Protein AF-0000000085064995 (afdb_homodimer)

Structure (mmCIF, N/CA/C/O backbone):
data_AF-0000000085064995-model_v1
#
loop_
_entity.id
_entity.type
_entity.pdbx_description
1 polymer 'Hydrogenase-4, E subunit'
#
loop_
_atom_site.group_PDB
_atom_site.id
_atom_site.type_symbol
_atom_site.label_atom_id
_atom_site.label_alt_id
_atom_site.label_comp_id
_atom_site.label_asym_id
_atom_site.label_entity_id
_atom_site.label_seq_id
_atom_site.pdbx_PDB_ins_code
_atom_site.Cartn_x
_atom_site.Cartn_y
_atom_site.Cartn_z
_atom_site.occupancy
_atom_site.B_iso_or_equiv
_atom_site.auth_seq_id
_atom_site.auth_comp_id
_atom_site.auth_asym_id
_atom_site.auth_atom_id
_atom_site.pdbx_PDB_model_num
ATOM 1 N N . MET A 1 1 ? -26.469 -26.531 -2.246 1 37.56 1 MET A N 1
ATOM 2 C CA . MET A 1 1 ? -25.125 -26.156 -1.817 1 37.56 1 MET A CA 1
ATOM 3 C C . MET A 1 1 ? -25.156 -25.422 -0.476 1 37.56 1 MET A C 1
ATOM 5 O O . MET A 1 1 ? -25.562 -24.266 -0.405 1 37.56 1 MET A O 1
ATOM 9 N N . THR A 1 2 ? -25.484 -26.062 0.488 1 41.22 2 THR A N 1
ATOM 10 C CA . THR A 1 2 ? -25.844 -25.438 1.755 1 41.22 2 THR A CA 1
ATOM 11 C C . THR A 1 2 ? -24.609 -24.906 2.473 1 41.22 2 THR A C 1
ATOM 13 O O . THR A 1 2 ? -23.797 -25.688 2.957 1 41.22 2 THR A O 1
ATOM 16 N N . ILE A 1 3 ? -23.969 -23.906 1.992 1 51.5 3 ILE A N 1
ATOM 17 C CA . ILE A 1 3 ? -22.938 -23.266 2.793 1 51.5 3 ILE A CA 1
ATOM 18 C C . ILE A 1 3 ? -23.453 -23.047 4.215 1 51.5 3 ILE A C 1
ATOM 20 O O . ILE A 1 3 ? -24.469 -22.375 4.422 1 51.5 3 ILE A O 1
ATOM 24 N N . THR A 1 4 ? -23.203 -23.969 5.098 1 52.91 4 THR A N 1
ATOM 25 C CA . THR A 1 4 ? -23.672 -23.797 6.465 1 52.91 4 THR A CA 1
ATOM 26 C C . THR A 1 4 ? -23.234 -22.453 7.039 1 52.91 4 THR A C 1
ATOM 28 O O . THR A 1 4 ? -22.172 -21.938 6.684 1 52.91 4 THR A O 1
ATOM 31 N N . ALA A 1 5 ? -24.078 -21.797 7.551 1 53 5 ALA A N 1
ATOM 32 C CA . ALA A 1 5 ? -23.953 -20.484 8.164 1 53 5 ALA A CA 1
ATOM 33 C C . ALA A 1 5 ? -22.656 -20.375 8.961 1 53 5 ALA A C 1
ATOM 35 O O . ALA A 1 5 ? -22.016 -19.328 8.977 1 53 5 ALA A O 1
ATOM 36 N N . GLN A 1 6 ? -22.312 -21.531 9.695 1 54.44 6 GLN A N 1
ATOM 37 C CA . GLN A 1 6 ? -21.141 -21.547 10.562 1 54.44 6 GLN A CA 1
ATOM 38 C C . GLN A 1 6 ? -19.859 -21.531 9.742 1 54.44 6 GLN A C 1
ATOM 40 O O . GLN A 1 6 ? -18.891 -20.844 10.102 1 54.44 6 GLN A O 1
ATOM 45 N N . GLY A 1 7 ? -19.844 -22.344 8.594 1 56.22 7 GLY A N 1
ATOM 46 C CA . GLY A 1 7 ? -18.688 -22.391 7.719 1 56.22 7 GLY A CA 1
ATOM 47 C C . GLY A 1 7 ? -18.375 -21.062 7.07 1 56.22 7 GLY A C 1
ATOM 48 O O . GLY A 1 7 ? -17.203 -20.672 6.961 1 56.22 7 GLY A O 1
ATOM 49 N N . LEU A 1 8 ? -19.391 -20.375 6.84 1 64.31 8 LEU A N 1
ATOM 50 C CA . LEU A 1 8 ? -19.266 -19.062 6.203 1 64.31 8 LEU A CA 1
ATOM 51 C C . LEU A 1 8 ? -18.688 -18.047 7.172 1 64.31 8 LEU A C 1
ATOM 53 O O . LEU A 1 8 ? -17.906 -17.172 6.773 1 64.31 8 LEU A O 1
ATOM 57 N N . ALA A 1 9 ? -18.984 -18.312 8.461 1 71 9 ALA A N 1
ATOM 58 C CA . ALA A 1 9 ? -18.547 -17.344 9.469 1 71 9 ALA A CA 1
ATOM 59 C C . ALA A 1 9 ? -17.031 -17.312 9.578 1 71 9 ALA A C 1
ATOM 61 O O . ALA A 1 9 ? -16.438 -16.234 9.711 1 71 9 ALA A O 1
ATOM 62 N N . TRP A 1 10 ? -16.359 -18.531 9.516 1 78.75 10 TRP A N 1
ATOM 63 C CA . TRP A 1 10 ? -14.906 -18.531 9.633 1 78.75 10 TRP A CA 1
ATOM 64 C C . TRP A 1 10 ? -14.25 -18.547 8.258 1 78.75 10 TRP A C 1
ATOM 66 O O . TRP A 1 10 ? -13.102 -18.125 8.109 1 78.75 10 TRP A O 1
ATOM 76 N N . GLY A 1 11 ? -15 -18.984 7.262 1 82.56 11 GLY A N 1
ATOM 77 C CA . GLY A 1 11 ? -14.453 -19.109 5.922 1 82.56 11 GLY A CA 1
ATOM 78 C C . GLY A 1 11 ? -14.195 -17.781 5.246 1 82.56 11 GLY A C 1
ATOM 79 O O . GLY A 1 11 ? -13.141 -17.578 4.633 1 82.56 11 GLY A O 1
ATOM 80 N N . ILE A 1 12 ? -15.133 -16.891 5.469 1 81.88 12 ILE A N 1
ATOM 81 C CA . ILE A 1 12 ? -15.07 -15.625 4.758 1 81.88 12 ILE A CA 1
ATOM 82 C C . ILE A 1 12 ? -13.891 -14.805 5.273 1 81.88 12 ILE A C 1
ATOM 84 O O . ILE A 1 12 ? -13.078 -14.312 4.484 1 81.88 12 ILE A O 1
ATOM 88 N N . PRO A 1 13 ? -13.734 -14.758 6.613 1 83.69 13 PRO A N 1
ATOM 89 C CA . PRO A 1 13 ? -12.57 -14.016 7.109 1 83.69 13 PRO A CA 1
ATOM 90 C C . PRO A 1 13 ? -11.25 -14.633 6.676 1 83.69 13 PRO A C 1
ATOM 92 O O . PRO A 1 13 ? -10.273 -13.914 6.438 1 83.69 13 PRO A O 1
ATOM 95 N N . LEU A 1 14 ? -11.156 -15.898 6.586 1 88.69 14 LEU A N 1
ATOM 96 C CA . LEU A 1 14 ? -9.93 -16.578 6.156 1 88.69 14 LEU A CA 1
ATOM 97 C C . LEU A 1 14 ? -9.641 -16.297 4.688 1 88.69 14 LEU A C 1
ATOM 99 O O . LEU A 1 14 ? -8.484 -16.094 4.305 1 88.69 14 LEU A O 1
ATOM 103 N N . LEU A 1 15 ? -10.695 -16.219 3.932 1 88.56 15 LEU A N 1
ATOM 104 C CA . LEU A 1 15 ? -10.539 -15.898 2.52 1 88.56 15 LEU A CA 1
ATOM 105 C C . LEU A 1 15 ? -10.055 -14.461 2.35 1 88.56 15 LEU A C 1
ATOM 107 O O . LEU A 1 15 ? -9.219 -14.18 1.483 1 88.56 15 LEU A O 1
ATOM 111 N N . ARG A 1 16 ? -10.539 -13.656 3.191 1 87.94 16 ARG A N 1
ATOM 112 C CA . ARG A 1 16 ? -10.109 -12.266 3.156 1 87.94 16 ARG A CA 1
ATOM 113 C C . ARG A 1 16 ? -8.633 -12.133 3.537 1 87.94 16 ARG A C 1
ATOM 115 O O . ARG A 1 16 ? -7.906 -11.328 2.953 1 87.94 16 ARG A O 1
ATOM 122 N N . LEU A 1 17 ? -8.227 -12.914 4.426 1 90.94 17 LEU A N 1
ATOM 123 C CA . LEU A 1 17 ? -6.828 -12.922 4.852 1 90.94 17 LEU A CA 1
ATOM 124 C C . LEU A 1 17 ? -5.918 -13.406 3.729 1 90.94 17 LEU A C 1
ATOM 126 O O . LEU A 1 17 ? -4.84 -12.859 3.516 1 90.94 17 LEU A O 1
ATOM 130 N N . LEU A 1 18 ? -6.352 -14.367 3.066 1 93.75 18 LEU A N 1
ATOM 131 C CA . LEU A 1 18 ? -5.574 -14.883 1.945 1 93.75 18 LEU A CA 1
ATOM 132 C C . LEU A 1 18 ? -5.469 -13.852 0.83 1 93.75 18 LEU A C 1
ATOM 134 O O . LEU A 1 18 ? -4.414 -13.703 0.209 1 93.75 18 LEU A O 1
ATOM 138 N N . ALA A 1 19 ? -6.559 -13.156 0.618 1 93.19 19 ALA A N 1
ATOM 139 C CA . ALA A 1 19 ? -6.539 -12.07 -0.365 1 93.19 19 ALA A CA 1
ATOM 140 C C . ALA A 1 19 ? -5.531 -10.992 0.025 1 93.19 19 ALA A C 1
ATOM 142 O O . ALA A 1 19 ? -4.762 -10.523 -0.815 1 93.19 19 ALA A O 1
ATOM 143 N N . ALA A 1 20 ? -5.57 -10.688 1.272 1 93.44 20 ALA A N 1
ATOM 144 C CA . ALA A 1 20 ? -4.629 -9.703 1.79 1 93.44 20 ALA A CA 1
ATOM 145 C C . ALA A 1 20 ? -3.188 -10.18 1.622 1 93.44 20 ALA A C 1
ATOM 147 O O . ALA A 1 20 ? -2.303 -9.391 1.274 1 93.44 20 ALA A O 1
ATOM 148 N N . LEU A 1 21 ? -2.961 -11.414 1.878 1 95.94 21 LEU A N 1
ATOM 149 C CA . LEU A 1 21 ? -1.632 -11.992 1.725 1 95.94 21 LEU A CA 1
ATOM 150 C C . LEU A 1 21 ? -1.187 -11.953 0.267 1 95.94 21 LEU A C 1
ATOM 152 O O . LEU A 1 21 ? -0.018 -11.688 -0.023 1 95.94 21 LEU A O 1
ATOM 156 N N . LEU A 1 22 ? -2.113 -12.227 -0.566 1 96.75 22 LEU A N 1
ATOM 157 C CA . LEU A 1 22 ? -1.805 -12.156 -1.99 1 96.75 22 LEU A CA 1
ATOM 158 C C . LEU A 1 22 ? -1.351 -10.75 -2.377 1 96.75 22 LEU A C 1
ATOM 160 O O . LEU A 1 22 ? -0.377 -10.594 -3.115 1 96.75 22 LEU A O 1
ATOM 164 N N . LEU A 1 23 ? -2.033 -9.797 -1.852 1 96.44 23 LEU A N 1
ATOM 165 C CA . LEU A 1 23 ? -1.683 -8.406 -2.115 1 96.44 23 LEU A CA 1
ATOM 166 C C . LEU A 1 23 ? -0.306 -8.07 -1.548 1 96.44 23 LEU A C 1
ATOM 168 O O . LEU A 1 23 ? 0.512 -7.441 -2.221 1 96.44 23 LEU A O 1
ATOM 172 N N . LEU A 1 24 ? -0.086 -8.555 -0.374 1 97.19 24 LEU A N 1
ATOM 173 C CA . LEU A 1 24 ? 1.206 -8.328 0.261 1 97.19 24 LEU A CA 1
ATOM 174 C C . LEU A 1 24 ? 2.332 -8.969 -0.544 1 97.19 24 LEU A C 1
ATOM 176 O O . LEU A 1 24 ? 3.393 -8.367 -0.724 1 97.19 24 LEU A O 1
ATOM 180 N N . LEU A 1 25 ? 2.135 -10.102 -1.024 1 97.81 25 LEU A N 1
ATOM 181 C CA . LEU A 1 25 ? 3.131 -10.789 -1.838 1 97.81 25 LEU A CA 1
ATOM 182 C C . LEU A 1 25 ? 3.387 -10.031 -3.139 1 97.81 25 LEU A C 1
ATOM 184 O O . LEU A 1 25 ? 4.523 -9.977 -3.615 1 97.81 25 LEU A O 1
ATOM 188 N N . ALA A 1 26 ? 2.318 -9.477 -3.691 1 97.75 26 ALA A N 1
ATOM 189 C CA . ALA A 1 26 ? 2.475 -8.688 -4.906 1 97.75 26 ALA A CA 1
ATOM 190 C C . ALA A 1 26 ? 3.389 -7.488 -4.668 1 97.75 26 ALA A C 1
ATOM 192 O O . ALA A 1 26 ? 4.273 -7.199 -5.477 1 97.75 26 ALA A O 1
ATOM 193 N N . PHE A 1 27 ? 3.227 -6.879 -3.582 1 97.31 27 PHE A N 1
ATOM 194 C CA . PHE A 1 27 ? 4.082 -5.75 -3.242 1 97.31 27 PHE A CA 1
ATOM 195 C C . PHE A 1 27 ? 5.504 -6.215 -2.951 1 97.31 27 PHE A C 1
ATOM 197 O O . PHE A 1 27 ? 6.473 -5.543 -3.312 1 97.31 27 PHE A O 1
ATOM 204 N N . ALA A 1 28 ? 5.617 -7.312 -2.25 1 96.69 28 ALA A N 1
ATOM 205 C CA . ALA A 1 28 ? 6.938 -7.867 -1.954 1 96.69 28 ALA A CA 1
ATOM 206 C C . ALA A 1 28 ? 7.699 -8.18 -3.238 1 96.69 28 ALA A C 1
ATOM 208 O O . ALA A 1 28 ? 8.906 -7.949 -3.32 1 96.69 28 ALA A O 1
ATOM 209 N N . MET A 1 29 ? 6.961 -8.672 -4.156 1 96.38 29 MET A N 1
ATOM 210 C CA . MET A 1 29 ? 7.594 -8.961 -5.438 1 96.38 29 MET A CA 1
ATOM 211 C C . MET A 1 29 ? 8.039 -7.676 -6.129 1 96.38 29 MET A C 1
ATOM 213 O O . MET A 1 29 ? 9.109 -7.629 -6.734 1 96.38 29 MET A O 1
ATOM 217 N N . LEU A 1 30 ? 7.246 -6.676 -6.008 1 94.06 30 LEU A N 1
ATOM 218 C CA . LEU A 1 30 ? 7.57 -5.383 -6.598 1 94.06 30 LEU A CA 1
ATOM 219 C C . LEU A 1 30 ? 8.836 -4.801 -5.973 1 94.06 30 LEU A C 1
ATOM 221 O O . LEU A 1 30 ? 9.625 -4.145 -6.656 1 94.06 30 LEU A O 1
ATOM 225 N N . ALA A 1 31 ? 9.047 -5.082 -4.719 1 93.06 31 ALA A N 1
ATOM 226 C CA . ALA A 1 31 ? 10.148 -4.5 -3.963 1 93.06 31 ALA A CA 1
ATOM 227 C C . ALA A 1 31 ? 11.398 -5.371 -4.066 1 93.06 31 ALA A C 1
ATOM 229 O O . ALA A 1 31 ? 12.484 -4.969 -3.635 1 93.06 31 ALA A O 1
ATOM 230 N N . GLN A 1 32 ? 11.273 -6.551 -4.637 1 92.06 32 GLN A N 1
ATOM 231 C CA . GLN A 1 32 ? 12.344 -7.539 -4.574 1 92.06 32 GLN A CA 1
ATOM 232 C C . GLN A 1 32 ? 13.359 -7.316 -5.695 1 92.06 32 GLN A C 1
ATOM 234 O O . GLN A 1 32 ? 12.984 -7.145 -6.855 1 92.06 32 GLN A O 1
ATOM 239 N N . ARG A 1 33 ? 14.664 -7.297 -5.328 1 89 33 ARG A N 1
ATOM 240 C CA . ARG A 1 33 ? 15.742 -7.109 -6.297 1 89 33 ARG A CA 1
ATOM 241 C C . ARG A 1 33 ? 16.375 -8.445 -6.688 1 89 33 ARG A C 1
ATOM 243 O O . ARG A 1 33 ? 16.953 -8.57 -7.766 1 89 33 ARG A O 1
ATOM 250 N N . ARG A 1 34 ? 16.328 -9.383 -5.852 1 88.94 34 ARG A N 1
ATOM 251 C CA . ARG A 1 34 ? 16.938 -10.68 -6.121 1 88.94 34 ARG A CA 1
ATOM 252 C C . ARG A 1 34 ? 15.992 -11.594 -6.883 1 88.94 34 ARG A C 1
ATOM 254 O O . ARG A 1 34 ? 14.883 -11.867 -6.418 1 88.94 34 ARG A O 1
ATOM 261 N N . LEU A 1 35 ? 16.438 -12.078 -7.957 1 89.75 35 LEU A N 1
ATOM 262 C CA . LEU A 1 35 ? 15.594 -12.891 -8.836 1 89.75 35 LEU A CA 1
ATOM 263 C C . LEU A 1 35 ? 15.18 -14.188 -8.148 1 89.75 35 LEU A C 1
ATOM 265 O O . LEU A 1 35 ? 14.055 -14.656 -8.336 1 89.75 35 LEU A O 1
ATOM 269 N N . LEU A 1 36 ? 16.078 -14.711 -7.383 1 90.31 36 LEU A N 1
ATOM 270 C CA . LEU A 1 36 ? 15.766 -15.953 -6.68 1 90.31 36 LEU A CA 1
ATOM 271 C C . LEU A 1 36 ? 14.609 -15.742 -5.699 1 90.31 36 LEU A C 1
ATOM 273 O O . LEU A 1 36 ? 13.68 -16.547 -5.648 1 90.31 36 LEU A O 1
ATOM 277 N N . THR A 1 37 ? 14.727 -14.711 -4.957 1 93.31 37 THR A N 1
ATOM 278 C CA . THR A 1 37 ? 13.68 -14.406 -3.99 1 93.31 37 THR A CA 1
ATOM 279 C C . THR A 1 37 ? 12.367 -14.062 -4.699 1 93.31 37 THR A C 1
ATOM 281 O O . THR A 1 37 ? 11.289 -14.398 -4.215 1 93.31 37 THR A O 1
ATOM 284 N N . LEU A 1 38 ? 12.523 -13.453 -5.82 1 94.06 38 LEU A N 1
ATOM 285 C CA . LEU A 1 38 ? 11.352 -13.125 -6.625 1 94.06 38 LEU A CA 1
ATOM 286 C C . LEU A 1 38 ? 10.602 -14.391 -7.02 1 94.06 38 LEU A C 1
ATOM 288 O O . LEU A 1 38 ? 9.367 -14.445 -6.934 1 94.06 38 LEU A O 1
ATOM 292 N N . ILE A 1 39 ? 11.312 -15.383 -7.391 1 93.62 39 ILE A N 1
ATOM 293 C CA . ILE A 1 39 ? 10.734 -16.656 -7.785 1 93.62 39 ILE A CA 1
ATOM 294 C C . ILE A 1 39 ? 10.062 -17.312 -6.582 1 93.62 39 ILE A C 1
ATOM 296 O O . ILE A 1 39 ? 8.961 -17.859 -6.699 1 93.62 39 ILE A O 1
ATOM 300 N N . HIS A 1 40 ? 10.68 -17.219 -5.453 1 95.56 40 HIS A N 1
ATOM 301 C CA . HIS A 1 40 ? 10.094 -17.781 -4.238 1 95.56 40 HIS A CA 1
ATOM 302 C C . HIS A 1 40 ? 8.797 -17.078 -3.875 1 95.56 40 HIS A C 1
ATOM 304 O O . HIS A 1 40 ? 7.836 -17.703 -3.43 1 95.56 40 HIS A O 1
ATOM 310 N N . LEU A 1 41 ? 8.805 -15.82 -4.035 1 97.12 41 LEU A N 1
ATOM 311 C CA . LEU A 1 41 ? 7.594 -15.055 -3.748 1 97.12 41 LEU A CA 1
ATOM 312 C C . LEU A 1 41 ? 6.461 -15.461 -4.684 1 97.12 41 LEU A C 1
ATOM 314 O O . LEU A 1 41 ? 5.305 -15.555 -4.262 1 97.12 41 LEU A O 1
ATOM 318 N N . LEU A 1 42 ? 6.805 -15.711 -5.898 1 96.62 42 LEU A N 1
ATOM 319 C CA . LEU A 1 42 ? 5.812 -16.203 -6.852 1 96.62 42 LEU A CA 1
ATOM 320 C C . LEU A 1 42 ? 5.246 -17.547 -6.41 1 96.62 42 LEU A C 1
ATOM 322 O O . LEU A 1 42 ? 4.035 -17.766 -6.496 1 96.62 42 LEU A O 1
ATOM 326 N N . ALA A 1 43 ? 6.148 -18.375 -5.969 1 97.25 43 ALA A N 1
ATOM 327 C CA . ALA A 1 43 ? 5.723 -19.688 -5.473 1 97.25 43 ALA A CA 1
ATOM 328 C C . ALA A 1 43 ? 4.742 -19.531 -4.312 1 97.25 43 ALA A C 1
ATOM 330 O O . ALA A 1 43 ? 3.744 -20.25 -4.242 1 97.25 43 ALA A O 1
ATOM 331 N N . TRP A 1 44 ? 5.004 -18.609 -3.482 1 97.69 44 TRP A N 1
ATOM 332 C CA . TRP A 1 44 ? 4.133 -18.359 -2.338 1 97.69 44 TRP A CA 1
ATOM 333 C C . TRP A 1 44 ? 2.768 -17.859 -2.791 1 97.69 44 TRP A C 1
ATOM 335 O O . TRP A 1 44 ? 1.743 -18.188 -2.189 1 97.69 44 TRP A O 1
ATOM 345 N N . GLN A 1 45 ? 2.691 -17.078 -3.855 1 97.25 45 GLN A N 1
ATOM 346 C CA . GLN A 1 45 ? 1.402 -16.688 -4.418 1 97.25 45 GLN A CA 1
ATOM 347 C C . GLN A 1 45 ? 0.595 -17.906 -4.852 1 97.25 45 GLN A C 1
ATOM 349 O O . GLN A 1 45 ? -0.615 -17.969 -4.625 1 97.25 45 GLN A O 1
ATOM 354 N N . GLY A 1 46 ? 1.354 -18.844 -5.473 1 96 46 GLY A N 1
ATOM 355 C CA . GLY A 1 46 ? 0.694 -20.078 -5.871 1 96 46 GLY A CA 1
ATOM 356 C C . GLY A 1 46 ? 0.117 -20.859 -4.699 1 96 46 GLY A C 1
ATOM 357 O O . GLY A 1 46 ? -0.996 -21.375 -4.785 1 96 46 GLY A O 1
ATOM 358 N N . VAL A 1 47 ? 0.838 -20.891 -3.65 1 97.25 47 VAL A N 1
ATOM 359 C CA . VAL A 1 47 ? 0.388 -21.594 -2.449 1 97.25 47 VAL A CA 1
ATOM 360 C C . VAL A 1 47 ? -0.86 -20.906 -1.894 1 97.25 47 VAL A C 1
ATOM 362 O O . VAL A 1 47 ? -1.823 -21.578 -1.512 1 97.25 47 VAL A O 1
ATOM 365 N N . VAL A 1 48 ? -0.829 -19.625 -1.874 1 97.06 48 VAL A N 1
ATOM 366 C CA . VAL A 1 48 ? -1.961 -18.844 -1.365 1 97.06 48 VAL A CA 1
ATOM 367 C C . VAL A 1 48 ? -3.193 -19.109 -2.229 1 97.06 48 VAL A C 1
ATOM 369 O O . VAL A 1 48 ? -4.289 -19.344 -1.707 1 97.06 48 VAL A O 1
ATOM 372 N N . LEU A 1 49 ? -3.045 -19.109 -3.518 1 94.88 49 LEU A N 1
ATOM 373 C CA . LEU A 1 49 ? -4.152 -19.375 -4.434 1 94.88 49 LEU A CA 1
ATOM 374 C C . LEU A 1 49 ? -4.707 -20.781 -4.234 1 94.88 49 LEU A C 1
ATOM 376 O O . LEU A 1 49 ? -5.922 -20.969 -4.195 1 94.88 49 LEU A O 1
ATOM 380 N N . ALA A 1 50 ? -3.818 -21.719 -4.133 1 94.75 50 ALA A N 1
ATOM 381 C CA . ALA A 1 50 ? -4.238 -23.094 -3.93 1 94.75 50 ALA A CA 1
ATOM 382 C C . ALA A 1 50 ? -4.988 -23.25 -2.609 1 94.75 50 ALA A C 1
ATOM 384 O O . ALA A 1 50 ? -6.012 -23.938 -2.549 1 94.75 50 ALA A O 1
ATOM 385 N N . THR A 1 51 ? -4.434 -22.672 -1.566 1 95.19 51 THR A N 1
ATOM 386 C CA . THR A 1 51 ? -5.074 -22.719 -0.257 1 95.19 51 THR A CA 1
ATOM 387 C C . THR A 1 51 ? -6.453 -22.078 -0.302 1 95.19 51 THR A C 1
ATOM 389 O O . THR A 1 51 ? -7.406 -22.578 0.294 1 95.19 51 THR A O 1
ATOM 392 N N . GLY A 1 52 ? -6.562 -20.969 -1.001 1 92.12 52 GLY A N 1
ATOM 393 C CA . GLY A 1 52 ? -7.855 -20.328 -1.169 1 92.12 52 GLY A CA 1
ATOM 394 C C . GLY A 1 52 ? -8.867 -21.203 -1.885 1 92.12 52 GLY A C 1
ATOM 395 O O . GLY A 1 52 ? -10.023 -21.297 -1.464 1 92.12 52 GLY A O 1
ATOM 396 N N . THR A 1 53 ? -8.438 -21.797 -2.969 1 90.19 53 THR A N 1
ATOM 397 C CA . THR A 1 53 ? -9.305 -22.703 -3.729 1 90.19 53 THR A CA 1
ATOM 398 C C . THR A 1 53 ? -9.727 -23.891 -2.875 1 90.19 53 THR A C 1
ATOM 400 O O . THR A 1 53 ? -10.883 -24.312 -2.922 1 90.19 53 THR A O 1
ATOM 403 N N . ALA A 1 54 ? -8.836 -24.406 -2.105 1 91.88 54 ALA A N 1
ATOM 404 C CA . ALA A 1 54 ? -9.141 -25.516 -1.212 1 91.88 54 ALA A CA 1
ATOM 405 C C . ALA A 1 54 ? -10.164 -25.109 -0.155 1 91.88 54 ALA A C 1
ATOM 407 O O . ALA A 1 54 ? -11.047 -25.891 0.195 1 91.88 54 ALA A O 1
ATOM 408 N N . LEU A 1 55 ? -9.992 -23.938 0.344 1 90.31 55 LEU A N 1
ATOM 409 C CA . LEU A 1 55 ? -10.922 -23.422 1.344 1 90.31 55 LEU A CA 1
ATOM 410 C C . LEU A 1 55 ? -12.328 -23.297 0.76 1 90.31 55 LEU A C 1
ATOM 412 O O . LEU A 1 55 ? -13.312 -23.656 1.411 1 90.31 55 LEU A O 1
ATOM 416 N N . VAL A 1 56 ? -12.414 -22.797 -0.421 1 85.44 56 VAL A N 1
ATOM 417 C CA . VAL A 1 56 ? -13.711 -22.672 -1.081 1 85.44 56 VAL A CA 1
ATOM 418 C C . VAL A 1 56 ? -14.312 -24.047 -1.313 1 85.44 56 VAL A C 1
ATOM 420 O O . VAL A 1 56 ? -15.523 -24.25 -1.16 1 85.44 56 VAL A O 1
ATOM 423 N N . ALA A 1 57 ? -13.484 -25 -1.664 1 86.69 57 ALA A N 1
ATOM 424 C CA . ALA A 1 57 ? -13.945 -26.375 -1.831 1 86.69 57 ALA A CA 1
ATOM 425 C C . ALA A 1 57 ? -14.539 -26.906 -0.533 1 86.69 57 ALA A C 1
ATOM 427 O O . ALA A 1 57 ? -15.586 -27.562 -0.547 1 86.69 57 ALA A O 1
ATOM 428 N N . LEU A 1 58 ? -13.852 -26.625 0.509 1 87.06 58 LEU A N 1
ATOM 429 C CA . LEU A 1 58 ? -14.297 -27.078 1.822 1 87.06 58 LEU A CA 1
ATOM 430 C C . LEU A 1 58 ? -15.617 -26.406 2.201 1 87.06 58 LEU A C 1
ATOM 432 O O . LEU A 1 58 ? -16.5 -27.062 2.777 1 87.06 58 LEU A O 1
ATOM 436 N N . LEU A 1 59 ? -15.781 -25.203 1.842 1 83.25 59 LEU A N 1
ATOM 437 C CA . LEU A 1 59 ? -16.969 -24.438 2.219 1 83.25 59 LEU A CA 1
ATOM 438 C C . LEU A 1 59 ? -18.141 -24.781 1.312 1 83.25 59 LEU A C 1
ATOM 440 O O . LEU A 1 59 ? -19.297 -24.766 1.754 1 83.25 59 LEU A O 1
ATOM 444 N N . THR A 1 60 ? -17.875 -25 0.081 1 79.94 60 THR A N 1
ATOM 445 C CA . THR A 1 60 ? -18.938 -25.234 -0.881 1 79.94 60 THR A CA 1
ATOM 446 C C . THR A 1 60 ? -19.219 -26.719 -1.023 1 79.94 60 THR A C 1
ATOM 448 O O . THR A 1 60 ? -20.312 -27.125 -1.454 1 79.94 60 THR A O 1
ATOM 451 N N . GLY A 1 61 ? -18.234 -27.516 -0.694 1 81.25 61 GLY A N 1
ATOM 452 C CA . GLY A 1 61 ? -18.391 -28.969 -0.792 1 81.25 61 GLY A CA 1
ATOM 453 C C . GLY A 1 61 ? -18.25 -29.484 -2.211 1 81.25 61 GLY A C 1
ATOM 454 O O . GLY A 1 61 ? -18.609 -30.625 -2.498 1 81.25 61 GLY A O 1
ATOM 455 N N . GLN A 1 62 ? -17.844 -28.703 -3.062 1 82.75 62 GLN A N 1
ATOM 456 C CA . GLN A 1 62 ? -17.672 -29.125 -4.453 1 82.75 62 GLN A CA 1
ATOM 457 C C . GLN A 1 62 ? -16.359 -29.875 -4.641 1 82.75 62 GLN A C 1
ATOM 459 O O . GLN A 1 62 ? -15.281 -29.312 -4.473 1 82.75 62 GLN A O 1
ATOM 464 N N . THR A 1 63 ? -16.422 -31.094 -4.988 1 84.44 63 THR A N 1
ATOM 465 C CA . THR A 1 63 ? -15.273 -31.984 -5.113 1 84.44 63 THR A CA 1
ATOM 466 C C . THR A 1 63 ? -14.375 -31.547 -6.262 1 84.44 63 THR A C 1
ATOM 468 O O . THR A 1 63 ? -13.156 -31.75 -6.211 1 84.44 63 THR A O 1
ATOM 471 N N . GLU A 1 64 ? -15 -30.969 -7.324 1 84.38 64 GLU A N 1
ATOM 472 C CA . GLU A 1 64 ? -14.234 -30.516 -8.484 1 84.38 64 GLU A CA 1
ATOM 473 C C . GLU A 1 64 ? -13.211 -29.469 -8.094 1 84.38 64 GLU A C 1
ATOM 475 O O . GLU A 1 64 ? -12.141 -29.375 -8.711 1 84.38 64 GLU A O 1
ATOM 480 N N . LEU A 1 65 ? -13.539 -28.812 -7.047 1 87.31 65 LEU A N 1
ATOM 481 C CA . LEU A 1 65 ? -12.656 -27.719 -6.625 1 87.31 65 LEU A CA 1
ATOM 482 C C . LEU A 1 65 ? -11.422 -28.266 -5.922 1 87.31 65 LEU A C 1
ATOM 484 O O . LEU A 1 65 ? -10.375 -27.609 -5.895 1 87.31 65 LEU A O 1
ATOM 488 N N . TRP A 1 66 ? -11.492 -29.469 -5.457 1 89.44 66 TRP A N 1
ATOM 489 C CA . TRP A 1 66 ? -10.32 -30.094 -4.84 1 89.44 66 TRP A CA 1
ATOM 490 C C . TRP A 1 66 ? -9.266 -30.422 -5.891 1 89.44 66 TRP A C 1
ATOM 492 O O . TRP A 1 66 ? -8.07 -30.25 -5.648 1 89.44 66 TRP A O 1
ATOM 502 N N . PHE A 1 67 ? -9.758 -30.828 -6.953 1 88.38 67 PHE A N 1
ATOM 503 C CA . PHE A 1 67 ? -8.852 -31.125 -8.055 1 88.38 67 PHE A CA 1
ATOM 504 C C . PHE A 1 67 ? -8.18 -29.844 -8.555 1 88.38 67 PHE A C 1
ATOM 506 O O . PHE A 1 67 ? -6.973 -29.844 -8.805 1 88.38 67 PHE A O 1
ATOM 513 N N . SER A 1 68 ? -8.977 -28.812 -8.641 1 87 68 SER A N 1
ATOM 514 C CA . SER A 1 68 ? -8.445 -27.531 -9.078 1 87 68 SER A CA 1
ATOM 515 C C . SER A 1 68 ? -7.398 -27.016 -8.109 1 87 68 SER A C 1
ATOM 517 O O . SER A 1 68 ? -6.363 -26.484 -8.523 1 87 68 SER A O 1
ATOM 519 N N . ALA A 1 69 ? -7.617 -27.203 -6.844 1 92.31 69 ALA A N 1
ATOM 520 C CA . ALA A 1 69 ? -6.672 -26.75 -5.824 1 92.31 69 ALA A CA 1
ATOM 521 C C . ALA A 1 69 ? -5.355 -27.516 -5.934 1 92.31 69 ALA A C 1
ATOM 523 O O . ALA A 1 69 ? -4.277 -26.922 -5.836 1 92.31 69 ALA A O 1
ATOM 524 N N . ALA A 1 70 ? -5.457 -28.766 -6.172 1 92.88 70 ALA A N 1
ATOM 525 C CA . ALA A 1 70 ? -4.273 -29.609 -6.312 1 92.88 70 ALA A CA 1
ATOM 526 C C . ALA A 1 70 ? -3.469 -29.219 -7.551 1 92.88 70 ALA A C 1
ATOM 528 O O . ALA A 1 70 ? -2.238 -29.156 -7.5 1 92.88 70 ALA A O 1
ATOM 529 N N . LEU A 1 71 ? -4.164 -28.984 -8.586 1 88.75 71 LEU A N 1
ATOM 530 C CA . LEU A 1 71 ? -3.508 -28.594 -9.828 1 88.75 71 LEU A CA 1
ATOM 531 C C . LEU A 1 71 ? -2.826 -27.25 -9.68 1 88.75 71 LEU A C 1
ATOM 533 O O . LEU A 1 71 ? -1.709 -27.047 -10.164 1 88.75 71 LEU A O 1
ATOM 537 N N . THR A 1 72 ? -3.516 -26.359 -9.055 1 91.12 72 THR A N 1
ATOM 538 C CA . THR A 1 72 ? -2.941 -25.031 -8.812 1 91.12 72 THR A CA 1
ATOM 539 C C . THR A 1 72 ? -1.677 -25.141 -7.969 1 91.12 72 THR A C 1
ATOM 541 O O . THR A 1 72 ? -0.649 -24.547 -8.297 1 91.12 72 THR A O 1
ATOM 544 N N . LEU A 1 73 ? -1.712 -25.891 -6.992 1 94.06 73 LEU A N 1
ATOM 545 C CA . LEU A 1 73 ? -0.548 -26.094 -6.137 1 94.06 73 LEU A CA 1
ATOM 546 C C . LEU A 1 73 ? 0.598 -26.734 -6.922 1 94.06 73 LEU A C 1
ATOM 548 O O . LEU A 1 73 ? 1.736 -26.266 -6.848 1 94.06 73 LEU A O 1
ATOM 552 N N . GLY A 1 74 ? 0.313 -27.719 -7.621 1 93.06 74 GLY A N 1
ATOM 553 C CA . GLY A 1 74 ? 1.318 -28.422 -8.398 1 93.06 74 GLY A CA 1
ATOM 554 C C . GLY A 1 74 ? 1.943 -27.578 -9.484 1 93.06 74 GLY A C 1
ATOM 555 O O . GLY A 1 74 ? 3.164 -27.562 -9.656 1 93.06 74 GLY A O 1
ATOM 556 N N . LEU A 1 75 ? 1.149 -26.859 -10.148 1 90.12 75 LEU A N 1
ATOM 557 C CA . LEU A 1 75 ? 1.629 -26.094 -11.289 1 90.12 75 LEU A CA 1
ATOM 558 C C . LEU A 1 75 ? 2.217 -24.766 -10.836 1 90.12 75 LEU A C 1
ATOM 560 O O . LEU A 1 75 ? 3.369 -24.453 -11.141 1 90.12 75 LEU A O 1
ATOM 564 N N . LYS A 1 76 ? 1.497 -24.031 -9.984 1 91.81 76 LYS A N 1
ATOM 565 C CA . LYS A 1 76 ? 1.851 -22.641 -9.695 1 91.81 76 LYS A CA 1
ATOM 566 C C . LYS A 1 76 ? 2.799 -22.547 -8.508 1 91.81 76 LYS A C 1
ATOM 568 O O . LYS A 1 76 ? 3.576 -21.594 -8.398 1 91.81 76 LYS A O 1
ATOM 573 N N . ALA A 1 77 ? 2.787 -23.453 -7.66 1 94.12 77 ALA A N 1
ATOM 574 C CA . ALA A 1 77 ? 3.629 -23.375 -6.469 1 94.12 77 ALA A CA 1
ATOM 575 C C . ALA A 1 77 ? 4.879 -24.234 -6.621 1 94.12 77 ALA A C 1
ATOM 577 O O . ALA A 1 77 ? 5.898 -23.984 -5.973 1 94.12 77 ALA A O 1
ATOM 578 N N . ILE A 1 78 ? 4.832 -25.203 -7.496 1 93.88 78 ILE A N 1
ATOM 579 C CA . ILE A 1 78 ? 5.941 -26.156 -7.543 1 93.88 78 ILE A CA 1
ATOM 580 C C . ILE A 1 78 ? 6.551 -26.156 -8.945 1 93.88 78 ILE A C 1
ATOM 582 O O . ILE A 1 78 ? 7.691 -25.734 -9.133 1 93.88 78 ILE A O 1
ATOM 586 N N . LEU A 1 79 ? 5.789 -26.547 -9.938 1 90.31 79 LEU A N 1
ATOM 587 C CA . LEU A 1 79 ? 6.324 -26.797 -11.273 1 90.31 79 LEU A CA 1
ATOM 588 C C . LEU A 1 79 ? 6.91 -25.516 -11.867 1 90.31 79 LEU A C 1
ATOM 590 O O . LEU A 1 79 ? 8.078 -25.484 -12.25 1 90.31 79 LEU A O 1
ATOM 594 N N . ILE A 1 80 ? 6.09 -24.5 -11.867 1 87.94 80 ILE A N 1
ATOM 595 C CA . ILE A 1 80 ? 6.492 -23.266 -12.523 1 87.94 80 ILE A CA 1
ATOM 596 C C . ILE A 1 80 ? 7.723 -22.688 -11.828 1 87.94 80 ILE A C 1
ATOM 598 O O . ILE A 1 80 ? 8.734 -22.391 -12.477 1 87.94 80 ILE A O 1
ATOM 602 N N . PRO A 1 81 ? 7.707 -22.562 -10.578 1 91 81 PRO A N 1
ATOM 603 C CA . PRO A 1 81 ? 8.891 -22.031 -9.898 1 91 81 PRO A CA 1
ATOM 604 C C . PRO A 1 81 ? 10.125 -22.906 -10.102 1 91 81 PRO A C 1
ATOM 606 O O . PRO A 1 81 ? 11.242 -22.391 -10.219 1 91 81 PRO A O 1
ATOM 609 N N . THR A 1 82 ? 10 -24.188 -10.133 1 90 82 THR A N 1
ATOM 610 C CA . THR A 1 82 ? 11.133 -25.078 -10.359 1 90 82 THR A CA 1
ATOM 611 C C . THR A 1 82 ? 11.727 -24.875 -11.75 1 90 82 THR A C 1
ATOM 613 O O . THR A 1 82 ? 12.945 -24.859 -11.914 1 90 82 THR A O 1
ATOM 616 N N . VAL A 1 83 ? 10.891 -24.688 -12.656 1 86.06 83 VAL A N 1
ATOM 617 C CA . VAL A 1 83 ? 11.344 -24.453 -14.023 1 86.06 83 VAL A CA 1
ATOM 618 C C . VAL A 1 83 ? 12.078 -23.125 -14.102 1 86.06 83 VAL A C 1
ATOM 620 O O . VAL A 1 83 ? 13.125 -23.016 -14.734 1 86.06 83 VAL A O 1
ATOM 623 N N . LEU A 1 84 ? 11.539 -22.109 -13.484 1 86.12 84 LEU A N 1
ATOM 624 C CA . LEU A 1 84 ? 12.172 -20.797 -13.484 1 86.12 84 LEU A CA 1
ATOM 625 C C . LEU A 1 84 ? 13.531 -20.859 -12.797 1 86.12 84 LEU A C 1
ATOM 627 O O . LEU A 1 84 ? 14.484 -20.203 -13.234 1 86.12 84 LEU A O 1
ATOM 631 N N . HIS A 1 85 ? 13.586 -21.609 -11.719 1 87.31 85 HIS A N 1
ATOM 632 C CA . HIS A 1 85 ? 14.852 -21.781 -11.016 1 87.31 85 HIS A CA 1
ATOM 633 C C . HIS A 1 85 ? 15.906 -22.422 -11.922 1 87.31 85 HIS A C 1
ATOM 635 O O . HIS A 1 85 ? 17.062 -21.984 -11.938 1 87.31 85 HIS A O 1
ATOM 641 N N . ARG A 1 86 ? 15.492 -23.344 -12.602 1 83.5 86 ARG A N 1
ATOM 642 C CA . ARG A 1 86 ? 16.406 -24.016 -13.523 1 83.5 86 ARG A CA 1
ATOM 643 C C . ARG A 1 86 ? 16.859 -23.062 -14.625 1 83.5 86 ARG A C 1
ATOM 645 O O . ARG A 1 86 ? 18.031 -23.078 -15.016 1 83.5 86 ARG A O 1
ATOM 652 N N . LEU A 1 87 ? 15.914 -22.328 -15.062 1 78.88 87 LEU A N 1
ATOM 653 C CA . LEU A 1 87 ? 16.234 -21.344 -16.109 1 78.88 87 LEU A CA 1
ATOM 654 C C . LEU A 1 87 ? 17.219 -20.312 -15.586 1 78.88 87 LEU A C 1
ATOM 656 O O . LEU A 1 87 ? 18.125 -19.891 -16.312 1 78.88 87 LEU A O 1
ATOM 660 N N . LEU A 1 88 ? 16.984 -19.859 -14.422 1 81.69 88 LEU A N 1
ATOM 661 C CA . LEU A 1 88 ? 17.859 -18.875 -13.805 1 81.69 88 LEU A CA 1
ATOM 662 C C . LEU A 1 88 ? 19.281 -19.422 -13.695 1 81.69 88 LEU A C 1
ATOM 664 O O . LEU A 1 88 ? 20.25 -18.688 -13.945 1 81.69 88 LEU A O 1
ATOM 668 N N . ARG A 1 89 ? 19.422 -20.641 -13.359 1 78.25 89 ARG A N 1
ATOM 669 C CA . ARG A 1 89 ? 20.734 -21.266 -13.203 1 78.25 89 ARG A CA 1
ATOM 670 C C . ARG A 1 89 ? 21.422 -21.438 -14.555 1 78.25 89 ARG A C 1
ATOM 672 O O . ARG A 1 89 ? 22.641 -21.281 -14.672 1 78.25 89 ARG A O 1
ATOM 679 N N . ARG A 1 90 ? 20.719 -21.719 -15.422 1 74.88 90 ARG A N 1
ATOM 680 C CA . ARG A 1 90 ? 21.266 -21.984 -16.75 1 74.88 90 ARG A CA 1
ATOM 681 C C . ARG A 1 90 ? 21.734 -20.703 -17.422 1 74.88 90 ARG A C 1
ATOM 683 O O . ARG A 1 90 ? 22.703 -20.719 -18.188 1 74.88 90 ARG A O 1
ATOM 690 N N . LEU A 1 91 ? 20.938 -19.75 -17.312 1 66.44 91 LEU A N 1
ATOM 691 C CA . LEU A 1 91 ? 21.281 -18.5 -17.969 1 66.44 91 LEU A CA 1
ATOM 692 C C . LEU A 1 91 ? 22.438 -17.797 -17.266 1 66.44 91 LEU A C 1
ATOM 694 O O . LEU A 1 91 ? 22.938 -16.781 -17.75 1 66.44 91 LEU A O 1
ATOM 698 N N . GLN A 1 92 ? 23.203 -18.484 -16.516 1 57.12 92 GLN A N 1
ATOM 699 C CA . GLN A 1 92 ? 24.375 -17.938 -15.828 1 57.12 92 GLN A CA 1
ATOM 700 C C . GLN A 1 92 ? 24.141 -16.484 -15.43 1 57.12 92 GLN A C 1
ATOM 702 O O . GLN A 1 92 ? 25.047 -15.648 -15.555 1 57.12 92 GLN A O 1
ATOM 707 N N . VAL A 1 93 ? 23.141 -16.047 -15.453 1 55.09 93 VAL A N 1
ATOM 708 C CA . VAL A 1 93 ? 22.906 -14.633 -15.195 1 55.09 93 VAL A CA 1
ATOM 709 C C . VAL A 1 93 ? 23.391 -14.281 -13.789 1 55.09 93 VAL A C 1
ATOM 711 O O . VAL A 1 93 ? 22.891 -14.82 -12.797 1 55.09 93 VAL A O 1
ATOM 714 N N . ARG A 1 94 ? 24.766 -14.422 -13.797 1 51.41 94 ARG A N 1
ATOM 715 C CA . ARG A 1 94 ? 25.547 -14.008 -12.633 1 51.41 94 ARG A CA 1
ATOM 716 C C . ARG A 1 94 ? 24.781 -12.953 -11.82 1 51.41 94 ARG A C 1
ATOM 718 O O . ARG A 1 94 ? 24.984 -12.836 -10.609 1 51.41 94 ARG A O 1
ATOM 725 N N . GLY A 1 95 ? 24.156 -12.047 -12.531 1 56.16 95 GLY A N 1
ATOM 726 C CA . GLY A 1 95 ? 23.797 -10.828 -11.812 1 56.16 95 GLY A CA 1
ATOM 727 C C . GLY A 1 95 ? 22.375 -10.836 -11.289 1 56.16 95 GLY A C 1
ATOM 728 O O . GLY A 1 95 ? 21.484 -10.273 -11.906 1 56.16 95 GLY A O 1
ATOM 729 N N . ASP A 1 96 ? 22.125 -11.648 -10.367 1 64.06 96 ASP A N 1
ATOM 730 C CA . ASP A 1 96 ? 20.938 -12.078 -9.625 1 64.06 96 ASP A CA 1
ATOM 731 C C . ASP A 1 96 ? 20.172 -10.875 -9.086 1 64.06 96 ASP A C 1
ATOM 733 O O . ASP A 1 96 ? 19.156 -11.039 -8.398 1 64.06 96 ASP A O 1
ATOM 737 N N . VAL A 1 97 ? 20.672 -9.719 -9.508 1 66.75 97 VAL A N 1
ATOM 738 C CA . VAL A 1 97 ? 19.984 -8.555 -8.961 1 66.75 97 VAL A CA 1
ATOM 739 C C . VAL A 1 97 ? 19.359 -7.742 -10.086 1 66.75 97 VAL A C 1
ATOM 741 O O . VAL A 1 97 ? 20 -7.508 -11.125 1 66.75 97 VAL A O 1
ATOM 744 N N . GLU A 1 98 ? 18.078 -7.645 -10.055 1 69.69 98 GLU A N 1
ATOM 745 C CA . GLU A 1 98 ? 17.281 -6.812 -10.953 1 69.69 98 GLU A CA 1
ATOM 746 C C . GLU A 1 98 ? 17.484 -5.328 -10.641 1 69.69 98 GLU A C 1
ATOM 748 O O . GLU A 1 98 ? 17.562 -4.938 -9.477 1 69.69 98 GLU A O 1
ATOM 753 N N . ALA A 1 99 ? 17.922 -4.727 -11.734 1 63.56 99 ALA A N 1
ATOM 754 C CA . ALA A 1 99 ? 17.969 -3.277 -11.555 1 63.56 99 ALA A CA 1
ATOM 755 C C . ALA A 1 99 ? 16.578 -2.693 -11.414 1 63.56 99 ALA A C 1
ATOM 757 O O . ALA A 1 99 ? 15.75 -2.816 -12.32 1 63.56 99 ALA A O 1
ATOM 758 N N . VAL A 1 100 ? 16.234 -2.543 -10.242 1 64.25 100 VAL A N 1
ATOM 759 C CA . VAL A 1 100 ? 14.945 -1.867 -10.07 1 64.25 100 VAL A CA 1
ATOM 760 C C . VAL A 1 100 ? 15.172 -0.363 -9.93 1 64.25 100 VAL A C 1
ATOM 762 O O . VAL A 1 100 ? 16.109 0.072 -9.258 1 64.25 100 VAL A O 1
ATOM 765 N N . LEU A 1 101 ? 14.57 0.519 -10.82 1 70.5 101 LEU A N 1
ATOM 766 C CA . LEU A 1 101 ? 14.68 1.97 -10.719 1 70.5 101 LEU A CA 1
ATOM 767 C C . LEU A 1 101 ? 14.703 2.412 -9.258 1 70.5 101 LEU A C 1
ATOM 769 O O . LEU A 1 101 ? 15.469 1.875 -8.453 1 70.5 101 LEU A O 1
ATOM 773 N N . ASN A 1 102 ? 13.82 3.113 -8.75 1 85.06 102 ASN A N 1
ATOM 774 C CA . ASN A 1 102 ? 13.609 3.65 -7.414 1 85.06 102 ASN A CA 1
ATOM 775 C C . ASN A 1 102 ? 12.523 2.885 -6.668 1 85.06 102 ASN A C 1
ATOM 777 O O . ASN A 1 102 ? 11.328 3.133 -6.871 1 85.06 102 ASN A O 1
ATOM 781 N N . ILE A 1 103 ? 12.93 1.935 -5.797 1 87.62 103 ILE A N 1
ATOM 782 C CA . ILE A 1 103 ? 12.023 1.012 -5.129 1 87.62 103 ILE A CA 1
ATOM 783 C C . ILE A 1 103 ? 10.961 1.798 -4.363 1 87.62 103 ILE A C 1
ATOM 785 O O . ILE A 1 103 ? 9.766 1.516 -4.484 1 87.62 103 ILE A O 1
ATOM 789 N N . PRO A 1 104 ? 11.352 2.906 -3.711 1 87.44 104 PRO A N 1
ATOM 790 C CA . PRO A 1 104 ? 10.312 3.654 -2.992 1 87.44 104 PRO A CA 1
ATOM 791 C C . PRO A 1 104 ? 9.258 4.242 -3.922 1 87.44 104 PRO A C 1
ATOM 793 O O . PRO A 1 104 ? 8.062 4.168 -3.627 1 87.44 104 PRO A O 1
ATOM 796 N N . LEU A 1 105 ? 9.695 4.734 -5.008 1 91 105 LEU A N 1
ATOM 797 C CA . LEU A 1 105 ? 8.766 5.336 -5.953 1 91 105 LEU A CA 1
ATOM 798 C C . LEU A 1 105 ? 7.867 4.273 -6.582 1 91 105 LEU A C 1
ATOM 800 O O . LEU A 1 105 ? 6.684 4.512 -6.816 1 91 105 LEU A O 1
ATOM 804 N N . THR A 1 106 ? 8.5 3.156 -6.867 1 93.5 106 THR A N 1
ATOM 805 C CA . THR A 1 106 ? 7.723 2.072 -7.457 1 93.5 106 THR A CA 1
ATOM 806 C C . THR A 1 106 ? 6.672 1.563 -6.477 1 93.5 106 THR A C 1
ATOM 808 O O . THR A 1 106 ? 5.531 1.298 -6.863 1 93.5 106 THR A O 1
ATOM 811 N N . LEU A 1 107 ? 7.082 1.466 -5.258 1 93.88 107 LEU A N 1
ATOM 812 C CA . LEU A 1 107 ? 6.137 1.003 -4.25 1 93.88 107 LEU A CA 1
ATOM 813 C C . LEU A 1 107 ? 5.023 2.025 -4.039 1 93.88 107 LEU A C 1
ATOM 815 O O . LEU A 1 107 ? 3.861 1.655 -3.855 1 93.88 107 LEU A O 1
ATOM 819 N N . LEU A 1 108 ? 5.344 3.283 -4.098 1 94.56 108 LEU A N 1
ATOM 820 C CA . LEU A 1 108 ? 4.336 4.332 -3.979 1 94.56 108 LEU A CA 1
ATOM 821 C C . LEU A 1 108 ? 3.381 4.305 -5.164 1 94.56 108 LEU A C 1
ATOM 823 O O . LEU A 1 108 ? 2.168 4.457 -4.996 1 94.56 108 LEU A O 1
ATOM 827 N N . ALA A 1 109 ? 3.961 4.113 -6.289 1 95.62 109 ALA A N 1
ATOM 828 C CA . ALA A 1 109 ? 3.123 3.947 -7.477 1 95.62 109 ALA A CA 1
ATOM 829 C C . ALA A 1 109 ? 2.191 2.748 -7.328 1 95.62 109 ALA A C 1
ATOM 831 O O . ALA A 1 109 ? 1.029 2.803 -7.734 1 95.62 109 ALA A O 1
ATOM 832 N N . GLY A 1 110 ? 2.764 1.689 -6.762 1 96.81 110 GLY A N 1
ATOM 833 C CA . GLY A 1 110 ? 1.941 0.521 -6.492 1 96.81 110 GLY A CA 1
ATOM 834 C C . GLY A 1 110 ? 0.775 0.812 -5.566 1 96.81 110 GLY A C 1
ATOM 835 O O . GLY A 1 110 ? -0.344 0.355 -5.805 1 96.81 110 GLY A O 1
ATOM 836 N N . ILE A 1 111 ? 1.053 1.539 -4.547 1 95.38 111 ILE A N 1
ATOM 837 C CA . ILE A 1 111 ? 0.006 1.898 -3.598 1 95.38 111 ILE A CA 1
ATOM 838 C C . ILE A 1 111 ? -1.056 2.744 -4.297 1 95.38 111 ILE A C 1
ATOM 840 O O . ILE A 1 111 ? -2.254 2.537 -4.098 1 95.38 111 ILE A O 1
ATOM 844 N N . ALA A 1 112 ? -0.658 3.684 -5.105 1 96.06 112 ALA A N 1
ATOM 845 C CA . ALA A 1 112 ? -1.595 4.484 -5.891 1 96.06 112 ALA A CA 1
ATOM 846 C C . ALA A 1 112 ? -2.447 3.598 -6.793 1 96.06 112 ALA A C 1
ATOM 848 O O . ALA A 1 112 ? -3.652 3.824 -6.938 1 96.06 112 ALA A O 1
ATOM 849 N N . LEU A 1 113 ? -1.87 2.605 -7.367 1 96.19 113 LEU A N 1
ATOM 850 C CA . LEU A 1 113 ? -2.584 1.686 -8.242 1 96.19 113 LEU A CA 1
ATOM 851 C C . LEU A 1 113 ? -3.615 0.879 -7.461 1 96.19 113 LEU A C 1
ATOM 853 O O . LEU A 1 113 ? -4.695 0.576 -7.977 1 96.19 113 LEU A O 1
ATOM 857 N N . VAL A 1 114 ? -3.191 0.503 -6.23 1 95.5 114 VAL A N 1
ATOM 858 C CA . VAL A 1 114 ? -4.129 -0.23 -5.387 1 95.5 114 VAL A CA 1
ATOM 859 C C . VAL A 1 114 ? -5.355 0.635 -5.102 1 95.5 114 VAL A C 1
ATOM 861 O O . VAL A 1 114 ? -6.488 0.161 -5.191 1 95.5 114 VAL A O 1
ATOM 864 N N . ILE A 1 115 ? -5.129 1.896 -4.773 1 91.19 115 ILE A N 1
ATOM 865 C CA . ILE A 1 115 ? -6.223 2.832 -4.535 1 91.19 115 ILE A CA 1
ATOM 866 C C . ILE A 1 115 ? -7.094 2.941 -5.785 1 91.19 115 ILE A C 1
ATOM 868 O O . ILE A 1 115 ? -8.32 2.896 -5.695 1 91.19 115 ILE A O 1
ATOM 872 N N . PHE A 1 116 ? -6.457 3.055 -6.887 1 93.19 116 PHE A N 1
ATOM 873 C CA . PHE A 1 116 ? -7.156 3.127 -8.164 1 93.19 116 PHE A CA 1
ATOM 874 C C . PHE A 1 116 ? -7.949 1.852 -8.422 1 93.19 116 PHE A C 1
ATOM 876 O O . PHE A 1 116 ? -9.094 1.907 -8.883 1 93.19 116 PHE A O 1
ATOM 883 N N . ALA A 1 117 ? -7.363 0.728 -8.133 1 92.62 117 ALA A N 1
ATOM 884 C CA . ALA A 1 117 ? -8.016 -0.563 -8.344 1 92.62 117 ALA A CA 1
ATOM 885 C C . ALA A 1 117 ? -9.297 -0.667 -7.52 1 92.62 117 ALA A C 1
ATOM 887 O O . ALA A 1 117 ? -10.328 -1.129 -8.016 1 92.62 117 ALA A O 1
ATOM 888 N N . PHE A 1 118 ? -9.305 -0.246 -6.293 1 86.5 118 PHE A N 1
ATOM 889 C CA . PHE A 1 118 ? -10.477 -0.306 -5.43 1 86.5 118 PHE A CA 1
ATOM 890 C C . PHE A 1 118 ? -11.547 0.677 -5.895 1 86.5 118 PHE A C 1
ATOM 892 O O . PHE A 1 118 ? -12.742 0.419 -5.746 1 86.5 118 PHE A O 1
ATOM 899 N N . SER A 1 119 ? -11.133 1.807 -6.488 1 83.81 119 SER A N 1
ATOM 900 C CA . SER A 1 119 ? -12.078 2.766 -7.051 1 83.81 119 SER A CA 1
ATOM 901 C C . SER A 1 119 ? -12.773 2.197 -8.281 1 83.81 119 SER A C 1
ATOM 903 O O . SER A 1 119 ? -13.945 2.482 -8.523 1 83.81 119 SER A O 1
ATOM 905 N N . LEU A 1 120 ? -12.023 1.441 -9 1 82.12 120 LEU A N 1
ATOM 906 C CA . LEU A 1 120 ? -12.57 0.833 -10.211 1 82.12 120 LEU A CA 1
ATOM 907 C C . LEU A 1 120 ? -13.484 -0.335 -9.867 1 82.12 120 LEU A C 1
ATOM 909 O O . LEU A 1 120 ? -14.438 -0.619 -10.594 1 82.12 120 LEU A O 1
ATOM 913 N N . ALA A 1 121 ? -13.195 -1.033 -8.812 1 78.62 121 ALA A N 1
ATOM 914 C CA . ALA A 1 121 ? -13.945 -2.223 -8.414 1 78.62 121 ALA A CA 1
ATOM 915 C C . ALA A 1 121 ? -15.273 -1.84 -7.762 1 78.62 121 ALA A C 1
ATOM 917 O O . ALA A 1 121 ? -16.203 -2.645 -7.719 1 78.62 121 ALA A O 1
ATOM 918 N N . ALA A 1 122 ? -15.453 -0.661 -7.219 1 70.12 122 ALA A N 1
ATOM 919 C CA . ALA A 1 122 ? -16.609 -0.233 -6.445 1 70.12 122 ALA A CA 1
ATOM 920 C C . ALA A 1 122 ? -17.891 -0.322 -7.277 1 70.12 122 ALA A C 1
ATOM 922 O O . ALA A 1 122 ? -18.875 -0.918 -6.844 1 70.12 122 ALA A O 1
ATOM 923 N N . PRO 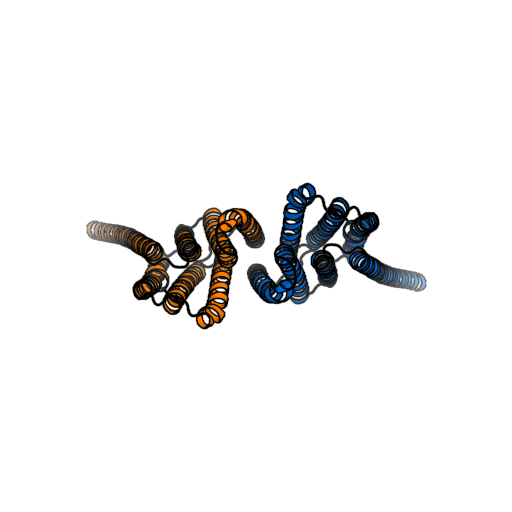A 1 123 ? -17.812 0.214 -8.469 1 60.22 123 PRO A N 1
ATOM 924 C CA . PRO A 1 123 ? -19.047 0.143 -9.242 1 60.22 123 PRO A CA 1
ATOM 925 C C . PRO A 1 123 ? -19.328 -1.259 -9.781 1 60.22 123 PRO A C 1
ATOM 927 O O . PRO A 1 123 ? -20.484 -1.601 -10.047 1 60.22 123 PRO A O 1
ATOM 930 N N . ILE A 1 124 ? -18.297 -1.957 -9.992 1 57.91 124 ILE A N 1
ATOM 931 C CA . ILE A 1 124 ? -18.453 -3.271 -10.609 1 57.91 124 ILE A CA 1
ATOM 932 C C . ILE A 1 124 ? -19.125 -4.227 -9.625 1 57.91 124 ILE A C 1
ATOM 934 O O . ILE A 1 124 ? -19.906 -5.082 -10.023 1 57.91 124 ILE A O 1
ATOM 938 N N . THR A 1 125 ? -18.906 -4.051 -8.391 1 54.84 125 THR A N 1
ATOM 939 C CA . THR A 1 125 ? -19.375 -5.023 -7.41 1 54.84 125 THR A CA 1
ATOM 940 C C . THR A 1 125 ? -20.719 -4.602 -6.828 1 54.84 125 THR A C 1
ATOM 942 O O . THR A 1 125 ? -21.281 -5.293 -5.973 1 54.84 125 THR A O 1
ATOM 945 N N . ALA A 1 126 ? -21.078 -3.354 -7.023 1 52.53 126 ALA A N 1
ATOM 946 C CA . ALA A 1 126 ? -22.438 -3.029 -6.598 1 52.53 126 ALA A CA 1
ATOM 947 C C . ALA A 1 126 ? -23.422 -4.121 -7.023 1 52.53 126 ALA A C 1
ATOM 949 O O . ALA A 1 126 ? -24.469 -4.293 -6.402 1 52.53 126 ALA A O 1
ATOM 950 N N . LEU A 1 127 ? -22.875 -4.824 -7.922 1 48.47 127 LEU A N 1
ATOM 951 C CA . LEU A 1 127 ? -23.766 -5.883 -8.414 1 48.47 127 LEU A CA 1
ATOM 952 C C . LEU A 1 127 ? -23.547 -7.168 -7.617 1 48.47 127 LEU A C 1
ATOM 954 O O . LEU A 1 127 ? -24.406 -8.062 -7.652 1 48.47 127 LEU A O 1
ATOM 958 N N . THR A 1 128 ? -22.484 -7.137 -6.992 1 56.66 128 THR A N 1
ATOM 959 C CA . THR A 1 128 ? -22.203 -8.336 -6.207 1 56.66 128 THR A CA 1
ATOM 960 C C . THR A 1 128 ? -22.078 -7.988 -4.727 1 56.66 128 THR A C 1
ATOM 962 O O . THR A 1 128 ? -22 -6.812 -4.359 1 56.66 128 THR A O 1
ATOM 965 N N . GLY A 1 129 ? -22.344 -8.75 -3.76 1 58.56 129 GLY A N 1
ATOM 966 C CA . GLY A 1 129 ? -22.328 -8.617 -2.311 1 58.56 129 GLY A CA 1
ATOM 967 C C . GLY A 1 129 ? -21.047 -7.996 -1.779 1 58.56 129 GLY A C 1
ATOM 968 O O . GLY A 1 129 ? -20.047 -7.902 -2.496 1 58.56 129 GLY A O 1
ATOM 969 N N . PRO A 1 130 ? -21.047 -7.289 -0.694 1 57.16 130 PRO A N 1
ATOM 970 C CA . PRO A 1 130 ? -19.953 -6.57 -0.059 1 57.16 130 PRO A CA 1
ATOM 971 C C . PRO A 1 130 ? -18.672 -7.398 0.005 1 57.16 130 PRO A C 1
ATOM 973 O O . PRO A 1 130 ? -17.562 -6.863 -0.176 1 57.16 130 PRO A O 1
ATOM 976 N N . VAL A 1 131 ? -18.797 -8.695 0.182 1 57.06 131 VAL A N 1
ATOM 977 C CA . VAL A 1 131 ? -17.641 -9.57 0.311 1 57.06 131 VAL A CA 1
ATOM 978 C C . VAL A 1 131 ? -16.922 -9.672 -1.03 1 57.06 131 VAL A C 1
ATOM 980 O O . VAL A 1 131 ? -15.688 -9.586 -1.089 1 57.06 131 VAL A O 1
ATOM 983 N N . THR A 1 132 ? -17.703 -9.633 -2.004 1 61.44 132 THR A N 1
ATOM 984 C CA . THR A 1 132 ? -17.172 -9.805 -3.352 1 61.44 132 THR A CA 1
ATOM 985 C C . THR A 1 132 ? -16.469 -8.539 -3.82 1 61.44 132 THR A C 1
ATOM 987 O O . THR A 1 132 ? -15.453 -8.617 -4.523 1 61.44 132 THR A O 1
ATOM 990 N N . ARG A 1 133 ? -16.844 -7.5 -3.266 1 63.97 133 ARG A N 1
ATOM 991 C CA . ARG A 1 133 ? -16.266 -6.234 -3.697 1 63.97 133 ARG A CA 1
ATOM 992 C C . ARG A 1 133 ? -14.812 -6.121 -3.244 1 63.97 133 ARG A C 1
ATOM 994 O O . ARG A 1 133 ? -13.938 -5.734 -4.027 1 63.97 133 ARG A O 1
ATOM 1001 N N . GLY A 1 134 ? -14.562 -6.488 -2.006 1 75 134 GLY A N 1
ATOM 1002 C CA . GLY A 1 134 ? -13.219 -6.395 -1.469 1 75 134 GLY A CA 1
ATOM 1003 C C . GLY A 1 134 ? -12.242 -7.348 -2.139 1 75 134 GLY A C 1
ATOM 1004 O O . GLY A 1 134 ? -11.117 -6.965 -2.455 1 75 134 GLY A O 1
ATOM 1005 N N . MET A 1 135 ? -12.719 -8.461 -2.471 1 83.69 135 MET A N 1
ATOM 1006 C CA . MET A 1 135 ? -11.844 -9.469 -3.059 1 83.69 135 MET A CA 1
ATOM 1007 C C . MET A 1 135 ? -11.531 -9.141 -4.512 1 83.69 135 MET A C 1
ATOM 1009 O O . MET A 1 135 ? -10.398 -9.32 -4.969 1 83.69 135 MET A O 1
ATOM 1013 N N . VAL A 1 136 ? -12.523 -8.641 -5.168 1 83.56 136 VAL A N 1
ATOM 1014 C CA . VAL A 1 136 ? -12.312 -8.266 -6.562 1 83.56 136 VAL A CA 1
ATOM 1015 C C . VAL A 1 136 ? -11.344 -7.09 -6.645 1 83.56 136 VAL A C 1
ATOM 1017 O O . VAL A 1 136 ? -10.492 -7.047 -7.527 1 83.56 136 VAL A O 1
ATOM 1020 N N . GLY A 1 137 ? -11.516 -6.18 -5.758 1 88 137 GLY A N 1
ATOM 1021 C CA . GLY A 1 137 ? -10.586 -5.066 -5.699 1 88 137 GLY A CA 1
ATOM 1022 C C . GLY A 1 137 ? -9.148 -5.5 -5.492 1 88 137 GLY A C 1
ATOM 1023 O O . GLY A 1 137 ? -8.234 -4.992 -6.152 1 88 137 GLY A O 1
ATOM 1024 N N . ILE A 1 138 ? -8.945 -6.418 -4.637 1 92.06 138 ILE A N 1
ATOM 1025 C CA . ILE A 1 138 ? -7.613 -6.93 -4.34 1 92.06 138 ILE A CA 1
ATOM 1026 C C . ILE A 1 138 ? -7.055 -7.648 -5.566 1 92.06 138 ILE A C 1
ATOM 1028 O O . ILE A 1 138 ? -5.879 -7.496 -5.902 1 92.06 138 ILE A O 1
ATOM 1032 N N . ALA A 1 139 ? -7.93 -8.391 -6.211 1 92.06 139 ALA A N 1
ATOM 1033 C CA . ALA A 1 139 ? -7.504 -9.094 -7.414 1 92.06 139 ALA A CA 1
ATOM 1034 C C . ALA A 1 139 ? -7.051 -8.117 -8.492 1 92.06 139 ALA A C 1
ATOM 1036 O O . ALA A 1 139 ? -6 -8.305 -9.109 1 92.06 139 ALA A O 1
ATOM 1037 N N . LEU A 1 140 ? -7.875 -7.16 -8.688 1 91.88 140 LEU A N 1
ATOM 1038 C CA . LEU A 1 140 ? -7.523 -6.141 -9.672 1 91.88 140 LEU A CA 1
ATOM 1039 C C . LEU A 1 140 ? -6.215 -5.457 -9.305 1 91.88 140 LEU A C 1
ATOM 1041 O O . LEU A 1 140 ? -5.371 -5.215 -10.172 1 91.88 140 LEU A O 1
ATOM 1045 N N . ALA A 1 141 ? -6.098 -5.137 -8.078 1 96.25 141 ALA A N 1
ATOM 1046 C CA . ALA A 1 141 ? -4.859 -4.527 -7.598 1 96.25 141 ALA A CA 1
ATOM 1047 C C . ALA A 1 141 ? -3.658 -5.426 -7.883 1 96.25 141 ALA A C 1
ATOM 1049 O O . ALA A 1 141 ? -2.621 -4.953 -8.352 1 96.25 141 ALA A O 1
ATOM 1050 N N . ALA A 1 142 ? -3.805 -6.652 -7.594 1 96.44 142 ALA A N 1
ATOM 1051 C CA . ALA A 1 142 ? -2.707 -7.59 -7.812 1 96.44 142 ALA A CA 1
ATOM 1052 C C . ALA A 1 142 ? -2.314 -7.641 -9.289 1 96.44 142 ALA A C 1
ATOM 1054 O O . ALA A 1 142 ? -1.128 -7.699 -9.617 1 96.44 142 ALA A O 1
ATOM 1055 N N . VAL A 1 143 ? -3.289 -7.59 -10.141 1 95.12 143 VAL A N 1
ATOM 1056 C CA . VAL A 1 143 ? -3.039 -7.617 -11.578 1 95.12 143 VAL A CA 1
ATOM 1057 C C . VAL A 1 143 ? -2.287 -6.355 -11.992 1 95.12 143 VAL A C 1
ATOM 1059 O O . VAL A 1 143 ? -1.276 -6.434 -12.695 1 95.12 143 VAL A O 1
ATOM 1062 N N . LEU A 1 144 ? -2.742 -5.273 -11.539 1 97.06 144 LEU A N 1
ATOM 1063 C CA . LEU A 1 144 ? -2.119 -4 -11.891 1 97.06 144 LEU A CA 1
ATOM 1064 C C . LEU A 1 144 ? -0.691 -3.93 -11.359 1 97.06 144 LEU A C 1
ATOM 1066 O O . LEU A 1 144 ? 0.203 -3.418 -12.039 1 97.06 144 LEU A O 1
ATOM 1070 N N . LEU A 1 145 ? -0.493 -4.434 -10.164 1 97.75 145 LEU A N 1
ATOM 1071 C CA . LEU A 1 145 ? 0.845 -4.457 -9.586 1 97.75 145 LEU A CA 1
ATOM 1072 C C . LEU A 1 145 ? 1.779 -5.34 -10.406 1 97.75 145 LEU A C 1
ATOM 1074 O O . LEU A 1 145 ? 2.953 -5.008 -10.586 1 97.75 145 LEU A O 1
ATOM 1078 N N . ALA A 1 146 ? 1.32 -6.434 -10.867 1 96.5 146 ALA A N 1
ATOM 1079 C CA . ALA A 1 146 ? 2.119 -7.32 -11.711 1 96.5 146 ALA A CA 1
ATOM 1080 C C . ALA A 1 146 ? 2.502 -6.629 -13.016 1 96.5 146 ALA A C 1
ATOM 1082 O O . ALA A 1 146 ? 3.633 -6.766 -13.484 1 96.5 146 ALA A O 1
ATOM 1083 N N . PHE A 1 147 ? 1.553 -5.883 -13.547 1 96.12 147 PHE A N 1
ATOM 1084 C CA . PHE A 1 147 ? 1.858 -5.109 -14.75 1 96.12 147 PHE A CA 1
ATOM 1085 C C . PHE A 1 147 ? 2.941 -4.074 -14.461 1 96.12 147 PHE A C 1
ATOM 1087 O O . PHE A 1 147 ? 3.844 -3.871 -15.281 1 96.12 147 PHE A O 1
ATOM 1094 N N . LEU A 1 148 ? 2.762 -3.441 -13.359 1 96.31 148 LEU A N 1
ATOM 1095 C CA . LEU A 1 148 ? 3.768 -2.461 -12.969 1 96.31 148 LEU A CA 1
ATOM 1096 C C . LEU A 1 148 ? 5.148 -3.105 -12.867 1 96.31 148 LEU A C 1
ATOM 1098 O O . LEU A 1 148 ? 6.145 -2.518 -13.297 1 96.31 148 LEU A O 1
ATOM 1102 N N . MET A 1 149 ? 5.207 -4.25 -12.297 1 94.31 149 MET A N 1
ATOM 1103 C CA . MET A 1 149 ? 6.465 -4.977 -12.188 1 94.31 149 MET A CA 1
ATOM 1104 C C . MET A 1 149 ? 7.066 -5.234 -13.562 1 94.31 149 MET A C 1
ATOM 1106 O O . MET A 1 149 ? 8.273 -5.055 -13.766 1 94.31 149 MET A O 1
ATOM 1110 N N . MET A 1 150 ? 6.227 -5.57 -14.492 1 91.88 150 MET A N 1
ATOM 1111 C CA . MET A 1 150 ? 6.711 -5.844 -15.844 1 91.88 150 MET A CA 1
ATOM 1112 C C . MET A 1 150 ? 7.234 -4.574 -16.5 1 91.88 150 MET A C 1
ATOM 1114 O O . MET A 1 150 ? 8.234 -4.609 -17.234 1 91.88 150 MET A O 1
ATOM 1118 N N . ILE A 1 151 ? 6.648 -3.48 -16.219 1 92.12 151 ILE A N 1
ATOM 1119 C CA . ILE A 1 151 ? 7.008 -2.197 -16.828 1 92.12 151 ILE A CA 1
ATOM 1120 C C . ILE A 1 151 ? 8.32 -1.699 -16.219 1 92.12 151 ILE A C 1
ATOM 1122 O O . ILE A 1 151 ? 9.148 -1.109 -16.922 1 92.12 151 ILE A O 1
ATOM 1126 N N . THR A 1 152 ? 8.555 -1.959 -15.023 1 91.81 152 THR A N 1
ATOM 1127 C CA . THR A 1 152 ? 9.68 -1.352 -14.328 1 91.81 152 THR A CA 1
ATOM 1128 C C . THR A 1 152 ? 10.906 -2.258 -14.391 1 91.81 152 THR A C 1
ATOM 1130 O O . THR A 1 152 ? 12 -1.862 -13.969 1 91.81 152 THR A O 1
ATOM 1133 N N . ARG A 1 153 ? 10.719 -3.424 -14.797 1 86.56 153 ARG A N 1
ATOM 1134 C CA . ARG A 1 153 ? 11.836 -4.355 -14.859 1 86.56 153 ARG A CA 1
ATOM 1135 C C . ARG A 1 153 ? 12.203 -4.684 -16.297 1 86.56 153 ARG A C 1
ATOM 1137 O O . ARG A 1 153 ? 11.359 -4.574 -17.203 1 86.56 153 ARG A O 1
ATOM 1144 N N . ARG A 1 154 ? 13.461 -5.125 -16.438 1 83.06 154 ARG A N 1
ATOM 1145 C CA . ARG A 1 154 ? 13.938 -5.262 -17.812 1 83.06 154 ARG A CA 1
ATOM 1146 C C . ARG A 1 154 ? 14.422 -6.68 -18.078 1 83.06 154 ARG A C 1
ATOM 1148 O O . ARG A 1 154 ? 14.57 -7.078 -19.25 1 83.06 154 ARG A O 1
ATOM 1155 N N . LYS A 1 155 ? 14.688 -7.434 -17.156 1 82.62 155 LYS A N 1
ATOM 1156 C CA . LYS A 1 155 ? 15.195 -8.781 -17.391 1 82.62 155 LYS A CA 1
ATOM 1157 C C . LYS A 1 155 ? 14.07 -9.734 -17.797 1 82.62 155 LYS A C 1
ATOM 1159 O O . LYS A 1 155 ? 12.953 -9.633 -17.281 1 82.62 155 LYS A O 1
ATOM 1164 N N . ALA A 1 156 ? 14.414 -10.594 -18.625 1 81.31 156 ALA A N 1
ATOM 1165 C CA . ALA A 1 156 ? 13.438 -11.516 -19.188 1 81.31 156 ALA A CA 1
ATOM 1166 C C . ALA A 1 156 ? 12.773 -12.344 -18.094 1 81.31 156 ALA A C 1
ATOM 1168 O O . ALA A 1 156 ? 11.562 -12.539 -18.094 1 81.31 156 ALA A O 1
ATOM 1169 N N . ILE A 1 157 ? 13.562 -12.82 -17.203 1 83.62 157 ILE A N 1
ATOM 1170 C CA . ILE A 1 157 ? 13.055 -13.68 -16.141 1 83.62 157 ILE A CA 1
ATOM 1171 C C . ILE A 1 157 ? 12.047 -12.906 -15.297 1 83.62 157 ILE A C 1
ATOM 1173 O O . ILE A 1 157 ? 10.984 -13.422 -14.961 1 83.62 157 ILE A O 1
ATOM 1177 N N . SER A 1 158 ? 12.375 -11.664 -15 1 87.19 158 SER A N 1
ATOM 1178 C CA . SER A 1 158 ? 11.469 -10.844 -14.203 1 87.19 158 SER A CA 1
ATOM 1179 C C . SER A 1 158 ? 10.188 -10.539 -14.977 1 87.19 158 SER A C 1
ATOM 1181 O O . SER A 1 158 ? 9.109 -10.438 -14.383 1 87.19 158 SER A O 1
ATOM 1183 N N . GLN A 1 159 ? 10.305 -10.477 -16.219 1 86.88 159 GLN A N 1
ATOM 1184 C CA . GLN A 1 159 ? 9.133 -10.25 -17.062 1 86.88 159 GLN A CA 1
ATOM 1185 C C . GLN A 1 159 ? 8.211 -11.469 -17.062 1 86.88 159 GLN A C 1
ATOM 1187 O O . GLN A 1 159 ? 6.988 -11.328 -16.984 1 86.88 159 GLN A O 1
ATOM 1192 N N . VAL A 1 160 ? 8.844 -12.586 -17.219 1 86.31 160 VAL A N 1
ATOM 1193 C CA . VAL A 1 160 ? 8.078 -13.828 -17.188 1 86.31 160 VAL A CA 1
ATOM 1194 C C . VAL A 1 160 ? 7.379 -13.977 -15.836 1 86.31 160 VAL A C 1
ATOM 1196 O O . VAL A 1 160 ? 6.199 -14.336 -15.781 1 86.31 160 VAL A O 1
ATOM 1199 N N . VAL A 1 161 ? 8.102 -13.664 -14.805 1 90.88 161 VAL A N 1
ATOM 1200 C CA . VAL A 1 161 ? 7.523 -13.727 -13.461 1 90.88 161 VAL A CA 1
ATOM 1201 C C . VAL A 1 161 ? 6.348 -12.758 -13.359 1 90.88 161 VAL A C 1
ATOM 1203 O O . VAL A 1 161 ? 5.309 -13.094 -12.789 1 90.88 161 VAL A O 1
ATOM 1206 N N . GLY A 1 162 ? 6.547 -11.594 -13.891 1 92.12 162 GLY A N 1
ATOM 1207 C CA . GLY A 1 162 ? 5.461 -10.625 -13.914 1 92.12 162 GLY A CA 1
ATOM 1208 C C . GLY A 1 162 ? 4.227 -11.133 -14.633 1 92.12 162 GLY A C 1
ATOM 1209 O O . GLY A 1 162 ? 3.104 -10.945 -14.148 1 92.12 162 GLY A O 1
ATOM 1210 N N . PHE A 1 163 ? 4.406 -11.75 -15.719 1 89.75 163 PHE A N 1
ATOM 1211 C CA . PHE A 1 163 ? 3.303 -12.297 -16.5 1 89.75 163 PHE A CA 1
ATOM 1212 C C . PHE A 1 163 ? 2.564 -13.375 -15.719 1 89.75 163 PHE A C 1
ATOM 1214 O O . PHE A 1 163 ? 1.333 -13.422 -15.719 1 89.75 163 PHE A O 1
ATOM 1221 N N . LEU A 1 164 ? 3.344 -14.195 -15.156 1 91.88 164 LEU A N 1
ATOM 1222 C CA . LEU A 1 164 ? 2.75 -15.266 -14.352 1 91.88 164 LEU A CA 1
ATOM 1223 C C . LEU A 1 164 ? 1.989 -14.695 -13.164 1 91.88 164 LEU A C 1
ATOM 1225 O O . LEU A 1 164 ? 0.956 -15.234 -12.766 1 91.88 164 LEU A O 1
ATOM 1229 N N . ALA A 1 165 ? 2.492 -13.625 -12.609 1 95.19 165 ALA A N 1
ATOM 1230 C CA . ALA A 1 165 ? 1.815 -12.945 -11.508 1 95.19 165 ALA A CA 1
ATOM 1231 C C . ALA A 1 165 ? 0.491 -12.344 -11.961 1 95.19 165 ALA A C 1
ATOM 1233 O O . ALA A 1 165 ? -0.482 -12.32 -11.203 1 95.19 165 ALA A O 1
ATOM 1234 N N . VAL A 1 166 ? 0.442 -11.859 -13.18 1 93.38 166 VAL A N 1
ATOM 1235 C CA . VAL A 1 166 ? -0.81 -11.367 -13.742 1 93.38 166 VAL A CA 1
ATOM 1236 C C . VAL A 1 166 ? -1.83 -12.5 -13.805 1 93.38 166 VAL A C 1
ATOM 1238 O O . VAL A 1 166 ? -2.982 -12.336 -13.398 1 93.38 166 VAL A O 1
ATOM 1241 N N . ASP A 1 167 ? -1.337 -13.586 -14.234 1 91.69 167 ASP A N 1
ATOM 1242 C CA . ASP A 1 167 ? -2.207 -14.758 -14.336 1 91.69 167 ASP A CA 1
ATOM 1243 C C . ASP A 1 167 ? -2.756 -15.148 -12.961 1 91.69 167 ASP A C 1
ATOM 1245 O O . ASP A 1 167 ? -3.938 -15.477 -12.836 1 91.69 167 ASP A O 1
ATOM 1249 N N . ASN A 1 168 ? -1.916 -15.133 -11.969 1 93.38 168 ASN A N 1
ATOM 1250 C CA . ASN A 1 168 ? -2.361 -15.43 -10.617 1 93.38 168 ASN A CA 1
ATOM 1251 C C . ASN A 1 168 ? -3.445 -14.461 -10.156 1 93.38 168 ASN A C 1
ATOM 1253 O O . ASN A 1 168 ? -4.43 -14.867 -9.539 1 93.38 168 ASN A O 1
ATOM 1257 N N . GLY A 1 169 ? -3.236 -13.188 -10.477 1 92.31 169 GLY A N 1
ATOM 1258 C CA . GLY A 1 169 ? -4.246 -12.195 -10.141 1 92.31 169 GLY A CA 1
ATOM 1259 C C . GLY A 1 169 ? -5.574 -12.438 -10.828 1 92.31 169 GLY A C 1
ATOM 1260 O O . GLY A 1 169 ? -6.633 -12.305 -10.219 1 92.31 169 GLY A O 1
ATOM 1261 N N . LEU A 1 170 ? -5.539 -12.781 -12.055 1 88.38 170 LEU A N 1
ATOM 1262 C CA . LEU A 1 170 ? -6.738 -13.039 -12.844 1 88.38 170 LEU A CA 1
ATOM 1263 C C . LEU A 1 170 ? -7.469 -14.273 -12.328 1 88.38 170 LEU A C 1
ATOM 1265 O O . LEU A 1 170 ? -8.695 -14.297 -12.273 1 88.38 170 LEU A O 1
ATOM 1269 N N . PHE A 1 171 ? -6.656 -15.25 -12.023 1 89.19 171 PHE A N 1
ATOM 1270 C CA . PHE A 1 171 ? -7.242 -16.453 -11.438 1 89.19 171 PHE A CA 1
ATOM 1271 C C . PHE A 1 171 ? -7.98 -16.125 -10.148 1 89.19 171 PHE A C 1
ATOM 1273 O O . PHE A 1 171 ? -9.102 -16.578 -9.93 1 89.19 171 PHE A O 1
ATOM 1280 N N . PHE A 1 172 ? -7.379 -15.328 -9.336 1 89.62 172 PHE A N 1
ATOM 1281 C CA . PHE A 1 172 ? -7.996 -14.906 -8.086 1 89.62 172 PHE A CA 1
ATOM 1282 C C . PHE A 1 172 ? -9.242 -14.078 -8.352 1 89.62 172 PHE A C 1
ATOM 1284 O O . PHE A 1 172 ? -10.258 -14.234 -7.664 1 89.62 172 PHE A O 1
ATOM 1291 N N . ALA A 1 173 ? -9.195 -13.211 -9.305 1 85.25 173 ALA A N 1
ATOM 1292 C CA . ALA A 1 173 ? -10.352 -12.406 -9.664 1 85.25 173 ALA A CA 1
ATOM 1293 C C . ALA A 1 173 ? -11.516 -13.281 -10.109 1 85.25 173 ALA A C 1
ATOM 1295 O O . ALA A 1 173 ? -12.656 -13.078 -9.68 1 85.25 173 ALA A O 1
ATOM 1296 N N . ALA A 1 174 ? -11.234 -14.227 -10.922 1 82.56 174 ALA A N 1
ATOM 1297 C CA . ALA A 1 174 ? -12.258 -15.125 -11.445 1 82.56 174 ALA A CA 1
ATOM 1298 C C . ALA A 1 174 ? -12.891 -15.953 -10.336 1 82.56 174 ALA A C 1
ATOM 1300 O O . ALA A 1 174 ? -14.117 -16.109 -10.289 1 82.56 174 ALA A O 1
ATOM 1301 N N . THR A 1 175 ? -12.062 -16.453 -9.453 1 81.69 175 THR A N 1
ATOM 1302 C CA . THR A 1 175 ? -12.562 -17.266 -8.359 1 81.69 175 THR A CA 1
ATOM 1303 C C . THR A 1 175 ? -13.344 -16.422 -7.359 1 81.69 175 THR A C 1
ATOM 1305 O O . THR A 1 175 ? -14.344 -16.875 -6.805 1 81.69 175 THR A O 1
ATOM 1308 N N . SER A 1 176 ? -12.875 -15.188 -7.129 1 77.81 176 SER A N 1
ATOM 1309 C CA . SER A 1 176 ? -13.539 -14.305 -6.18 1 77.81 176 SER A CA 1
ATOM 1310 C C . SER A 1 176 ? -14.852 -13.773 -6.746 1 77.81 176 SER A C 1
ATOM 1312 O O . SER A 1 176 ? -15.836 -13.633 -6.016 1 77.81 176 SER A O 1
ATOM 1314 N N . ALA A 1 177 ? -14.867 -13.469 -7.988 1 73.44 177 ALA A N 1
ATOM 1315 C CA . ALA A 1 177 ? -16.062 -12.922 -8.625 1 73.44 177 ALA A CA 1
ATOM 1316 C C . ALA A 1 177 ? -17.156 -13.977 -8.719 1 73.44 177 ALA A C 1
ATOM 1318 O O . ALA A 1 177 ? -18.344 -13.641 -8.672 1 73.44 177 ALA A O 1
ATOM 1319 N N . THR A 1 178 ? -16.75 -15.133 -8.875 1 71 178 THR A N 1
ATOM 1320 C CA . THR A 1 178 ? -17.75 -16.188 -9.086 1 71 178 THR A CA 1
ATOM 1321 C C . THR A 1 178 ? -17.938 -17 -7.812 1 71 178 THR A C 1
ATOM 1323 O O . THR A 1 178 ? -18.688 -17.984 -7.809 1 71 178 THR A O 1
ATOM 1326 N N . LEU A 1 179 ? -17.359 -16.516 -6.773 1 65.5 179 LEU A N 1
ATOM 1327 C CA . LEU A 1 179 ? -17.406 -17.203 -5.492 1 65.5 179 LEU A CA 1
ATOM 1328 C C . LEU A 1 179 ? -17.016 -18.672 -5.66 1 65.5 179 LEU A C 1
ATOM 1330 O O . LEU A 1 179 ? -17.672 -19.562 -5.102 1 65.5 179 LEU A O 1
ATOM 1334 N N . GLY A 1 180 ? -16 -18.828 -6.57 1 63.12 180 GLY A N 1
ATOM 1335 C CA . GLY A 1 180 ? -15.414 -20.156 -6.699 1 63.12 180 GLY A CA 1
ATOM 1336 C C . GLY A 1 180 ? -16.219 -21.078 -7.594 1 63.12 180 GLY A C 1
ATOM 1337 O O . GLY A 1 180 ? -16.234 -22.297 -7.383 1 63.12 180 GLY A O 1
ATOM 1338 N N . MET A 1 181 ? -17.016 -20.5 -8.508 1 71.12 181 MET A N 1
ATOM 1339 C CA . MET A 1 181 ? -17.688 -21.391 -9.453 1 71.12 181 MET A CA 1
ATOM 1340 C C . MET A 1 181 ? -16.703 -22.359 -10.086 1 71.12 181 MET A C 1
ATOM 1342 O O . MET A 1 181 ? -15.695 -21.953 -10.656 1 71.12 181 MET A O 1
ATOM 1346 N N . PRO A 1 182 ? -17.031 -23.562 -9.875 1 70.81 182 PRO A N 1
ATOM 1347 C CA . PRO A 1 182 ? -16.062 -24.594 -10.289 1 70.81 182 PRO A CA 1
ATOM 1348 C C . PRO A 1 182 ? -15.641 -24.453 -11.75 1 70.81 182 PRO A C 1
ATOM 1350 O O . PRO A 1 182 ? -14.461 -24.625 -12.07 1 70.81 182 PRO A O 1
ATOM 1353 N N . MET A 1 183 ? -16.625 -24 -12.609 1 74.5 183 MET A N 1
ATOM 1354 C CA . MET A 1 183 ? -16.312 -23.906 -14.039 1 74.5 183 MET A CA 1
ATOM 1355 C C . MET A 1 183 ? -15.234 -22.844 -14.289 1 74.5 183 MET A C 1
ATOM 1357 O O . MET A 1 183 ? -14.312 -23.078 -15.07 1 74.5 183 MET A O 1
ATOM 1361 N N . ILE A 1 184 ? -15.297 -21.734 -13.688 1 75 184 ILE A N 1
ATOM 1362 C CA . ILE A 1 184 ? -14.359 -20.625 -13.891 1 75 184 ILE A CA 1
ATOM 1363 C C . ILE A 1 184 ? -12.992 -21.016 -13.328 1 75 184 ILE A C 1
ATOM 1365 O O . ILE A 1 184 ? -11.969 -20.766 -13.969 1 75 184 ILE A O 1
ATOM 1369 N N . VAL A 1 185 ? -13.008 -21.625 -12.258 1 74.62 185 VAL A N 1
ATOM 1370 C CA . VAL A 1 185 ? -11.766 -22.062 -11.617 1 74.62 185 VAL A CA 1
ATOM 1371 C C . VAL A 1 185 ? -11.086 -23.125 -12.492 1 74.62 185 VAL A C 1
ATOM 1373 O O . VAL A 1 185 ? -9.867 -23.062 -12.711 1 74.62 185 VAL A O 1
ATOM 1376 N N . GLU A 1 186 ? -11.883 -23.984 -13 1 74.12 186 GLU A N 1
ATOM 1377 C CA . GLU A 1 186 ? -11.336 -25.047 -13.836 1 74.12 186 GLU A CA 1
ATOM 1378 C C . GLU A 1 186 ? -10.727 -24.469 -15.117 1 74.12 186 GLU A C 1
ATOM 1380 O O . GLU A 1 186 ? -9.648 -24.891 -15.531 1 74.12 186 GLU A O 1
ATOM 1385 N N . LEU A 1 187 ? -11.398 -23.516 -15.648 1 75.5 187 LEU A N 1
ATOM 1386 C CA . LEU A 1 187 ? -10.891 -22.891 -16.859 1 75.5 187 LEU A CA 1
ATOM 1387 C C . LEU A 1 187 ? -9.578 -22.172 -16.594 1 75.5 187 LEU A C 1
ATOM 1389 O O . LEU A 1 187 ? -8.648 -22.234 -17.406 1 75.5 187 LEU A O 1
ATOM 1393 N N . GLY A 1 188 ? -9.508 -21.5 -15.492 1 76.5 188 GLY A N 1
ATOM 1394 C CA . GLY A 1 188 ? -8.289 -20.812 -15.117 1 76.5 188 GLY A CA 1
ATOM 1395 C C . GLY A 1 188 ? -7.113 -21.75 -14.914 1 76.5 188 GLY A C 1
ATOM 1396 O O . GLY A 1 18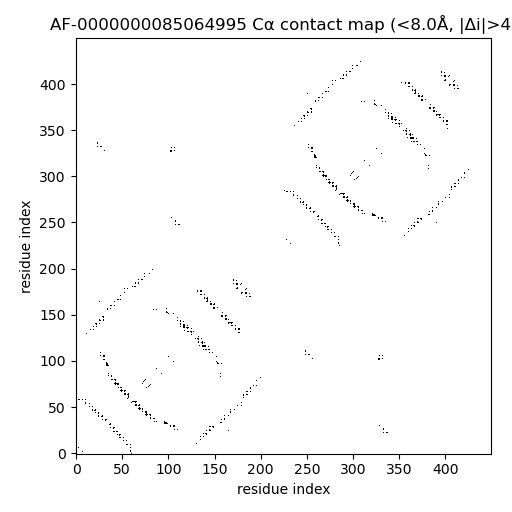8 ? -6.004 -21.484 -15.375 1 76.5 188 GLY A O 1
ATOM 1397 N N . VAL A 1 189 ? -7.387 -22.828 -14.312 1 75.44 189 VAL A N 1
ATOM 1398 C CA . VAL A 1 189 ? -6.352 -23.828 -14.039 1 75.44 189 VAL A CA 1
ATOM 1399 C C . VAL A 1 189 ? -5.887 -24.469 -15.352 1 75.44 189 VAL A C 1
ATOM 1401 O O . VAL A 1 189 ? -4.691 -24.719 -15.539 1 75.44 189 VAL A O 1
ATOM 1404 N N . ALA A 1 190 ? -6.871 -24.672 -16.109 1 77.25 190 ALA A N 1
ATOM 1405 C CA . ALA A 1 190 ? -6.535 -25.234 -17.422 1 77.25 190 ALA A CA 1
ATOM 1406 C C . ALA A 1 190 ? -5.633 -24.297 -18.203 1 77.25 190 ALA A C 1
ATOM 1408 O O . ALA A 1 190 ? -4.668 -24.734 -18.844 1 77.25 190 ALA A O 1
ATOM 1409 N N . LEU A 1 191 ? -5.961 -23.062 -18.172 1 77.31 191 LEU A N 1
ATOM 1410 C CA . LEU A 1 191 ? -5.148 -22.062 -18.859 1 77.31 191 LEU A CA 1
ATOM 1411 C C . LEU A 1 191 ? -3.74 -22.016 -18.266 1 77.31 191 LEU A C 1
ATOM 1413 O O . LEU A 1 191 ? -2.76 -21.906 -19.016 1 77.31 191 LEU A O 1
ATOM 1417 N N . ASP A 1 192 ? -3.648 -22.188 -17.047 1 76.44 192 ASP A N 1
ATOM 1418 C CA . ASP A 1 192 ? -2.354 -22.219 -16.359 1 76.44 192 ASP A CA 1
ATOM 1419 C C . ASP A 1 192 ? -1.521 -23.422 -16.828 1 76.44 192 ASP A C 1
ATOM 1421 O O . ASP A 1 192 ? -0.306 -23.297 -17.016 1 76.44 192 ASP A O 1
ATOM 1425 N N . ALA A 1 193 ? -2.273 -24.453 -16.906 1 75.06 193 ALA A N 1
ATOM 1426 C CA . ALA A 1 193 ? -1.579 -25.641 -17.375 1 75.06 193 ALA A CA 1
ATOM 1427 C C . ALA A 1 193 ? -1.025 -25.453 -18.781 1 75.06 193 ALA A C 1
ATOM 1429 O O . ALA A 1 193 ? 0.094 -25.875 -19.078 1 75.06 193 ALA A O 1
ATOM 1430 N N . LEU A 1 194 ? -1.759 -24.766 -19.516 1 78.31 194 LEU A N 1
ATOM 1431 C CA . LEU A 1 194 ? -1.326 -24.5 -20.891 1 78.31 194 LEU A CA 1
ATOM 1432 C C . LEU A 1 194 ? -0.106 -23.594 -20.906 1 78.31 194 LEU A C 1
ATOM 1434 O O . LEU A 1 194 ? 0.875 -23.859 -21.594 1 78.31 194 LEU A O 1
ATOM 1438 N N . ILE A 1 195 ? -0.159 -22.578 -20.172 1 73.31 195 ILE A N 1
ATOM 1439 C CA . ILE A 1 195 ? 0.938 -21.625 -20.078 1 73.31 195 ILE A CA 1
ATOM 1440 C C . ILE A 1 195 ? 2.191 -22.328 -19.562 1 73.31 195 ILE A C 1
ATOM 1442 O O . ILE A 1 195 ? 3.289 -22.125 -20.078 1 73.31 195 ILE A O 1
ATOM 1446 N N . GLY A 1 196 ? 2.02 -23.078 -18.531 1 69.44 196 GLY A N 1
ATOM 1447 C CA . GLY A 1 196 ? 3.133 -23.875 -18.016 1 69.44 196 GLY A CA 1
ATOM 1448 C C . GLY A 1 196 ? 3.779 -24.75 -19.078 1 69.44 196 GLY A C 1
ATOM 1449 O O . GLY A 1 196 ? 5.008 -24.797 -19.172 1 69.44 196 GLY A O 1
ATOM 1450 N N . PHE A 1 197 ? 2.916 -25.297 -19.797 1 71.62 197 PHE A N 1
ATOM 1451 C CA . PHE A 1 197 ? 3.395 -26.172 -20.859 1 71.62 197 PHE A CA 1
ATOM 1452 C C . PHE A 1 197 ? 4.191 -25.375 -21.891 1 71.62 197 PHE A C 1
ATOM 1454 O O . PHE A 1 197 ? 5.238 -25.828 -22.359 1 71.62 197 PHE A O 1
ATOM 1461 N N . VAL A 1 198 ? 3.754 -24.25 -22.141 1 72.75 198 VAL A N 1
ATOM 1462 C CA . VAL A 1 198 ? 4.418 -23.406 -23.125 1 72.75 198 VAL A CA 1
ATOM 1463 C C . VAL A 1 198 ? 5.777 -22.953 -22.594 1 72.75 198 VAL A C 1
ATOM 1465 O O . VAL A 1 198 ? 6.777 -22.984 -23.312 1 72.75 198 VAL A O 1
ATOM 1468 N N . ILE A 1 199 ? 5.801 -22.562 -21.438 1 66.62 199 ILE A N 1
ATOM 1469 C CA . ILE A 1 199 ? 7.031 -22.109 -20.797 1 66.62 199 ILE A CA 1
ATOM 1470 C C . ILE A 1 199 ? 8.062 -23.219 -20.781 1 66.62 199 ILE A C 1
ATOM 1472 O O . ILE A 1 199 ? 9.234 -23 -21.109 1 66.62 199 ILE A O 1
ATOM 1476 N N . LEU A 1 200 ? 7.609 -24.344 -20.422 1 66.25 200 LEU A N 1
ATOM 1477 C CA . LEU A 1 200 ? 8.484 -25.516 -20.422 1 66.25 200 LEU A CA 1
ATOM 1478 C C . LEU A 1 200 ? 9 -25.812 -21.828 1 66.25 200 LEU A C 1
ATOM 1480 O O . LEU A 1 200 ? 10.172 -26.156 -22 1 66.25 200 LEU A O 1
ATOM 1484 N N . GLY A 1 201 ? 8.156 -25.703 -22.734 1 64.06 201 GLY A N 1
ATOM 1485 C CA . GLY A 1 201 ? 8.523 -25.922 -24.125 1 64.06 201 GLY A CA 1
ATOM 1486 C C . GLY A 1 201 ? 9.594 -24.953 -24.609 1 64.06 201 GLY A C 1
ATOM 1487 O O . GLY A 1 201 ? 10.578 -25.375 -25.234 1 64.06 201 GLY A O 1
ATOM 1488 N N . VAL A 1 202 ? 9.375 -23.781 -24.406 1 65.38 202 VAL A N 1
ATOM 1489 C CA . VAL A 1 202 ? 10.328 -22.75 -24.812 1 65.38 202 VAL A CA 1
ATOM 1490 C C . VAL A 1 202 ? 11.68 -23.016 -24.156 1 65.38 202 VAL A C 1
ATOM 1492 O O . VAL A 1 202 ? 12.727 -22.891 -24.797 1 65.38 202 VAL A O 1
ATOM 1495 N N . PHE A 1 203 ? 11.656 -23.344 -22.969 1 60.03 203 PHE A N 1
ATOM 1496 C CA . PHE A 1 203 ? 12.883 -23.625 -22.234 1 60.03 203 PHE A CA 1
ATOM 1497 C C . PHE A 1 203 ? 13.586 -24.844 -22.812 1 60.03 203 PHE A C 1
ATOM 1499 O O . PHE A 1 203 ? 14.812 -24.859 -22.938 1 60.03 203 PHE A O 1
ATOM 1506 N N . PHE A 1 204 ? 12.805 -25.75 -22.984 1 59.91 204 PHE A N 1
ATOM 1507 C CA . PHE A 1 204 ? 13.359 -26.969 -23.547 1 59.91 204 PHE A CA 1
ATOM 1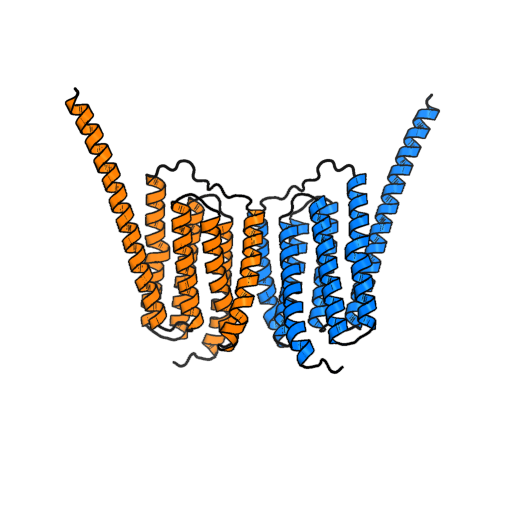508 C C . PHE A 1 204 ? 14 -26.703 -24.906 1 59.91 204 PHE A C 1
ATOM 1510 O O . PHE A 1 204 ? 15.078 -27.203 -25.203 1 59.91 204 PHE A O 1
ATOM 1517 N N . PHE A 1 205 ? 13.398 -25.891 -25.594 1 58.72 205 PHE A N 1
ATOM 1518 C CA . PHE A 1 205 ? 13.914 -25.562 -26.922 1 58.72 205 PHE A CA 1
ATOM 1519 C C . PHE A 1 205 ? 15.164 -24.703 -26.812 1 58.72 205 PHE A C 1
ATOM 1521 O O . PHE A 1 205 ? 16.109 -24.875 -27.578 1 58.72 205 PHE A O 1
ATOM 1528 N N . GLN A 1 206 ? 15.172 -23.766 -25.953 1 56.56 206 GLN A N 1
ATOM 1529 C CA . GLN A 1 206 ? 16.344 -22.906 -25.781 1 56.56 206 GLN A CA 1
ATOM 1530 C C . GLN A 1 206 ? 17.531 -23.688 -25.234 1 56.56 206 GLN A C 1
ATOM 1532 O O . GLN A 1 206 ? 18.672 -23.422 -25.609 1 56.56 206 GLN A O 1
ATOM 1537 N N . ILE A 1 207 ? 17.266 -24.516 -24.359 1 55.12 207 ILE A N 1
ATOM 1538 C CA . ILE A 1 207 ? 18.328 -25.359 -23.828 1 55.12 207 ILE A CA 1
ATOM 1539 C C . ILE A 1 207 ? 18.875 -26.25 -24.953 1 55.12 207 ILE A C 1
ATOM 1541 O O . ILE A 1 207 ? 20.094 -26.438 -25.047 1 55.12 207 ILE A O 1
ATOM 1545 N N . ARG A 1 208 ? 18.094 -26.734 -25.703 1 53.28 208 ARG A N 1
ATOM 1546 C CA . ARG A 1 208 ? 18.531 -27.594 -26.797 1 53.28 208 ARG A CA 1
ATOM 1547 C C . ARG A 1 208 ? 19.328 -26.828 -27.828 1 53.28 208 ARG A C 1
ATOM 1549 O O . ARG A 1 208 ? 20.344 -27.328 -28.344 1 53.28 208 ARG A O 1
ATOM 1556 N N . GLU A 1 209 ? 18.891 -25.688 -28.031 1 53.12 209 GLU A N 1
ATOM 1557 C CA . GLU A 1 209 ? 19.625 -24.875 -29 1 53.12 209 GLU A CA 1
ATOM 1558 C C . GLU A 1 209 ? 21 -24.516 -28.484 1 53.12 209 GLU A C 1
ATOM 1560 O O . GLU A 1 209 ? 21.969 -24.484 -29.25 1 53.12 209 GLU A O 1
ATOM 1565 N N . THR A 1 210 ? 21.047 -24.266 -27.266 1 51.25 210 THR A N 1
ATOM 1566 C CA . THR A 1 210 ? 22.344 -23.938 -26.703 1 51.25 210 THR A CA 1
ATOM 1567 C C . THR A 1 210 ? 23.234 -25.172 -26.656 1 51.25 210 THR A C 1
ATOM 1569 O O . THR A 1 210 ? 24.438 -25.078 -26.922 1 51.25 210 THR A O 1
ATOM 1572 N N . PHE A 1 211 ? 22.656 -26.266 -26.375 1 49.94 211 PHE A N 1
ATOM 1573 C CA . PHE A 1 211 ? 23.422 -27.516 -26.391 1 49.94 211 PHE A CA 1
ATOM 1574 C C . PHE A 1 211 ? 23.859 -27.875 -27.797 1 49.94 211 PHE A C 1
ATOM 1576 O O . PHE A 1 211 ? 24.984 -28.328 -28.016 1 49.94 211 PHE A O 1
ATOM 1583 N N . ASP A 1 212 ? 22.984 -27.672 -28.688 1 52.25 212 ASP A N 1
ATOM 1584 C CA . ASP A 1 212 ? 23.344 -27.969 -30.062 1 52.25 212 ASP A CA 1
ATOM 1585 C C . ASP A 1 212 ? 24.453 -27.047 -30.562 1 52.25 212 ASP A C 1
ATOM 1587 O O . ASP A 1 212 ? 25.344 -27.484 -31.297 1 52.25 212 ASP A O 1
ATOM 1591 N N . SER A 1 213 ? 24.375 -25.828 -30.141 1 53.16 213 SER A N 1
ATOM 1592 C CA . SER A 1 213 ? 25.406 -24.891 -30.547 1 53.16 213 SER A CA 1
ATOM 1593 C C . SER A 1 213 ? 26.75 -25.234 -29.891 1 53.16 213 SER A C 1
ATOM 1595 O O . SER A 1 213 ? 27.797 -25.141 -30.516 1 53.16 213 SER A O 1
ATOM 1597 N N . MET A 1 214 ? 26.625 -25.625 -28.703 1 51.97 214 MET A N 1
ATOM 1598 C CA . MET A 1 214 ? 27.828 -26.016 -27.984 1 51.97 214 MET A CA 1
ATOM 1599 C C . MET A 1 214 ? 28.422 -27.297 -28.562 1 51.97 214 MET A C 1
ATOM 1601 O O . MET A 1 214 ? 29.641 -27.422 -28.672 1 51.97 214 MET A O 1
ATOM 1605 N N . ASP A 1 215 ? 27.578 -28.188 -28.906 1 54.53 215 ASP A N 1
ATOM 1606 C CA . ASP A 1 215 ? 28.047 -29.422 -29.531 1 54.53 215 ASP A CA 1
ATOM 1607 C C . ASP A 1 215 ? 28.656 -29.156 -30.906 1 54.53 215 ASP A C 1
ATOM 1609 O O . ASP A 1 215 ? 29.672 -29.75 -31.266 1 54.53 215 ASP A O 1
ATOM 1613 N N . LEU A 1 216 ? 28.078 -28.281 -31.562 1 55.12 216 LEU A N 1
ATOM 1614 C CA . LEU A 1 216 ? 28.625 -27.953 -32.875 1 55.12 216 LEU A CA 1
ATOM 1615 C C . LEU A 1 216 ? 29.969 -27.25 -32.75 1 55.12 216 LEU A C 1
ATOM 1617 O O . LEU A 1 216 ? 30.875 -27.516 -33.562 1 55.12 216 LEU A O 1
ATOM 1621 N N . GLN A 1 217 ? 30.078 -26.391 -31.844 1 55.97 217 GLN A N 1
ATOM 1622 C CA . GLN A 1 217 ? 31.344 -25.688 -31.641 1 55.97 217 GLN A CA 1
ATOM 1623 C C . GLN A 1 217 ? 32.438 -26.656 -31.203 1 55.97 217 GLN A C 1
ATOM 1625 O O . GLN A 1 217 ? 33.594 -26.531 -31.641 1 55.97 217 GLN A O 1
ATOM 1630 N N . ASN A 1 218 ? 32.125 -27.578 -30.453 1 58.88 218 ASN A N 1
ATOM 1631 C CA . ASN A 1 218 ? 33.062 -28.594 -30.016 1 58.88 218 ASN A CA 1
ATOM 1632 C C . ASN A 1 218 ? 33.469 -29.516 -31.172 1 58.88 218 ASN A C 1
ATOM 1634 O O . ASN A 1 218 ? 34.625 -29.906 -31.281 1 58.88 218 ASN A O 1
ATOM 1638 N N . LEU A 1 219 ? 32.594 -29.828 -32 1 57.91 219 LEU A N 1
ATOM 1639 C CA . LEU A 1 219 ? 32.844 -30.672 -33.156 1 57.91 219 LEU A CA 1
ATOM 1640 C C . LEU A 1 219 ? 33.719 -29.953 -34.188 1 57.91 219 LEU A C 1
ATOM 1642 O O . LEU A 1 219 ? 34.625 -30.547 -34.781 1 57.91 219 LEU A O 1
ATOM 1646 N N . GLU A 1 220 ? 33.5 -28.656 -34.312 1 60.22 220 GLU A N 1
ATOM 1647 C CA . GLU A 1 220 ? 34.312 -27.875 -35.219 1 60.22 220 GLU A CA 1
ATOM 1648 C C . GLU A 1 220 ? 35.75 -27.766 -34.75 1 60.22 220 GLU A C 1
ATOM 1650 O O . GLU A 1 220 ? 36.688 -27.781 -35.531 1 60.22 220 GLU A O 1
ATOM 1655 N N . HIS A 1 221 ? 35.906 -27.734 -33.438 1 60.66 221 HIS A N 1
ATOM 1656 C CA . HIS A 1 221 ? 37.25 -27.672 -32.875 1 60.66 221 HIS A CA 1
ATOM 1657 C C . HIS A 1 221 ? 37.969 -29 -33.062 1 60.66 221 HIS A C 1
ATOM 1659 O O . HIS A 1 221 ? 39.188 -29.016 -33.25 1 60.66 221 HIS A O 1
ATOM 1665 N N . ILE A 1 222 ? 37.281 -30.125 -33.156 1 61.81 222 ILE A N 1
ATOM 1666 C CA . ILE A 1 222 ? 37.875 -31.438 -33.312 1 61.81 222 ILE A CA 1
ATOM 1667 C C . ILE A 1 222 ? 38.25 -31.641 -34.781 1 61.81 222 ILE A C 1
ATOM 1669 O O . ILE A 1 222 ? 39.281 -32.25 -35.094 1 61.81 222 ILE A O 1
ATOM 1673 N N . ARG A 1 223 ? 37.5 -30.984 -35.625 1 61.38 223 ARG A N 1
ATOM 1674 C CA . ARG A 1 223 ? 37.812 -31.156 -37.062 1 61.38 223 ARG A CA 1
ATOM 1675 C C . ARG A 1 223 ? 39.062 -30.328 -37.438 1 61.38 223 ARG A C 1
ATOM 1677 O O . ARG A 1 223 ? 39.781 -30.703 -38.344 1 61.38 223 ARG A O 1
ATOM 1684 N N . GLU A 1 224 ? 39.188 -29.234 -36.719 1 59.16 224 GLU A N 1
ATOM 1685 C CA . GLU A 1 224 ? 40.312 -28.359 -37.094 1 59.16 224 GLU A CA 1
ATOM 1686 C C . GLU A 1 224 ? 41.625 -28.859 -36.5 1 59.16 224 GLU A C 1
ATOM 1688 O O . GLU A 1 224 ? 42.688 -28.375 -36.844 1 59.16 224 GLU A O 1
ATOM 1693 N N . GLU A 1 225 ? 41.562 -29.953 -35.562 1 50.84 225 GLU A N 1
ATOM 1694 C CA . GLU A 1 225 ? 42.844 -30.578 -35.188 1 50.84 225 GLU A CA 1
ATOM 1695 C C . GLU A 1 225 ? 43.094 -31.844 -35.969 1 50.84 225 GLU A C 1
ATOM 1697 O O . GLU A 1 225 ? 42.156 -32.562 -36.344 1 50.84 225 GLU A O 1
ATOM 1702 N N . MET B 1 1 ? -30.375 19.312 9.055 1 38 1 MET B N 1
ATOM 1703 C CA . MET B 1 1 ? -29.109 19.219 8.32 1 38 1 MET B CA 1
ATOM 1704 C C . MET B 1 1 ? -29.328 18.516 6.984 1 38 1 MET B C 1
ATOM 1706 O O . MET B 1 1 ? -29.484 17.297 6.938 1 38 1 MET B O 1
ATOM 1710 N N . THR B 1 2 ? -29.984 19.078 6.156 1 41.09 2 THR B N 1
ATOM 1711 C CA . THR B 1 2 ? -30.469 18.406 4.965 1 41.09 2 THR B CA 1
ATOM 1712 C C . THR B 1 2 ? -29.344 18.172 3.961 1 41.09 2 THR B C 1
ATOM 1714 O O . THR B 1 2 ? -28.859 19.125 3.342 1 41.09 2 THR B O 1
ATOM 1717 N N . ILE B 1 3 ? -28.422 17.328 4.234 1 51.38 3 ILE B N 1
ATOM 1718 C CA . ILE B 1 3 ? -27.453 16.938 3.203 1 51.38 3 ILE B CA 1
ATOM 1719 C C . ILE B 1 3 ? -28.203 16.609 1.908 1 51.38 3 ILE B C 1
ATOM 1721 O O . ILE B 1 3 ? -29.062 15.734 1.888 1 51.38 3 ILE B O 1
ATOM 1725 N N . THR B 1 4 ? -28.344 17.562 1.039 1 52.59 4 THR B N 1
ATOM 1726 C CA . THR B 1 4 ? -29.047 17.281 -0.206 1 52.59 4 THR B CA 1
ATOM 1727 C C . THR B 1 4 ? -28.469 16.062 -0.912 1 52.59 4 THR B C 1
ATOM 1729 O O . THR B 1 4 ? -27.266 15.82 -0.833 1 52.59 4 THR B O 1
ATOM 1732 N N . ALA B 1 5 ? -29.234 15.227 -1.263 1 53.19 5 ALA B N 1
ATOM 1733 C CA . ALA B 1 5 ? -28.953 13.953 -1.927 1 53.19 5 ALA B CA 1
ATOM 1734 C C . ALA B 1 5 ? -27.875 14.109 -2.99 1 53.19 5 ALA B C 1
ATOM 1736 O O . ALA B 1 5 ? -27.047 13.211 -3.18 1 53.19 5 ALA B O 1
ATOM 1737 N N . GLN B 1 6 ? -27.953 15.289 -3.752 1 54.31 6 GLN B N 1
ATOM 1738 C CA . GLN B 1 6 ? -27.031 15.547 -4.855 1 54.31 6 GLN B CA 1
ATOM 1739 C C . GLN B 1 6 ? -25.625 15.82 -4.34 1 54.31 6 GLN B C 1
ATOM 1741 O O . GLN B 1 6 ? -24.641 15.352 -4.914 1 54.31 6 GLN B O 1
ATOM 1746 N N . GLY B 1 7 ? -25.547 16.641 -3.197 1 56.09 7 GLY B N 1
ATOM 1747 C CA . GLY B 1 7 ? -24.25 16.953 -2.596 1 56.09 7 GLY B CA 1
ATOM 1748 C C . GLY B 1 7 ? -23.531 15.742 -2.068 1 56.09 7 GLY B C 1
ATOM 1749 O O . GLY B 1 7 ? -22.312 15.617 -2.225 1 56.09 7 GLY B O 1
ATOM 1750 N N . LEU B 1 8 ? -24.297 14.859 -1.656 1 64.31 8 LEU B N 1
ATOM 1751 C CA . LEU B 1 8 ? -23.766 13.625 -1.099 1 64.31 8 LEU B CA 1
ATOM 1752 C C . LEU B 1 8 ? -23.188 12.727 -2.199 1 64.31 8 LEU B C 1
ATOM 1754 O O . LEU B 1 8 ? -22.172 12.062 -1.999 1 64.31 8 LEU B O 1
ATOM 1758 N N . ALA B 1 9 ? -23.812 12.914 -3.396 1 71.56 9 ALA B N 1
ATOM 1759 C CA . ALA B 1 9 ? -23.406 12.047 -4.5 1 71.56 9 ALA B CA 1
ATOM 1760 C C . ALA B 1 9 ? -21.969 12.336 -4.926 1 71.56 9 ALA B C 1
ATOM 1762 O O . ALA B 1 9 ? -21.203 11.406 -5.211 1 71.56 9 ALA B O 1
ATOM 1763 N N . TRP B 1 10 ? -21.594 13.664 -4.969 1 78.69 10 TRP B N 1
ATOM 1764 C CA . TRP B 1 10 ? -20.234 13.977 -5.395 1 78.69 10 TRP B CA 1
ATOM 1765 C C . TRP B 1 10 ? -19.312 14.172 -4.188 1 78.69 10 TRP B C 1
ATOM 1767 O O . TRP B 1 10 ? -18.094 14 -4.293 1 78.69 10 TRP B O 1
ATOM 1777 N N . GLY B 1 11 ? -19.906 14.453 -3.037 1 82.56 11 GLY B N 1
ATOM 1778 C CA . GLY B 1 11 ? -19.141 14.734 -1.84 1 82.56 11 GLY B CA 1
ATOM 1779 C C . GLY B 1 11 ? -18.453 13.5 -1.27 1 82.56 11 GLY B C 1
ATOM 1780 O O . GLY B 1 11 ? -17.281 13.555 -0.897 1 82.56 11 GLY B O 1
ATOM 1781 N N . ILE B 1 12 ? -19.188 12.438 -1.309 1 81.88 12 ILE B N 1
ATOM 1782 C CA . ILE B 1 12 ? -18.703 11.227 -0.658 1 81.88 12 ILE B CA 1
ATOM 1783 C C . ILE B 1 12 ? -17.516 10.672 -1.435 1 81.88 12 ILE B C 1
ATOM 1785 O O . ILE B 1 12 ? -16.469 10.391 -0.854 1 81.88 12 ILE B O 1
ATOM 1789 N N . PRO B 1 13 ? -17.656 10.633 -2.777 1 83.69 13 PRO B N 1
ATOM 1790 C CA . PRO B 1 13 ? -16.484 10.148 -3.527 1 83.69 13 PRO B CA 1
ATOM 1791 C C . PRO B 1 13 ? -15.266 11.055 -3.377 1 83.69 13 PRO B C 1
ATOM 1793 O O . PRO B 1 13 ? -14.133 10.57 -3.369 1 83.69 13 PRO B O 1
ATOM 1796 N N . LEU B 1 14 ? -15.43 12.305 -3.283 1 88.75 14 LEU B N 1
ATOM 1797 C CA . LEU B 1 14 ? -14.328 13.234 -3.109 1 88.75 14 LEU B CA 1
ATOM 1798 C C . LEU B 1 14 ? -13.672 13.055 -1.744 1 88.75 14 LEU B C 1
ATOM 1800 O O . LEU B 1 14 ? -12.445 13.133 -1.623 1 88.75 14 LEU B O 1
ATOM 1804 N N . LEU B 1 15 ? -14.5 12.781 -0.775 1 88.56 15 LEU B N 1
ATOM 1805 C CA . LEU B 1 15 ? -13.969 12.531 0.561 1 88.56 15 LEU B CA 1
ATOM 1806 C C . LEU B 1 15 ? -13.156 11.242 0.589 1 88.56 15 LEU B C 1
ATOM 1808 O O . LEU B 1 15 ? -12.117 11.172 1.248 1 88.56 15 LEU B O 1
ATOM 1812 N N . ARG B 1 16 ? -13.625 10.336 -0.151 1 87.88 16 ARG B N 1
ATOM 1813 C CA . ARG B 1 16 ? -12.898 9.07 -0.243 1 87.88 16 ARG B CA 1
ATOM 1814 C C . ARG B 1 16 ? -11.555 9.258 -0.934 1 87.88 16 ARG B C 1
ATOM 1816 O O . ARG B 1 16 ? -10.555 8.656 -0.538 1 87.88 16 ARG B O 1
ATOM 1823 N N . LEU B 1 17 ? -11.523 10.086 -1.867 1 90.88 17 LEU B N 1
ATOM 1824 C CA . LEU B 1 17 ? -10.289 10.398 -2.586 1 90.88 17 LEU B CA 1
ATOM 1825 C C . LEU B 1 17 ? -9.289 11.094 -1.673 1 90.88 17 LEU B C 1
ATOM 1827 O O . LEU B 1 17 ? -8.094 10.805 -1.715 1 90.88 17 LEU B O 1
ATOM 1831 N N . LEU B 1 18 ? -9.766 11.953 -0.9 1 93.75 18 LEU B N 1
ATOM 1832 C CA . LEU B 1 18 ? -8.898 12.656 0.039 1 93.75 18 LEU B CA 1
ATOM 1833 C C . LEU B 1 18 ? -8.328 11.695 1.078 1 93.75 18 LEU B C 1
ATOM 1835 O O . LEU B 1 18 ? -7.16 11.797 1.451 1 93.75 18 LEU B O 1
ATOM 1839 N N . ALA B 1 19 ? -9.172 10.781 1.495 1 93.12 19 ALA B N 1
ATOM 1840 C CA . ALA B 1 19 ? -8.703 9.758 2.424 1 93.12 19 ALA B CA 1
ATOM 1841 C C . ALA B 1 19 ? -7.59 8.922 1.799 1 93.12 19 ALA B C 1
ATOM 1843 O O . ALA B 1 19 ? -6.574 8.648 2.441 1 93.12 19 ALA B O 1
ATOM 1844 N N . ALA B 1 20 ? -7.828 8.578 0.586 1 93.44 20 ALA B N 1
ATOM 1845 C CA . ALA B 1 20 ? -6.824 7.812 -0.147 1 93.44 20 ALA B CA 1
ATOM 1846 C C . ALA B 1 20 ? -5.523 8.602 -0.284 1 93.44 20 ALA B C 1
ATOM 1848 O O . ALA B 1 20 ? -4.434 8.039 -0.155 1 93.44 20 ALA B O 1
ATOM 1849 N N . LEU B 1 21 ? -5.637 9.844 -0.562 1 95.94 21 LEU B N 1
ATOM 1850 C CA . LEU B 1 21 ? -4.469 10.703 -0.686 1 95.94 21 LEU B CA 1
ATOM 1851 C C . LEU B 1 21 ? -3.721 10.805 0.64 1 95.94 21 LEU B C 1
ATOM 1853 O O . LEU B 1 21 ? -2.488 10.805 0.663 1 95.94 21 LEU B O 1
ATOM 1857 N N . LEU B 1 22 ? -4.48 10.883 1.668 1 96.75 22 LEU B N 1
ATOM 1858 C CA . LEU B 1 22 ? -3.861 10.914 2.988 1 96.75 22 LEU B CA 1
ATOM 1859 C C . LEU B 1 22 ? -3.035 9.656 3.232 1 96.75 22 LEU B C 1
ATOM 1861 O O . LEU B 1 22 ? -1.914 9.734 3.738 1 96.75 22 LEU B O 1
ATOM 1865 N N . LEU B 1 23 ? -3.588 8.57 2.844 1 96.5 23 LEU B N 1
ATOM 1866 C CA . LEU B 1 23 ? -2.889 7.293 2.992 1 96.5 23 LEU B CA 1
ATOM 1867 C C . LEU B 1 23 ? -1.631 7.262 2.131 1 96.5 23 LEU B C 1
ATOM 1869 O O . LEU B 1 23 ? -0.568 6.84 2.594 1 96.5 23 LEU B O 1
ATOM 1873 N N . LEU B 1 24 ? -1.786 7.75 0.952 1 97.19 24 LEU B N 1
ATOM 1874 C CA . LEU B 1 24 ? -0.644 7.793 0.046 1 97.19 24 LEU B CA 1
ATOM 1875 C C . LEU B 1 24 ? 0.46 8.68 0.604 1 97.19 24 LEU B C 1
ATOM 1877 O O . LEU B 1 24 ? 1.641 8.336 0.534 1 97.19 24 LEU B O 1
ATOM 1881 N N . LEU B 1 25 ? 0.125 9.766 1.139 1 97.88 25 LEU B N 1
ATOM 1882 C CA . LEU B 1 25 ? 1.096 10.68 1.733 1 97.88 25 LEU B CA 1
ATOM 1883 C C . LEU B 1 25 ? 1.788 10.031 2.93 1 97.88 25 LEU B C 1
ATOM 1885 O O . LEU B 1 25 ? 2.982 10.242 3.148 1 97.88 25 LEU B O 1
ATOM 1889 N N . ALA B 1 26 ? 1.021 9.266 3.688 1 97.81 26 ALA B N 1
ATOM 1890 C CA . ALA B 1 26 ? 1.61 8.555 4.82 1 97.81 26 ALA B CA 1
ATOM 1891 C C . ALA B 1 26 ? 2.691 7.582 4.355 1 97.81 26 ALA B C 1
ATOM 1893 O O . ALA B 1 26 ? 3.771 7.516 4.945 1 97.81 26 ALA B O 1
ATOM 1894 N N . PHE B 1 27 ? 2.434 6.926 3.314 1 97.31 27 PHE B N 1
ATOM 1895 C CA . PHE B 1 27 ? 3.424 6.004 2.768 1 97.31 27 PHE B CA 1
ATOM 1896 C C . PHE B 1 27 ? 4.609 6.77 2.184 1 97.31 27 PHE B C 1
ATOM 1898 O O . PHE B 1 27 ? 5.754 6.336 2.309 1 97.31 27 PHE B O 1
ATOM 1905 N N . ALA B 1 28 ? 4.316 7.84 1.51 1 96.69 28 ALA B N 1
ATOM 1906 C CA . ALA B 1 28 ? 5.387 8.664 0.951 1 96.69 28 ALA B CA 1
ATOM 1907 C C . ALA B 1 28 ? 6.32 9.172 2.047 1 96.69 28 ALA B C 1
ATOM 1909 O O . ALA B 1 28 ? 7.539 9.211 1.859 1 96.69 28 ALA B O 1
ATOM 1910 N N . MET B 1 29 ? 5.719 9.508 3.117 1 96.38 29 MET B N 1
ATOM 1911 C CA . MET B 1 29 ? 6.531 9.961 4.242 1 96.38 29 MET B CA 1
ATOM 1912 C C . MET B 1 29 ? 7.391 8.82 4.781 1 96.38 29 MET B C 1
ATOM 1914 O O . MET B 1 29 ? 8.555 9.031 5.141 1 96.38 29 MET B O 1
ATOM 1918 N N . LEU B 1 30 ? 6.828 7.672 4.809 1 94.06 30 LEU B N 1
ATOM 1919 C CA . LEU B 1 30 ? 7.551 6.496 5.277 1 94.06 30 LEU B CA 1
ATOM 1920 C C . LEU B 1 30 ? 8.742 6.191 4.379 1 94.06 30 LEU B C 1
ATOM 1922 O O . LEU B 1 30 ? 9.789 5.746 4.852 1 94.06 30 LEU B O 1
ATOM 1926 N N . ALA B 1 31 ? 8.609 6.484 3.119 1 93.12 31 ALA B N 1
ATOM 1927 C CA . ALA B 1 31 ? 9.625 6.148 2.125 1 93.12 31 ALA B CA 1
ATOM 1928 C C . ALA B 1 31 ? 10.641 7.277 1.976 1 93.12 31 ALA B C 1
ATOM 1930 O O . ALA B 1 31 ? 11.664 7.117 1.302 1 93.12 31 ALA B O 1
ATOM 1931 N N . GLN B 1 32 ? 10.383 8.398 2.592 1 92.12 32 GLN B N 1
ATOM 1932 C CA . GLN B 1 32 ? 11.172 9.602 2.326 1 92.12 32 GLN B CA 1
ATOM 1933 C C . GLN B 1 32 ? 12.43 9.633 3.191 1 92.12 32 GLN B C 1
ATOM 1935 O O . GLN B 1 32 ? 12.367 9.406 4.402 1 92.12 32 GLN B O 1
ATOM 1940 N N . ARG B 1 33 ? 13.586 9.898 2.547 1 88.88 33 ARG B N 1
ATOM 1941 C CA . ARG B 1 33 ? 14.859 9.969 3.254 1 88.88 33 ARG B CA 1
ATOM 1942 C C . ARG B 1 33 ? 15.25 11.422 3.535 1 88.88 33 ARG B C 1
ATOM 1944 O O . ARG B 1 33 ? 16.016 11.695 4.469 1 88.88 33 ARG B O 1
ATOM 1951 N N . ARG B 1 34 ? 14.828 12.312 2.76 1 88.81 34 ARG B N 1
ATOM 1952 C CA . ARG B 1 34 ? 15.188 13.719 2.924 1 88.81 34 ARG B CA 1
ATOM 1953 C C . ARG B 1 34 ? 14.25 14.414 3.898 1 88.81 34 ARG B C 1
ATOM 1955 O O . ARG B 1 34 ? 13.031 14.422 3.693 1 88.81 34 ARG B O 1
ATOM 1962 N N . LEU B 1 35 ? 14.797 15.016 4.863 1 89.69 35 LEU B N 1
ATOM 1963 C CA . LEU B 1 35 ? 14.008 15.641 5.918 1 89.69 35 LEU B CA 1
ATOM 1964 C C . LEU B 1 35 ? 13.18 16.797 5.367 1 89.69 35 LEU B C 1
ATOM 1966 O O . LEU B 1 35 ? 12.047 17.016 5.805 1 89.69 35 LEU B O 1
ATOM 1970 N N . LEU B 1 36 ? 13.75 17.484 4.445 1 90.31 36 LEU B N 1
ATOM 1971 C CA . LEU B 1 36 ? 13.031 18.609 3.857 1 90.31 36 LEU B CA 1
ATOM 1972 C C . LEU B 1 36 ? 11.766 18.141 3.146 1 90.31 36 LEU B C 1
ATOM 1974 O O . LEU B 1 36 ? 10.695 18.719 3.322 1 90.31 36 LEU B O 1
ATOM 1978 N N . THR B 1 37 ? 11.938 17.125 2.371 1 93.25 37 THR B N 1
ATOM 1979 C CA . THR B 1 37 ? 10.797 16.578 1.646 1 93.25 37 THR B CA 1
ATOM 1980 C C . THR B 1 37 ? 9.781 15.977 2.613 1 93.25 37 THR B C 1
ATOM 1982 O O . THR B 1 37 ? 8.578 16.047 2.379 1 93.25 37 THR B O 1
ATOM 1985 N N . LEU B 1 38 ? 10.305 15.438 3.652 1 94 38 LEU B N 1
ATOM 1986 C CA . LEU B 1 38 ? 9.438 14.883 4.684 1 94 38 LEU B CA 1
ATOM 1987 C C . LEU B 1 38 ? 8.523 15.961 5.262 1 94 38 LEU B C 1
ATOM 1989 O O . LEU B 1 38 ? 7.328 15.734 5.445 1 94 38 LEU B O 1
ATOM 1993 N N . ILE B 1 39 ? 9.07 17.094 5.5 1 93.56 39 ILE B N 1
ATOM 1994 C CA . ILE B 1 39 ? 8.32 18.219 6.043 1 93.56 39 ILE B CA 1
ATOM 1995 C C . ILE B 1 39 ? 7.273 18.672 5.027 1 93.56 39 ILE B C 1
ATOM 1997 O O . ILE B 1 39 ? 6.137 18.984 5.391 1 93.56 39 ILE B O 1
ATOM 2001 N N . HIS B 1 40 ? 7.641 18.703 3.787 1 95.5 40 HIS B N 1
ATOM 2002 C CA . HIS B 1 40 ? 6.699 19.094 2.742 1 95.5 40 HIS B CA 1
ATOM 2003 C C . HIS B 1 40 ? 5.543 18.094 2.65 1 95.5 40 HIS B C 1
ATOM 2005 O O . HIS B 1 40 ? 4.395 18.5 2.439 1 95.5 40 HIS B O 1
ATOM 2011 N N . LEU B 1 41 ? 5.863 16.891 2.777 1 97.12 41 LEU B N 1
ATOM 2012 C CA . LEU B 1 41 ? 4.82 15.867 2.738 1 97.12 41 LEU B CA 1
ATOM 2013 C C . LEU B 1 41 ? 3.854 16.031 3.906 1 97.12 41 LEU B C 1
ATOM 2015 O O . LEU B 1 41 ? 2.643 15.859 3.746 1 97.12 41 LEU B O 1
ATOM 2019 N N . LEU B 1 42 ? 4.387 16.391 5.027 1 96.56 42 LEU B N 1
ATOM 2020 C CA . LEU B 1 42 ? 3.541 16.672 6.184 1 96.5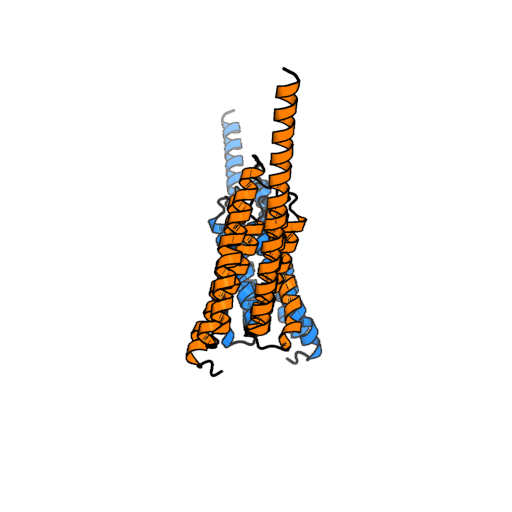6 42 LEU B CA 1
ATOM 2021 C C . LEU B 1 42 ? 2.607 17.844 5.906 1 96.56 42 LEU B C 1
ATOM 2023 O O . LEU B 1 42 ? 1.425 17.797 6.254 1 96.56 42 LEU B O 1
ATOM 2027 N N . ALA B 1 43 ? 3.193 18.844 5.305 1 97.19 43 ALA B N 1
ATOM 2028 C CA . ALA B 1 43 ? 2.393 20.016 4.945 1 97.19 43 ALA B CA 1
ATOM 2029 C C . ALA B 1 43 ? 1.243 19.625 4.02 1 97.19 43 ALA B C 1
ATOM 2031 O O . ALA B 1 43 ? 0.118 20.094 4.184 1 97.19 43 ALA B O 1
ATOM 2032 N N . TRP B 1 44 ? 1.518 18.75 3.131 1 97.69 44 TRP B N 1
ATOM 2033 C CA . TRP B 1 44 ? 0.492 18.297 2.197 1 97.69 44 TRP B CA 1
ATOM 2034 C C . TRP B 1 44 ? -0.595 17.516 2.922 1 97.69 44 TRP B C 1
ATOM 2036 O O . TRP B 1 44 ? -1.772 17.594 2.564 1 97.69 44 TRP B O 1
ATOM 2046 N N . GLN B 1 45 ? -0.268 16.75 3.947 1 97.25 45 GLN B N 1
ATOM 2047 C CA . GLN B 1 45 ? -1.285 16.094 4.766 1 97.25 45 GLN B CA 1
ATOM 2048 C C . GLN B 1 45 ? -2.227 17.125 5.395 1 97.25 45 GLN B C 1
ATOM 2050 O O . GLN B 1 45 ? -3.441 16.906 5.438 1 97.25 45 GLN B O 1
ATOM 2055 N N . GLY B 1 46 ? 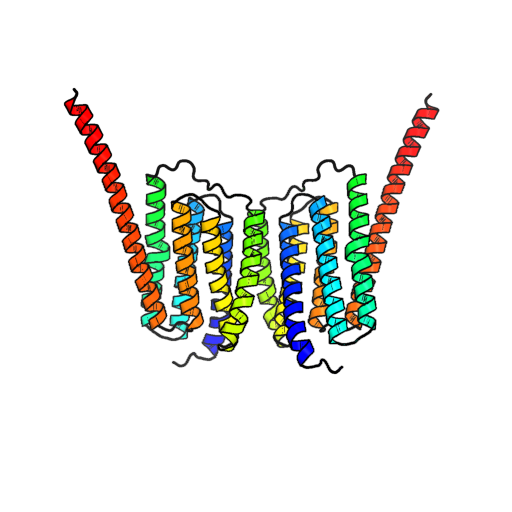-1.576 18.234 5.871 1 96 46 GLY B N 1
ATOM 2056 C CA . GLY B 1 46 ? -2.389 19.297 6.434 1 96 46 GLY B CA 1
ATOM 2057 C C . GLY B 1 46 ? -3.363 19.891 5.438 1 96 46 GLY B C 1
ATOM 2058 O O . GLY B 1 46 ? -4.52 20.156 5.773 1 96 46 GLY B O 1
ATOM 2059 N N . VAL B 1 47 ? -2.92 20.062 4.254 1 97.25 47 VAL B N 1
ATOM 2060 C CA . VAL B 1 47 ? -3.764 20.609 3.199 1 97.25 47 VAL B CA 1
ATOM 2061 C C . VAL B 1 47 ? -4.922 19.656 2.912 1 97.25 47 VAL B C 1
ATOM 2063 O O . VAL B 1 47 ? -6.066 20.094 2.766 1 97.25 47 VAL B O 1
ATOM 2066 N N . VAL B 1 48 ? -4.605 18.406 2.859 1 97 48 VAL B N 1
ATOM 2067 C CA . VAL B 1 48 ? -5.625 17.406 2.59 1 97 48 VAL B CA 1
ATOM 2068 C C . VAL B 1 48 ? -6.668 17.406 3.707 1 97 48 VAL B C 1
ATOM 2070 O O . VAL B 1 48 ? -7.871 17.375 3.439 1 97 48 VAL B O 1
ATOM 2073 N N . LEU B 1 49 ? -6.25 17.469 4.926 1 94.88 49 LEU B N 1
ATOM 2074 C CA . LEU B 1 49 ? -7.16 17.5 6.066 1 94.88 49 LEU B CA 1
ATOM 2075 C C . LEU B 1 49 ? -8.039 18.734 6.031 1 94.88 49 LEU B C 1
ATOM 2077 O O . LEU B 1 49 ? -9.25 18.656 6.258 1 94.88 49 LEU B O 1
ATOM 2081 N N . ALA B 1 50 ? -7.426 19.859 5.758 1 94.75 50 ALA B N 1
ATOM 2082 C CA . ALA B 1 50 ? -8.172 21.109 5.684 1 94.75 50 ALA B CA 1
ATOM 2083 C C . ALA B 1 50 ? -9.211 21.062 4.562 1 94.75 50 ALA B C 1
ATOM 2085 O O . ALA B 1 50 ? -10.344 21.5 4.742 1 94.75 50 ALA B O 1
ATOM 2086 N N . THR B 1 51 ? -8.773 20.578 3.414 1 95.19 51 THR B N 1
ATOM 2087 C CA . THR B 1 51 ? -9.68 20.453 2.275 1 95.19 51 THR B CA 1
ATOM 2088 C C . THR B 1 51 ? -10.844 19.516 2.602 1 95.19 51 THR B C 1
ATOM 2090 O O . THR B 1 51 ? -11.984 19.797 2.236 1 95.19 51 THR B O 1
ATOM 2093 N N . GLY B 1 52 ? -10.539 18.422 3.277 1 92.12 52 GLY B N 1
ATOM 2094 C CA . GLY B 1 52 ? -11.594 17.516 3.705 1 92.12 52 GLY B CA 1
ATOM 2095 C C . GLY B 1 52 ? -12.594 18.172 4.641 1 92.12 52 GLY B C 1
ATOM 2096 O O . GLY B 1 52 ? -13.805 18 4.48 1 92.12 52 GLY B O 1
ATOM 2097 N N . THR B 1 53 ? -12.086 18.891 5.621 1 90.19 53 THR B N 1
ATOM 2098 C CA . THR B 1 53 ? -12.945 19.594 6.57 1 90.19 53 THR B CA 1
ATOM 2099 C C . THR B 1 53 ? -13.797 20.641 5.855 1 90.19 53 THR B C 1
ATOM 2101 O O . THR B 1 53 ? -14.977 20.797 6.164 1 90.19 53 THR B O 1
ATOM 2104 N N . ALA B 1 54 ? -13.234 21.297 4.926 1 91.88 54 ALA B N 1
ATOM 2105 C CA . ALA B 1 54 ? -13.961 22.297 4.148 1 91.88 54 ALA B CA 1
ATOM 2106 C C . ALA B 1 54 ? -15.07 21.656 3.326 1 91.88 54 ALA B C 1
ATOM 2108 O O . ALA B 1 54 ? -16.156 22.219 3.195 1 91.88 54 ALA B O 1
ATOM 2109 N N . LEU B 1 55 ? -14.75 20.531 2.777 1 90.31 55 LEU B N 1
ATOM 2110 C CA . LEU B 1 55 ? -15.742 19.812 1.992 1 90.31 55 LEU B CA 1
ATOM 2111 C C . LEU B 1 55 ? -16.922 19.391 2.861 1 90.31 55 LEU B C 1
ATOM 2113 O O . LEU B 1 55 ? -18.078 19.5 2.445 1 90.31 55 LEU B O 1
ATOM 2117 N N . VAL B 1 56 ? -16.641 18.906 4.016 1 85.25 56 VAL B N 1
ATOM 2118 C CA . VAL B 1 56 ? -17.703 18.516 4.938 1 85.25 56 VAL B CA 1
ATOM 2119 C C . VAL B 1 56 ? -18.531 19.734 5.324 1 85.25 56 VAL B C 1
ATOM 2121 O O . VAL B 1 56 ? -19.75 19.656 5.441 1 85.25 56 VAL B O 1
ATOM 2124 N N . ALA B 1 57 ? -17.891 20.844 5.512 1 86.62 57 ALA B N 1
ATOM 2125 C CA . ALA B 1 57 ? -18.594 22.094 5.809 1 86.62 57 ALA B CA 1
ATOM 2126 C C . ALA B 1 57 ? -19.562 22.453 4.684 1 86.62 57 ALA B C 1
ATOM 2128 O O . ALA B 1 57 ? -20.688 22.859 4.938 1 86.62 57 ALA B O 1
ATOM 2129 N N . LEU B 1 58 ? -19.062 22.297 3.514 1 86.94 58 LEU B N 1
ATOM 2130 C CA . LEU B 1 58 ? -19.875 22.609 2.34 1 86.94 58 LEU B CA 1
ATOM 2131 C C . LEU B 1 58 ? -21.062 21.656 2.24 1 86.94 58 LEU B C 1
ATOM 2133 O O . LEU B 1 58 ? -22.172 22.094 1.881 1 86.94 58 LEU B O 1
ATOM 2137 N N . LEU B 1 59 ? -20.859 20.469 2.592 1 83.12 59 LEU B N 1
ATOM 2138 C CA . LEU B 1 59 ? -21.906 19.453 2.463 1 83.12 59 LEU B CA 1
ATOM 2139 C C . LEU B 1 59 ? -22.906 19.547 3.609 1 83.12 59 LEU B C 1
ATOM 2141 O O . LEU B 1 59 ? -24.094 19.266 3.426 1 83.12 59 LEU B O 1
ATOM 2145 N N . THR B 1 60 ? -22.422 19.844 4.754 1 80 60 THR B N 1
ATOM 2146 C CA . THR B 1 60 ? -23.297 19.859 5.926 1 80 60 THR B CA 1
ATOM 2147 C C . THR B 1 60 ? -23.859 21.266 6.164 1 80 60 THR B C 1
ATOM 2149 O O . THR B 1 60 ? -24.875 21.422 6.832 1 80 60 THR B O 1
ATOM 2152 N N . GLY B 1 61 ? -23.156 22.25 5.652 1 81.19 61 GLY B N 1
ATOM 2153 C CA . GLY B 1 61 ? -23.594 23.625 5.812 1 81.19 61 GLY B CA 1
ATOM 2154 C C . GLY B 1 61 ? -23.281 24.203 7.176 1 81.19 61 GLY B C 1
ATOM 2155 O O . GLY B 1 61 ? -23.812 25.25 7.559 1 81.19 61 GLY B O 1
ATOM 2156 N N . GLN B 1 62 ? -22.531 23.562 7.906 1 82.62 62 GLN B N 1
ATOM 2157 C CA . GLN B 1 62 ? -22.172 24.031 9.234 1 82.62 62 GLN B CA 1
ATOM 2158 C C . GLN B 1 62 ? -21.047 25.062 9.156 1 82.62 62 GLN B C 1
ATOM 2160 O O . GLN B 1 62 ? -19.922 24.75 8.742 1 82.62 62 GLN B O 1
ATOM 2165 N N . THR B 1 63 ? -21.297 26.25 9.539 1 84.19 63 THR B N 1
ATOM 2166 C CA . THR B 1 63 ? -20.359 27.375 9.43 1 84.19 63 THR B CA 1
ATOM 2167 C C . THR B 1 63 ? -19.156 27.156 10.344 1 84.19 63 THR B C 1
ATOM 2169 O O . THR B 1 63 ? -18.062 27.609 10.039 1 84.19 63 THR B O 1
ATOM 2172 N N . GLU B 1 64 ? -19.406 26.484 11.523 1 84.06 64 GLU B N 1
ATOM 2173 C CA . GLU B 1 64 ? -18.328 26.234 12.477 1 84.06 64 GLU B CA 1
ATOM 2174 C C . GLU B 1 64 ? -17.203 25.422 11.844 1 84.06 64 GLU B C 1
ATOM 2176 O O . GLU B 1 64 ? -16.047 25.578 12.203 1 84.06 64 GLU B O 1
ATOM 2181 N N . LEU B 1 65 ? -17.609 24.688 10.883 1 87.25 65 LEU B N 1
ATOM 2182 C CA . LEU B 1 65 ? -16.625 23.812 10.25 1 87.25 65 LEU B CA 1
ATOM 2183 C C . LEU B 1 65 ? -15.719 24.594 9.312 1 87.25 65 LEU B C 1
ATOM 2185 O O . LEU B 1 65 ? -14.586 24.188 9.047 1 87.25 65 LEU B O 1
ATOM 2189 N N . TRP B 1 66 ? -16.156 25.75 8.898 1 89.31 66 TRP B N 1
ATOM 2190 C CA . TRP B 1 66 ? -15.312 26.594 8.055 1 89.31 66 TRP B CA 1
ATOM 2191 C C . TRP B 1 66 ? -14.156 27.188 8.859 1 89.31 66 TRP B C 1
ATOM 2193 O O . TRP B 1 66 ? -13.031 27.281 8.367 1 89.31 66 TRP B O 1
ATOM 2203 N N . PHE B 1 67 ? -14.484 27.484 10.016 1 88.12 67 PHE B N 1
ATOM 2204 C CA . PHE B 1 67 ? -13.445 28 10.898 1 88.12 67 PHE B CA 1
ATOM 2205 C C . PHE B 1 67 ? -12.414 26.922 11.219 1 88.12 67 PHE B C 1
ATOM 2207 O O . PHE B 1 67 ? -11.211 27.188 11.195 1 88.12 67 PHE B O 1
ATOM 2214 N N . SER B 1 68 ? -12.93 25.75 11.438 1 86.88 68 SER B N 1
ATOM 2215 C CA . SER B 1 68 ? -12.047 24.625 11.719 1 86.88 68 SER B CA 1
ATOM 2216 C C . SER B 1 68 ? -11.141 24.328 10.531 1 86.88 68 SER B C 1
ATOM 2218 O O . SER B 1 68 ? -9.953 24.047 10.703 1 86.88 68 SER B O 1
ATOM 2220 N N . ALA B 1 69 ? -11.664 24.406 9.352 1 92.25 69 ALA B N 1
ATOM 2221 C CA . ALA B 1 69 ? -10.883 24.172 8.141 1 92.25 69 ALA B CA 1
ATOM 2222 C C . ALA B 1 69 ? -9.781 25.203 7.977 1 92.25 69 ALA B C 1
ATOM 2224 O O . ALA B 1 69 ? -8.641 24.859 7.633 1 92.25 69 ALA B O 1
ATOM 2225 N N . ALA B 1 70 ? -10.109 26.391 8.258 1 92.81 70 ALA B N 1
ATOM 2226 C CA . ALA B 1 70 ? -9.141 27.484 8.156 1 92.81 70 ALA B CA 1
ATOM 2227 C C . ALA B 1 70 ? -8.023 27.328 9.18 1 92.81 70 ALA B C 1
ATOM 2229 O O . ALA B 1 70 ? -6.848 27.531 8.867 1 92.81 70 ALA B O 1
ATOM 2230 N N . LEU B 1 71 ? -8.398 26.969 10.344 1 88.56 71 LEU B N 1
ATOM 2231 C CA . LEU B 1 71 ? -7.422 26.766 11.406 1 88.56 71 LEU B CA 1
ATOM 2232 C C . LEU B 1 71 ? -6.508 25.594 11.086 1 88.56 71 LEU B C 1
ATOM 2234 O O . LEU B 1 71 ? -5.297 25.672 11.312 1 88.56 71 LEU B O 1
ATOM 2238 N N . THR B 1 72 ? -7.098 24.562 10.602 1 90.94 72 THR B N 1
ATOM 2239 C CA . THR B 1 72 ? -6.316 23.406 10.211 1 90.94 72 THR B CA 1
ATOM 2240 C C . THR B 1 72 ? -5.316 23.766 9.117 1 90.94 72 THR B C 1
ATOM 2242 O O . THR B 1 72 ? -4.141 23.422 9.203 1 90.94 72 THR B O 1
ATOM 2245 N N . LEU B 1 73 ? -5.723 24.469 8.188 1 93.94 73 LEU B N 1
ATOM 2246 C CA . LEU B 1 73 ? -4.848 24.906 7.105 1 93.94 73 LEU B CA 1
ATOM 2247 C C . LEU B 1 73 ? -3.725 25.781 7.641 1 93.94 73 LEU B C 1
ATOM 2249 O O . LEU B 1 73 ? -2.555 25.578 7.312 1 93.94 73 LEU B O 1
ATOM 2253 N N . GLY B 1 74 ? -4.059 26.703 8.406 1 92.94 74 GLY B N 1
ATOM 2254 C CA . GLY B 1 74 ? -3.09 27.625 8.961 1 92.94 74 GLY B CA 1
ATOM 2255 C C . GLY B 1 74 ? -2.074 26.953 9.867 1 92.94 74 GLY B C 1
ATOM 2256 O O . GLY B 1 74 ? -0.875 27.234 9.766 1 92.94 74 GLY B O 1
ATOM 2257 N N . LEU B 1 75 ? -2.531 26.109 10.672 1 90.06 75 LEU B N 1
ATOM 2258 C CA . LEU B 1 75 ? -1.659 25.484 11.664 1 90.06 75 LEU B CA 1
ATOM 2259 C C . LEU B 1 75 ? -0.903 24.312 11.062 1 90.06 75 LEU B C 1
ATOM 2261 O O . LEU B 1 75 ? 0.328 24.266 11.117 1 90.06 75 LEU B O 1
ATOM 2265 N N . LYS B 1 76 ? -1.607 23.422 10.367 1 91.69 76 LYS B N 1
ATOM 2266 C CA . LYS B 1 76 ? -1.026 22.141 9.977 1 91.69 76 LYS B CA 1
ATOM 2267 C C . LYS B 1 76 ? -0.362 22.234 8.609 1 91.69 76 LYS B C 1
ATOM 2269 O O . LYS B 1 76 ? 0.567 21.484 8.305 1 91.69 76 LYS B O 1
ATOM 2274 N N . ALA B 1 77 ? -0.76 23.078 7.801 1 94.06 77 ALA B N 1
ATOM 2275 C CA . ALA B 1 77 ? -0.197 23.156 6.457 1 94.06 77 ALA B CA 1
ATOM 2276 C C . ALA B 1 77 ? 0.833 24.281 6.359 1 94.06 77 ALA B C 1
ATOM 2278 O O . ALA B 1 77 ? 1.715 24.25 5.496 1 94.06 77 ALA B O 1
ATOM 2279 N N . ILE B 1 78 ? 0.759 25.25 7.242 1 93.75 78 ILE B N 1
ATOM 2280 C CA . ILE B 1 78 ? 1.613 26.422 7.074 1 93.75 78 ILE B CA 1
ATOM 2281 C C . ILE B 1 78 ? 2.498 26.594 8.305 1 93.75 78 ILE B C 1
ATOM 2283 O O . ILE B 1 78 ? 3.717 26.422 8.234 1 93.75 78 ILE B O 1
ATOM 2287 N N . LEU B 1 79 ? 1.898 26.812 9.453 1 90.19 79 LEU B N 1
ATOM 2288 C CA . LEU B 1 79 ? 2.645 27.219 10.648 1 90.19 79 LEU B CA 1
ATOM 2289 C C . LEU B 1 79 ? 3.613 26.109 11.07 1 90.19 79 LEU B C 1
ATOM 2291 O O . LEU B 1 79 ? 4.816 26.359 11.188 1 90.19 79 LEU B O 1
ATOM 2295 N N . ILE B 1 80 ? 3.057 24.938 11.219 1 87.88 80 ILE B N 1
ATOM 2296 C CA . ILE B 1 80 ? 3.857 23.828 11.742 1 87.88 80 ILE B CA 1
ATOM 2297 C C . ILE B 1 80 ? 5.004 23.516 10.781 1 87.88 80 ILE B C 1
ATOM 2299 O O . ILE B 1 80 ? 6.164 23.484 11.188 1 87.88 80 ILE B O 1
ATOM 2303 N N . PRO B 1 81 ? 4.746 23.375 9.562 1 90.88 81 PRO B N 1
ATOM 2304 C CA . PRO B 1 81 ? 5.84 23.109 8.625 1 90.88 81 PRO B CA 1
ATOM 2305 C C . PRO B 1 81 ? 6.871 24.234 8.578 1 90.88 81 PRO B C 1
ATOM 2307 O O . PRO B 1 81 ? 8.07 23.969 8.438 1 90.88 81 PRO B O 1
ATOM 2310 N N . THR B 1 82 ? 6.469 25.453 8.664 1 89.69 82 THR B N 1
ATOM 2311 C CA . THR B 1 82 ? 7.395 26.594 8.664 1 89.69 82 THR B CA 1
ATOM 2312 C C . THR B 1 82 ? 8.305 26.547 9.883 1 89.69 82 THR B C 1
ATOM 2314 O O . THR B 1 82 ? 9.508 26.797 9.781 1 89.69 82 THR B O 1
ATOM 2317 N N . VAL B 1 83 ? 7.738 26.203 10.953 1 86 83 VAL B N 1
ATOM 2318 C CA . VAL B 1 83 ? 8.516 26.109 12.188 1 86 83 VAL B CA 1
ATOM 2319 C C . VAL B 1 83 ? 9.531 24.969 12.07 1 86 83 VAL B C 1
ATOM 2321 O O . VAL B 1 83 ? 10.688 25.125 12.461 1 86 83 VAL B O 1
ATOM 2324 N N . LEU B 1 84 ? 9.117 23.859 11.555 1 86.12 84 LEU B N 1
ATOM 2325 C CA . LEU B 1 84 ? 10.008 22.719 11.391 1 86.12 84 LEU B CA 1
ATOM 2326 C C . LEU B 1 84 ? 11.141 23.047 10.422 1 86.12 84 LEU B C 1
ATOM 2328 O O . LEU B 1 84 ? 12.281 22.641 10.625 1 86.12 84 LEU B O 1
ATOM 2332 N N . HIS B 1 85 ? 10.789 23.766 9.375 1 87.19 85 HIS B N 1
ATOM 2333 C CA . HIS B 1 85 ? 11.797 24.203 8.422 1 87.19 85 HIS B CA 1
ATOM 2334 C C . HIS B 1 85 ? 12.859 25.078 9.094 1 87.19 85 HIS B C 1
ATOM 2336 O O . HIS B 1 85 ? 14.055 24.906 8.852 1 87.19 85 HIS B O 1
ATOM 2342 N N . ARG B 1 86 ? 12.406 25.906 9.859 1 83.44 86 ARG B N 1
ATOM 2343 C CA . ARG B 1 86 ? 13.32 26.797 10.578 1 83.44 86 ARG B CA 1
ATOM 2344 C C . ARG B 1 86 ? 14.203 26 11.539 1 83.44 86 ARG B C 1
ATOM 2346 O O . ARG B 1 86 ? 15.391 26.266 11.664 1 83.44 86 ARG B O 1
ATOM 2353 N N . LEU B 1 87 ? 13.562 25.078 12.148 1 78.69 87 LEU B N 1
ATOM 2354 C CA . LEU B 1 87 ? 14.305 24.219 13.07 1 78.69 87 LEU B CA 1
ATOM 2355 C C . LEU B 1 87 ? 15.367 23.406 12.328 1 78.69 87 LEU B C 1
ATOM 2357 O O . LEU B 1 87 ? 16.469 23.234 12.828 1 78.69 87 LEU B O 1
ATOM 2361 N N . LEU B 1 88 ? 14.984 22.891 11.242 1 81.56 88 LEU B N 1
ATOM 2362 C CA . LEU B 1 88 ? 15.914 22.109 10.422 1 81.56 88 LEU B CA 1
ATOM 2363 C C . LEU B 1 88 ? 17.125 22.953 10.023 1 81.56 88 LEU B C 1
ATOM 2365 O O . LEU B 1 88 ? 18.25 22.469 10.039 1 81.56 88 LEU B O 1
ATOM 2369 N N . ARG B 1 89 ? 16.906 24.172 9.68 1 78.25 89 ARG B N 1
ATOM 2370 C CA . ARG B 1 89 ? 17.984 25.062 9.266 1 78.25 89 ARG B CA 1
ATOM 2371 C C . ARG B 1 89 ? 18.891 25.422 10.445 1 78.25 89 ARG B C 1
ATOM 2373 O O . ARG B 1 89 ? 20.109 25.547 10.281 1 78.25 89 ARG B O 1
ATOM 2380 N N . ARG B 1 90 ? 18.328 25.562 11.438 1 74.81 90 ARG B N 1
ATOM 2381 C CA . ARG B 1 90 ? 19.078 25.969 12.617 1 74.81 90 ARG B CA 1
ATOM 2382 C C . ARG B 1 90 ? 19.953 24.844 13.148 1 74.81 90 ARG B C 1
ATOM 2384 O O . ARG B 1 90 ? 21.047 25.094 13.68 1 74.81 90 ARG B O 1
ATOM 2391 N N . LEU B 1 91 ? 19.391 23.734 13.18 1 66.5 91 LEU B N 1
ATOM 2392 C CA . LEU B 1 91 ? 20.141 22.609 13.734 1 66.5 91 LEU B CA 1
ATOM 2393 C C . LEU B 1 91 ? 21.234 22.156 12.773 1 66.5 91 LEU B C 1
ATOM 2395 O O . LEU B 1 91 ? 22.047 21.297 13.125 1 66.5 91 LEU B O 1
ATOM 2399 N N . GLN B 1 92 ? 21.641 22.969 11.891 1 57.28 92 GLN B N 1
ATOM 2400 C CA . GLN B 1 92 ? 22.719 22.672 10.945 1 57.28 92 GLN B CA 1
ATOM 2401 C C . GLN B 1 92 ? 22.734 21.188 10.586 1 57.28 92 GLN B C 1
ATOM 2403 O O . GLN B 1 92 ? 23.797 20.578 10.523 1 57.28 92 GLN B O 1
ATOM 2408 N N . VAL B 1 93 ? 21.859 20.562 10.812 1 55.03 93 VAL B N 1
ATOM 2409 C CA . VAL B 1 93 ? 21.891 19.125 10.578 1 55.03 93 VAL B CA 1
ATOM 2410 C C . VAL B 1 93 ? 22.141 18.844 9.102 1 55.03 93 VAL B C 1
ATOM 2412 O O . VAL B 1 93 ? 21.344 19.219 8.25 1 55.03 93 VAL B O 1
ATOM 2415 N N . ARG B 1 94 ? 23.438 19.297 8.844 1 51.5 94 ARG B N 1
ATOM 2416 C CA . ARG B 1 94 ? 24.031 19.031 7.539 1 51.5 94 ARG B CA 1
ATOM 2417 C C . ARG B 1 94 ? 23.359 17.828 6.867 1 51.5 94 ARG B C 1
ATOM 2419 O O . ARG B 1 94 ? 23.328 17.734 5.637 1 51.5 94 ARG B O 1
ATOM 2426 N N . GLY B 1 95 ? 23.109 16.797 7.66 1 56 95 GLY B N 1
ATOM 2427 C CA . GLY B 1 95 ? 22.891 15.523 7 1 56 95 GLY B CA 1
ATOM 2428 C C . GLY B 1 95 ? 21.422 15.195 6.789 1 56 95 GLY B C 1
ATOM 2429 O O . GLY B 1 95 ? 20.828 14.461 7.574 1 56 95 GLY B O 1
ATOM 2430 N N . ASP B 1 96 ? 20.797 15.914 5.965 1 64.06 96 ASP B N 1
ATOM 2431 C CA . ASP B 1 96 ? 19.422 16.047 5.504 1 64.06 96 ASP B CA 1
ATOM 2432 C C . ASP B 1 96 ? 18.828 14.695 5.117 1 64.06 96 ASP B C 1
ATOM 2434 O O . ASP B 1 96 ? 17.688 14.617 4.688 1 64.06 96 ASP B O 1
ATOM 2438 N N . VAL B 1 97 ? 19.672 13.68 5.379 1 66.56 97 VAL B N 1
ATOM 2439 C CA . VAL B 1 97 ? 19.156 12.383 4.969 1 66.56 97 VAL B CA 1
ATOM 2440 C C . VAL B 1 97 ? 18.984 11.492 6.195 1 66.56 97 VAL B C 1
ATOM 2442 O O . VAL B 1 97 ? 19.859 11.414 7.055 1 66.56 97 VAL B O 1
ATOM 2445 N N . GLU B 1 98 ? 17.797 11.109 6.445 1 69.88 98 GLU B N 1
ATOM 2446 C CA . GLU B 1 98 ? 17.406 10.156 7.477 1 69.88 98 GLU B CA 1
ATOM 2447 C C . GLU B 1 98 ? 17.844 8.742 7.105 1 69.88 98 GLU B C 1
ATOM 2449 O O . GLU B 1 98 ? 17.75 8.344 5.941 1 69.88 98 GLU B O 1
ATOM 2454 N N . ALA B 1 99 ? 18.625 8.289 8.078 1 63.38 99 ALA B N 1
ATOM 2455 C CA . ALA B 1 99 ? 18.953 6.883 7.863 1 63.38 99 ALA B CA 1
ATOM 2456 C C . ALA B 1 99 ? 17.703 6.012 8.008 1 63.38 99 ALA B C 1
ATOM 2458 O O . ALA B 1 99 ? 17.078 5.992 9.07 1 63.38 99 ALA B O 1
ATOM 2459 N N . VAL B 1 100 ? 17.172 5.746 6.934 1 64.19 100 VAL B N 1
ATOM 2460 C CA . VAL B 1 100 ? 16.062 4.809 7.027 1 64.19 100 VAL B CA 1
ATOM 2461 C C . VAL B 1 100 ? 16.562 3.383 6.816 1 64.19 100 VAL B C 1
ATOM 2463 O O . VAL B 1 100 ? 17.422 3.143 5.961 1 64.19 100 VAL B O 1
ATOM 2466 N N . LEU B 1 101 ? 16.312 2.412 7.805 1 70.94 101 LEU B N 1
ATOM 2467 C CA . LEU B 1 101 ? 16.688 1.015 7.609 1 70.94 101 LEU B CA 1
ATOM 2468 C C . LEU B 1 101 ? 16.484 0.597 6.156 1 70.94 101 LEU B C 1
ATOM 2470 O O . LEU B 1 101 ? 16.641 1.41 5.242 1 70.94 101 LEU B O 1
ATOM 2474 N N . ASN B 1 102 ? 15.828 -0.413 5.836 1 85.06 102 ASN B N 1
ATOM 2475 C CA . ASN B 1 102 ? 15.461 -1.001 4.551 1 85.06 102 ASN B CA 1
ATOM 2476 C C . ASN B 1 102 ? 14.094 -0.508 4.078 1 85.06 102 ASN B C 1
ATOM 2478 O O . ASN B 1 102 ? 13.062 -1.013 4.52 1 85.06 102 ASN B O 1
ATOM 2482 N N . ILE B 1 103 ? 14.086 0.523 3.162 1 87.62 103 ILE B N 1
ATOM 2483 C CA . ILE B 1 103 ? 12.875 1.207 2.727 1 87.62 103 ILE B CA 1
ATOM 2484 C C . ILE B 1 103 ? 11.867 0.188 2.193 1 87.62 103 ILE B C 1
ATOM 2486 O O . ILE B 1 103 ? 10.695 0.202 2.574 1 87.62 103 ILE B O 1
ATOM 2490 N N . PRO B 1 104 ? 12.344 -0.815 1.438 1 87.5 104 PRO B N 1
ATOM 2491 C CA . PRO B 1 104 ? 11.375 -1.792 0.943 1 87.5 104 PRO B CA 1
ATOM 2492 C C . PRO B 1 104 ? 10.703 -2.576 2.066 1 87.5 104 PRO B C 1
ATOM 2494 O O . PRO B 1 104 ? 9.484 -2.773 2.041 1 87.5 104 PRO B O 1
ATOM 2497 N N . LEU B 1 105 ? 11.453 -2.934 3.012 1 91.12 105 LEU B N 1
ATOM 2498 C CA . LEU B 1 105 ? 10.906 -3.703 4.121 1 91.12 105 LEU B CA 1
ATOM 2499 C C . LEU B 1 105 ? 9.953 -2.852 4.957 1 91.12 105 LEU B C 1
ATOM 2501 O O . LEU B 1 105 ? 8.93 -3.344 5.434 1 91.12 105 LEU B O 1
ATOM 2505 N N . THR B 1 106 ? 10.367 -1.614 5.133 1 93.56 106 THR B N 1
ATOM 2506 C CA . THR B 1 106 ? 9.516 -0.716 5.906 1 93.56 106 THR B CA 1
ATOM 2507 C C . THR B 1 106 ? 8.188 -0.476 5.188 1 93.56 106 THR B C 1
ATOM 2509 O O . THR B 1 106 ? 7.129 -0.462 5.816 1 93.56 106 THR B O 1
ATOM 2512 N N . LEU B 1 107 ? 8.305 -0.321 3.906 1 93.94 107 LEU B N 1
ATOM 2513 C CA . LEU B 1 107 ? 7.09 -0.104 3.137 1 93.94 107 LEU B CA 1
ATOM 2514 C C . LEU B 1 107 ? 6.211 -1.352 3.146 1 93.94 107 LEU B C 1
ATOM 2516 O O . LEU B 1 107 ? 4.984 -1.252 3.23 1 93.94 107 LEU B O 1
ATOM 2520 N N . LEU B 1 108 ? 6.805 -2.504 3.107 1 94.62 108 LEU B N 1
ATOM 2521 C CA . LEU B 1 108 ? 6.051 -3.752 3.182 1 94.62 108 LEU B CA 1
ATOM 2522 C C . LEU B 1 108 ? 5.395 -3.908 4.551 1 94.62 108 LEU B C 1
ATOM 2524 O O . LEU B 1 108 ? 4.238 -4.332 4.645 1 94.62 108 LEU B O 1
ATOM 2528 N N . ALA B 1 109 ? 6.145 -3.568 5.531 1 95.62 109 ALA B N 1
ATOM 2529 C CA . ALA B 1 109 ? 5.566 -3.564 6.875 1 95.62 109 ALA B CA 1
ATOM 2530 C C . ALA B 1 109 ? 4.383 -2.604 6.961 1 95.62 109 ALA B C 1
ATOM 2532 O O . ALA B 1 109 ? 3.377 -2.906 7.605 1 95.62 109 ALA B O 1
ATOM 2533 N N . GLY B 1 110 ? 4.57 -1.457 6.312 1 96.88 110 GLY B N 1
ATOM 2534 C CA . GLY B 1 110 ? 3.475 -0.506 6.258 1 96.88 110 GLY B CA 1
ATOM 2535 C C . GLY B 1 110 ? 2.229 -1.069 5.598 1 96.88 110 GLY B C 1
ATOM 2536 O O . GLY B 1 110 ? 1.115 -0.864 6.086 1 96.88 110 GLY B O 1
ATOM 2537 N N . ILE B 1 111 ? 2.432 -1.741 4.527 1 95.44 111 ILE B N 1
ATOM 2538 C CA . ILE B 1 111 ? 1.31 -2.344 3.816 1 95.44 111 ILE B CA 1
ATOM 2539 C C . ILE B 1 111 ? 0.638 -3.389 4.703 1 95.44 111 ILE B C 1
ATOM 2541 O O . ILE B 1 111 ? -0.592 -3.455 4.773 1 95.44 111 ILE B O 1
ATOM 2545 N N . ALA B 1 112 ? 1.401 -4.195 5.391 1 96.06 112 ALA B N 1
ATOM 2546 C CA . ALA B 1 112 ? 0.857 -5.164 6.34 1 96.06 112 ALA B CA 1
ATOM 2547 C C . ALA B 1 112 ? 0.047 -4.465 7.43 1 96.06 112 ALA B C 1
ATOM 2549 O O . ALA B 1 112 ? -1.016 -4.949 7.828 1 96.06 112 ALA B O 1
ATOM 2550 N N . LEU B 1 113 ? 0.496 -3.354 7.879 1 96.25 113 LEU B N 1
ATOM 2551 C CA . LEU B 1 113 ? -0.196 -2.592 8.914 1 96.25 113 LEU B CA 1
ATOM 2552 C C . LEU B 1 113 ? -1.525 -2.053 8.391 1 96.25 113 LEU B C 1
ATOM 2554 O O . LEU B 1 113 ? -2.504 -1.981 9.141 1 96.25 113 LEU B O 1
ATOM 2558 N N . VAL B 1 114 ? -1.469 -1.625 7.113 1 95.56 114 VAL B N 1
ATOM 2559 C CA . VAL B 1 114 ? -2.705 -1.138 6.512 1 95.56 114 VAL B CA 1
ATOM 2560 C C . VAL B 1 114 ? -3.742 -2.258 6.48 1 95.56 114 VAL B C 1
ATOM 2562 O O . VAL B 1 114 ? -4.906 -2.045 6.828 1 95.56 114 VAL B O 1
ATOM 2565 N N . ILE B 1 115 ? -3.314 -3.447 6.082 1 91.19 115 ILE B N 1
ATOM 2566 C CA . ILE B 1 115 ? -4.199 -4.605 6.062 1 91.19 115 ILE B CA 1
ATOM 2567 C C . ILE B 1 115 ? -4.73 -4.871 7.473 1 91.19 115 ILE B C 1
ATOM 2569 O O . ILE B 1 115 ? -5.93 -5.102 7.656 1 91.19 115 ILE B O 1
ATOM 2573 N N . PHE B 1 116 ? -3.867 -4.812 8.406 1 93.12 116 PHE B N 1
ATOM 2574 C CA . PHE B 1 116 ? -4.234 -5.004 9.805 1 93.12 116 PHE B CA 1
ATOM 2575 C C . PHE B 1 116 ? -5.215 -3.928 10.258 1 93.12 116 PHE B C 1
ATOM 2577 O O . PHE B 1 116 ? -6.191 -4.223 10.945 1 93.12 116 PHE B O 1
ATOM 2584 N N . ALA B 1 117 ? -4.977 -2.719 9.875 1 92.75 117 ALA B N 1
ATOM 2585 C CA . ALA B 1 117 ? -5.836 -1.6 10.25 1 92.75 117 ALA B CA 1
ATOM 2586 C C . ALA B 1 117 ? -7.254 -1.801 9.727 1 92.75 117 ALA B C 1
ATOM 2588 O O . ALA B 1 117 ? -8.227 -1.564 10.445 1 92.75 117 ALA B O 1
ATOM 2589 N N . PHE B 1 118 ? -7.426 -2.24 8.516 1 86.62 118 PHE B N 1
ATOM 2590 C CA . PHE B 1 118 ? -8.742 -2.459 7.926 1 86.62 118 PHE B CA 1
ATOM 2591 C C . PHE B 1 118 ? -9.438 -3.643 8.586 1 86.62 118 PHE B C 1
ATOM 2593 O O . PHE B 1 118 ? -10.664 -3.66 8.703 1 86.62 118 PHE B O 1
ATOM 2600 N N . SER B 1 119 ? -8.672 -4.637 9.047 1 83.88 119 SER B N 1
ATOM 2601 C CA . SER B 1 119 ? -9.242 -5.766 9.773 1 83.88 119 SER B CA 1
ATOM 2602 C C . SER B 1 119 ? -9.766 -5.336 11.141 1 83.88 119 SER B C 1
ATOM 2604 O O . SER B 1 119 ? -10.766 -5.867 11.625 1 83.88 119 SER B O 1
ATOM 2606 N N . LEU B 1 120 ? -9.055 -4.414 11.711 1 82.12 120 LEU B N 1
ATOM 2607 C CA . LEU B 1 120 ? -9.453 -3.912 13.023 1 82.12 120 LEU B CA 1
ATOM 2608 C C . LEU B 1 120 ? -10.656 -2.982 12.906 1 82.12 120 LEU B C 1
A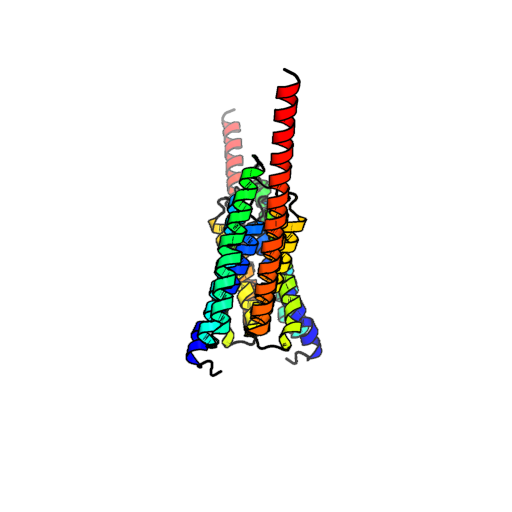TOM 2610 O O . LEU B 1 120 ? -11.469 -2.898 13.836 1 82.12 120 LEU B O 1
ATOM 2614 N N . ALA B 1 121 ? -10.766 -2.264 11.836 1 78.62 121 ALA B N 1
ATOM 2615 C CA . ALA B 1 121 ? -11.828 -1.282 11.641 1 78.62 121 ALA B CA 1
ATOM 2616 C C . ALA B 1 121 ? -13.148 -1.963 11.281 1 78.62 121 ALA B C 1
ATOM 2618 O O . ALA B 1 121 ? -14.219 -1.385 11.453 1 78.62 121 ALA B O 1
ATOM 2619 N N . ALA B 1 122 ? -13.18 -3.17 10.766 1 69.94 122 ALA B N 1
ATOM 2620 C CA . ALA B 1 122 ? -14.352 -3.865 10.25 1 69.94 122 ALA B CA 1
ATOM 2621 C C . ALA B 1 122 ? -15.406 -4.039 11.336 1 69.94 122 ALA B C 1
ATOM 2623 O O . ALA B 1 122 ? -16.578 -3.693 11.148 1 69.94 122 ALA B O 1
ATOM 2624 N N . PRO B 1 123 ? -14.945 -4.508 12.461 1 60.06 123 PRO B N 1
ATOM 2625 C CA . PRO B 1 123 ? -15.977 -4.691 13.492 1 60.06 123 PRO B CA 1
ATOM 2626 C C . PRO B 1 123 ? -16.438 -3.375 14.109 1 60.06 123 PRO B C 1
ATOM 2628 O O . PRO B 1 123 ? -17.547 -3.287 14.633 1 60.06 123 PRO B O 1
ATOM 2631 N N . ILE B 1 124 ? -15.562 -2.465 14.117 1 57.59 124 ILE B N 1
ATOM 2632 C CA . ILE B 1 124 ? -15.859 -1.202 14.789 1 57.59 124 ILE B CA 1
ATOM 2633 C C . ILE B 1 124 ? -16.922 -0.44 14 1 57.59 124 ILE B C 1
ATOM 2635 O O . ILE B 1 124 ? -17.781 0.229 14.586 1 57.59 124 ILE B O 1
ATOM 2639 N N . THR B 1 125 ? -16.953 -0.582 12.742 1 54.59 125 THR B N 1
ATOM 2640 C CA . THR B 1 125 ? -17.828 0.249 11.914 1 54.59 125 THR B CA 1
ATOM 2641 C C . THR B 1 125 ? -19.141 -0.47 11.617 1 54.59 125 THR B C 1
ATOM 2643 O O . THR B 1 125 ? -20 0.062 10.914 1 54.59 125 THR B O 1
ATOM 2646 N N . ALA B 1 126 ? -19.172 -1.765 11.852 1 52.47 126 ALA B N 1
ATOM 2647 C CA . ALA B 1 126 ? -20.5 -2.381 11.727 1 52.47 126 ALA B CA 1
ATOM 2648 C C . ALA B 1 126 ? -21.562 -1.513 12.375 1 52.47 126 ALA B C 1
ATOM 2650 O O . ALA B 1 126 ? -22.75 -1.588 12 1 52.47 126 ALA B O 1
ATOM 2651 N N . LEU B 1 127 ? -21.016 -0.688 13.141 1 48.44 127 LEU B N 1
ATOM 2652 C CA . LEU B 1 127 ? -21.969 0.17 13.828 1 48.44 127 LEU B CA 1
ATOM 2653 C C . LEU B 1 127 ? -22.234 1.445 13.031 1 48.44 127 LEU B C 1
ATOM 2655 O O . LEU B 1 127 ? -23.219 2.135 13.266 1 48.44 127 LEU B O 1
ATOM 2659 N N . THR B 1 128 ? -21.312 1.636 12.211 1 56.41 128 THR B N 1
ATOM 2660 C CA . THR B 1 128 ? -21.484 2.84 11.406 1 56.41 128 THR B CA 1
ATOM 2661 C C . THR B 1 128 ? -21.578 2.49 9.922 1 56.41 128 THR B C 1
ATOM 2663 O O . THR B 1 128 ? -21.297 1.357 9.523 1 56.41 128 THR B O 1
ATOM 2666 N N . GLY B 1 129 ? -22.25 3.117 9.055 1 58.72 129 GLY B N 1
ATOM 2667 C CA . GLY B 1 129 ? -22.516 2.959 7.637 1 58.72 129 GLY B CA 1
ATOM 2668 C C . GLY B 1 129 ? -21.281 2.617 6.832 1 58.72 129 GLY B C 1
ATOM 2669 O O . GLY B 1 129 ? -20.156 2.764 7.32 1 58.72 129 GLY B O 1
ATOM 2670 N N . PRO B 1 130 ? -21.375 1.907 5.773 1 57.16 130 PRO B N 1
ATOM 2671 C CA . PRO B 1 130 ? -20.281 1.435 4.898 1 57.16 130 PRO B CA 1
ATOM 2672 C C . PRO B 1 130 ? -19.266 2.523 4.586 1 57.16 130 PRO B C 1
ATOM 2674 O O . PRO B 1 130 ? -18.062 2.246 4.52 1 57.16 130 PRO B O 1
ATOM 2677 N N . VAL B 1 131 ? -19.703 3.748 4.461 1 56.88 131 VAL B N 1
ATOM 2678 C CA . VAL B 1 131 ? -18.828 4.852 4.109 1 56.88 131 VAL B CA 1
ATOM 2679 C C . VAL B 1 131 ? -17.875 5.145 5.27 1 56.88 131 VAL B C 1
ATOM 2681 O O . VAL B 1 131 ? -16.672 5.32 5.066 1 56.88 131 VAL B O 1
ATOM 2684 N N . THR B 1 132 ? -18.406 4.965 6.383 1 61.5 132 THR B N 1
ATOM 2685 C CA . THR B 1 132 ? -17.656 5.289 7.59 1 61.5 132 THR B CA 1
ATOM 2686 C C . THR B 1 132 ? -16.594 4.219 7.867 1 61.5 132 THR B C 1
ATOM 2688 O O . THR B 1 132 ? -15.508 4.527 8.344 1 61.5 132 THR B O 1
ATOM 2691 N N . ARG B 1 133 ? -16.859 3.109 7.379 1 64.19 133 ARG B N 1
ATOM 2692 C CA . ARG B 1 133 ? -15.938 2.012 7.648 1 64.19 133 ARG B CA 1
ATOM 2693 C C . ARG B 1 133 ? -14.625 2.203 6.891 1 64.19 133 ARG B C 1
ATOM 2695 O O . ARG B 1 133 ? -13.547 2.041 7.461 1 64.19 133 ARG B O 1
ATOM 2702 N N . GLY B 1 134 ? -14.742 2.582 5.633 1 75.25 134 GLY B N 1
ATOM 2703 C CA . GLY B 1 134 ? -13.555 2.773 4.82 1 75.25 134 GLY B CA 1
ATOM 2704 C C . GLY B 1 134 ? -12.688 3.932 5.285 1 75.25 134 GLY B C 1
ATOM 2705 O O . GLY B 1 134 ? -11.469 3.82 5.34 1 75.25 134 GLY B O 1
ATOM 2706 N N . MET B 1 135 ? -13.32 4.922 5.73 1 83.81 135 MET B N 1
ATOM 2707 C CA . MET B 1 135 ? -12.586 6.113 6.141 1 83.81 135 MET B CA 1
ATOM 2708 C C . MET B 1 135 ? -11.898 5.895 7.484 1 83.81 135 MET B C 1
ATOM 2710 O O . MET B 1 135 ? -10.766 6.328 7.688 1 83.81 135 MET B O 1
ATOM 2714 N N . VAL B 1 136 ? -12.586 5.207 8.328 1 83.62 136 VAL B N 1
ATOM 2715 C CA . VAL B 1 136 ? -12.008 4.918 9.641 1 83.62 136 VAL B CA 1
ATOM 2716 C C . VAL B 1 136 ? -10.805 3.986 9.477 1 83.62 136 VAL B C 1
ATOM 2718 O O . VAL B 1 136 ? -9.789 4.152 10.156 1 83.62 136 VAL B O 1
ATOM 2721 N N . GLY B 1 137 ? -10.953 3.043 8.625 1 88 137 GLY B N 1
ATOM 2722 C CA . GLY B 1 137 ? -9.836 2.164 8.336 1 88 137 GLY B CA 1
ATOM 2723 C C . GLY B 1 137 ? -8.609 2.904 7.836 1 88 137 GLY B C 1
ATOM 2724 O O . GLY B 1 137 ? -7.488 2.625 8.273 1 88 137 GLY B O 1
ATOM 2725 N N . ILE B 1 138 ? -8.812 3.809 6.969 1 92.12 138 ILE B N 1
ATOM 2726 C CA . ILE B 1 138 ? -7.723 4.598 6.406 1 92.12 138 ILE B CA 1
ATOM 2727 C C . ILE B 1 138 ? -7.086 5.449 7.504 1 92.12 138 ILE B C 1
ATOM 2729 O O . ILE B 1 138 ? -5.859 5.57 7.57 1 92.12 138 ILE B O 1
ATOM 2733 N N . ALA B 1 139 ? -7.941 5.996 8.336 1 92.19 139 ALA B N 1
ATOM 2734 C CA . ALA B 1 139 ? -7.434 6.809 9.438 1 92.19 139 ALA B CA 1
ATOM 2735 C C . ALA B 1 139 ? -6.551 5.98 10.367 1 92.19 139 ALA B C 1
ATOM 2737 O O . ALA B 1 139 ? -5.457 6.41 10.742 1 92.19 139 ALA B O 1
ATOM 2738 N N . LEU B 1 140 ? -7.074 4.871 10.719 1 91.88 140 LEU B N 1
ATOM 2739 C CA . LEU B 1 140 ? -6.301 3.98 11.578 1 91.88 140 LEU B CA 1
ATOM 2740 C C . LEU B 1 140 ? -4.984 3.592 10.914 1 91.88 140 LEU B C 1
ATOM 2742 O O . LEU B 1 140 ? -3.939 3.564 11.57 1 91.88 140 LEU B O 1
ATOM 2746 N N . ALA B 1 141 ? -5.074 3.277 9.68 1 96.31 141 ALA B N 1
ATOM 2747 C CA . ALA B 1 141 ? -3.869 2.945 8.93 1 96.31 141 ALA B CA 1
ATOM 2748 C C . ALA B 1 141 ? -2.865 4.094 8.969 1 96.31 141 ALA B C 1
ATOM 2750 O O . ALA B 1 141 ? -1.672 3.877 9.195 1 96.31 141 ALA B O 1
ATOM 2751 N N . ALA B 1 142 ? -3.33 5.254 8.75 1 96.44 142 ALA B N 1
ATOM 2752 C CA . ALA B 1 142 ? -2.447 6.418 8.75 1 96.44 142 ALA B CA 1
ATOM 2753 C C . ALA B 1 142 ? -1.765 6.59 10.102 1 96.44 142 ALA B C 1
ATOM 2755 O O . ALA B 1 142 ? -0.576 6.91 10.172 1 96.44 142 ALA B O 1
ATOM 2756 N N . VAL B 1 143 ? -2.496 6.348 11.148 1 95.12 143 VAL B N 1
ATOM 2757 C CA . VAL B 1 143 ? -1.953 6.465 12.5 1 95.12 143 VAL B CA 1
ATOM 2758 C C . VAL B 1 143 ? -0.87 5.41 12.711 1 95.12 143 VAL B C 1
ATOM 2760 O O . VAL B 1 143 ? 0.227 5.723 13.18 1 95.12 143 VAL B O 1
ATOM 2763 N N . LEU B 1 144 ? -1.166 4.238 12.336 1 97.06 144 LEU B N 1
ATOM 2764 C CA . LEU B 1 144 ? -0.215 3.148 12.508 1 97.06 144 LEU B CA 1
ATOM 2765 C C . LEU B 1 144 ? 1.042 3.381 11.68 1 97.06 144 LEU B C 1
ATOM 2767 O O . LEU B 1 144 ? 2.152 3.094 12.133 1 97.06 144 LEU B O 1
ATOM 2771 N N . LEU B 1 145 ? 0.859 3.879 10.492 1 97.75 145 LEU B N 1
ATOM 2772 C CA . LEU B 1 145 ? 2 4.184 9.633 1 97.75 145 LEU B CA 1
ATOM 2773 C C . LEU B 1 145 ? 2.871 5.27 10.25 1 97.75 145 LEU B C 1
ATOM 2775 O O . LEU B 1 145 ? 4.102 5.211 10.172 1 97.75 145 LEU B O 1
ATOM 2779 N N . ALA B 1 146 ? 2.293 6.254 10.828 1 96.5 146 ALA B N 1
ATOM 2780 C CA . ALA B 1 146 ? 3.041 7.312 11.5 1 96.5 146 ALA B CA 1
ATOM 2781 C C . ALA B 1 146 ? 3.84 6.758 12.68 1 96.5 146 ALA B C 1
ATOM 2783 O O . ALA B 1 146 ? 4.988 7.152 12.898 1 96.5 146 ALA B O 1
ATOM 2784 N N . PHE B 1 147 ? 3.229 5.82 13.391 1 96.12 147 PHE B N 1
ATOM 2785 C CA . PHE B 1 147 ? 3.949 5.164 14.469 1 96.12 147 PHE B CA 1
ATOM 2786 C C . PHE B 1 147 ? 5.145 4.387 13.938 1 96.12 147 PHE B C 1
ATOM 2788 O O . PHE B 1 147 ? 6.227 4.414 14.531 1 96.12 147 PHE B O 1
ATOM 2795 N N . LEU B 1 148 ? 4.871 3.711 12.875 1 96.38 148 LEU B N 1
ATOM 2796 C CA . LEU B 1 148 ? 5.961 2.967 12.258 1 96.38 148 LEU B CA 1
ATOM 2797 C C . LEU B 1 148 ? 7.109 3.896 11.875 1 96.38 148 LEU B C 1
ATOM 2799 O O . LEU B 1 148 ? 8.281 3.553 12.055 1 96.38 148 LEU B O 1
ATOM 2803 N N . MET B 1 149 ? 6.781 5.008 11.328 1 94.31 149 MET B N 1
ATOM 2804 C CA . MET B 1 149 ? 7.793 5.996 10.961 1 94.31 149 MET B CA 1
ATOM 2805 C C . MET B 1 149 ? 8.609 6.41 12.188 1 94.31 149 MET B C 1
ATOM 2807 O O . MET B 1 149 ? 9.836 6.508 12.117 1 94.31 149 MET B O 1
ATOM 2811 N N . MET B 1 150 ? 7.938 6.586 13.289 1 91.81 150 MET B N 1
ATOM 2812 C CA . MET B 1 150 ? 8.625 6.992 14.508 1 91.81 150 MET B CA 1
ATOM 2813 C C . MET B 1 150 ? 9.547 5.883 15.008 1 91.81 150 MET B C 1
ATOM 2815 O O . MET B 1 150 ? 10.648 6.156 15.492 1 91.81 150 MET B O 1
ATOM 2819 N N . ILE B 1 151 ? 9.164 4.684 14.828 1 92.12 151 ILE B N 1
ATOM 2820 C CA . ILE B 1 151 ? 9.914 3.525 15.305 1 92.12 151 ILE B CA 1
ATOM 2821 C C . ILE B 1 151 ? 11.148 3.311 14.422 1 92.12 151 ILE B C 1
ATOM 2823 O O . ILE B 1 151 ? 12.211 2.932 14.914 1 92.12 151 ILE B O 1
ATOM 2827 N N . THR B 1 152 ? 11.055 3.584 13.203 1 91.81 152 THR B N 1
ATOM 2828 C CA . THR B 1 152 ? 12.117 3.223 12.266 1 91.81 152 THR B CA 1
ATOM 2829 C C . THR B 1 152 ? 13.094 4.379 12.086 1 91.81 152 THR B C 1
ATOM 2831 O O . THR B 1 152 ? 14.133 4.223 11.438 1 91.81 152 THR B O 1
ATOM 2834 N N . ARG B 1 153 ? 12.742 5.48 12.562 1 86.38 153 ARG B N 1
ATOM 2835 C CA . ARG B 1 153 ? 13.617 6.637 12.406 1 86.38 153 ARG B CA 1
ATOM 2836 C C . ARG B 1 153 ? 14.195 7.074 13.742 1 86.38 153 ARG B C 1
ATOM 2838 O O . ARG B 1 153 ? 13.609 6.809 14.797 1 86.38 153 ARG B O 1
ATOM 2845 N N . ARG B 1 154 ? 15.32 7.789 13.617 1 82.88 154 ARG B N 1
ATOM 2846 C CA . ARG B 1 154 ? 16.031 8.062 14.859 1 82.88 154 ARG B CA 1
ATOM 2847 C C . ARG B 1 154 ? 16.25 9.562 15.055 1 82.88 154 ARG B C 1
ATOM 2849 O O . ARG B 1 154 ? 16.547 10.008 16.172 1 82.88 154 ARG B O 1
ATOM 2856 N N . LYS B 1 155 ? 16.141 10.328 14.102 1 82.5 155 LYS B N 1
ATOM 2857 C CA . LYS B 1 155 ? 16.375 11.766 14.25 1 82.5 155 LYS B CA 1
ATOM 2858 C C . LYS B 1 155 ? 15.188 12.453 14.906 1 82.5 155 LYS B C 1
ATOM 2860 O O . LYS B 1 155 ? 14.031 12.094 14.648 1 82.5 155 LYS B O 1
ATOM 2865 N N . ALA B 1 156 ? 15.5 13.383 15.672 1 81.19 156 ALA B N 1
ATOM 2866 C CA . ALA B 1 156 ? 14.484 14.086 16.453 1 81.19 156 ALA B CA 1
ATOM 2867 C C . ALA B 1 156 ? 13.438 14.719 15.539 1 81.19 156 ALA B C 1
ATOM 2869 O O . ALA B 1 156 ? 12.242 14.641 15.812 1 81.19 156 ALA B O 1
ATOM 2870 N N . ILE B 1 157 ? 13.906 15.336 14.531 1 83.44 157 ILE B N 1
ATOM 2871 C CA . ILE B 1 157 ? 13 16.031 13.625 1 83.44 157 ILE B CA 1
ATOM 2872 C C . ILE B 1 157 ? 12.031 15.039 12.992 1 83.44 157 ILE B C 1
ATOM 2874 O O . ILE B 1 157 ? 10.828 15.305 12.898 1 83.44 157 ILE B O 1
ATOM 2878 N N . SER B 1 158 ? 12.555 13.883 12.602 1 87.06 158 SER B N 1
ATOM 2879 C CA . SER B 1 158 ? 11.695 12.859 12.008 1 87.06 158 SER B CA 1
ATOM 2880 C C . SER B 1 158 ? 10.711 12.297 13.023 1 87.06 158 SER B C 1
ATOM 2882 O O . SER B 1 158 ? 9.578 11.953 12.672 1 87.06 158 SER B O 1
ATOM 2884 N N . GLN B 1 159 ? 11.102 12.312 14.211 1 86.88 159 GLN B N 1
ATOM 2885 C CA . GLN B 1 159 ? 10.219 11.852 15.273 1 86.88 159 GLN B CA 1
ATOM 2886 C C . GLN B 1 159 ? 9.07 12.836 15.508 1 86.88 159 GLN B C 1
ATOM 2888 O O . GLN B 1 159 ? 7.926 12.43 15.695 1 86.88 159 GLN B O 1
ATOM 2893 N N . VAL B 1 160 ? 9.461 14.062 15.547 1 86.19 160 VAL B N 1
ATOM 2894 C CA . VAL B 1 160 ? 8.461 15.109 15.719 1 86.19 160 VAL B CA 1
ATOM 2895 C C . VAL B 1 160 ? 7.465 15.062 14.555 1 86.19 160 VAL B C 1
ATOM 2897 O O . VAL B 1 160 ? 6.254 15.148 14.766 1 86.19 160 VAL B O 1
ATOM 2900 N N . VAL B 1 161 ? 8 14.891 13.383 1 90.75 161 VAL B N 1
ATOM 2901 C CA . VAL B 1 161 ? 7.148 14.797 12.203 1 90.75 161 VAL B CA 1
ATOM 2902 C C . VAL B 1 161 ? 6.223 13.586 12.328 1 90.75 161 VAL B C 1
ATOM 2904 O O . VAL B 1 161 ? 5.035 13.672 12.008 1 90.75 161 VAL B O 1
ATOM 2907 N N . GLY B 1 162 ? 6.785 12.508 12.773 1 92.12 162 GLY B N 1
ATOM 2908 C CA . GLY B 1 162 ? 5.973 11.32 13.008 1 92.12 162 GLY B CA 1
ATOM 2909 C C . GLY B 1 162 ? 4.84 11.555 13.984 1 92.12 162 GLY B C 1
ATOM 2910 O O . GLY B 1 162 ? 3.709 11.117 13.758 1 92.12 162 GLY B O 1
ATOM 2911 N N . PHE B 1 163 ? 5.105 12.234 15.023 1 89.69 163 PHE B N 1
ATOM 2912 C CA . PHE B 1 163 ? 4.109 12.547 16.047 1 89.69 163 PHE B CA 1
ATOM 2913 C C . PHE B 1 163 ? 2.998 13.414 15.469 1 89.69 163 PHE B C 1
ATOM 2915 O O . PHE B 1 163 ? 1.817 13.18 15.734 1 89.69 163 PHE B O 1
ATOM 2922 N N . LEU B 1 164 ? 3.436 14.383 14.766 1 91.88 164 LEU B N 1
ATOM 2923 C CA . LEU B 1 164 ? 2.461 15.273 14.141 1 91.88 164 LEU B CA 1
ATOM 2924 C C . LEU B 1 164 ? 1.607 14.516 13.125 1 91.88 164 LEU B C 1
ATOM 2926 O O . LEU B 1 164 ? 0.418 14.805 12.977 1 91.88 164 LEU B O 1
ATOM 2930 N N . ALA B 1 165 ? 2.199 13.562 12.461 1 95.12 165 ALA B N 1
ATOM 2931 C CA . ALA B 1 165 ? 1.465 12.727 11.508 1 95.12 165 ALA B CA 1
ATOM 2932 C C . ALA B 1 165 ? 0.439 11.859 12.227 1 95.12 165 ALA B C 1
ATOM 2934 O O . ALA B 1 165 ? -0.647 11.602 11.703 1 95.12 165 ALA B O 1
ATOM 2935 N N . VAL B 1 166 ? 0.766 11.406 13.406 1 93.38 166 VAL B N 1
ATOM 2936 C CA . VAL B 1 166 ? -0.194 10.664 14.219 1 93.38 166 VAL B CA 1
ATOM 2937 C C . VAL B 1 166 ? -1.402 11.547 14.523 1 93.38 166 VAL B C 1
ATOM 2939 O O . VAL B 1 166 ? -2.549 11.117 14.375 1 93.38 166 VAL B O 1
ATOM 2942 N N . ASP B 1 167 ? -1.085 12.719 14.867 1 91.69 167 ASP B N 1
ATOM 2943 C CA . ASP B 1 167 ? -2.148 13.672 15.188 1 91.69 167 ASP B CA 1
ATOM 2944 C C . ASP B 1 167 ? -3.055 13.898 13.977 1 91.69 167 ASP B C 1
ATOM 2946 O O . ASP B 1 167 ? -4.277 13.953 14.117 1 91.69 167 ASP B O 1
ATOM 2950 N N . ASN B 1 168 ? -2.459 14.039 12.828 1 93.38 168 ASN B N 1
ATOM 2951 C CA . ASN B 1 168 ? -3.244 14.195 11.602 1 93.38 168 ASN B CA 1
ATOM 2952 C C . ASN B 1 168 ? -4.16 13 11.367 1 93.38 168 ASN B C 1
ATOM 2954 O O . ASN B 1 168 ? -5.32 13.164 10.984 1 93.38 168 ASN B O 1
ATOM 2958 N N . GLY B 1 169 ? -3.604 11.82 11.594 1 92.31 169 GLY B N 1
ATOM 2959 C CA . GLY B 1 169 ? -4.418 10.625 11.461 1 92.31 169 GLY B CA 1
ATOM 2960 C C . GLY B 1 169 ? -5.582 10.578 12.43 1 92.31 169 GLY B C 1
ATOM 2961 O O . GLY B 1 169 ? -6.695 10.203 12.055 1 92.31 169 GLY B O 1
ATOM 2962 N N . LEU B 1 170 ? -5.355 10.945 13.633 1 88.44 170 LEU B N 1
ATOM 2963 C CA . LEU B 1 170 ? -6.387 10.953 14.664 1 88.44 170 LEU B CA 1
ATOM 2964 C C . LEU B 1 170 ? -7.465 11.984 14.352 1 88.44 170 LEU B C 1
ATOM 2966 O O . LEU B 1 170 ? -8.656 11.734 14.562 1 88.44 170 LEU B O 1
ATOM 2970 N N . PHE B 1 171 ? -6.98 13.117 13.906 1 89.25 171 PHE B N 1
ATOM 2971 C CA . PHE B 1 171 ? -7.93 14.141 13.5 1 89.25 171 PHE B CA 1
ATOM 2972 C C . PHE B 1 171 ? -8.836 13.625 12.391 1 89.25 171 PHE B C 1
ATOM 2974 O O . PHE B 1 171 ? -10.055 13.812 12.438 1 89.25 171 PHE B O 1
ATOM 2981 N N . PHE B 1 172 ? -8.281 12.969 11.453 1 89.62 172 PHE B N 1
ATOM 2982 C CA . PHE B 1 172 ? -9.047 12.391 10.352 1 89.62 172 PHE B CA 1
ATOM 2983 C C . PHE B 1 172 ? -9.992 11.305 10.859 1 89.62 172 PHE B C 1
ATOM 2985 O O . PHE B 1 172 ? -11.133 11.219 10.406 1 89.62 172 PHE B O 1
ATOM 2992 N N . ALA B 1 173 ? -9.531 10.5 11.742 1 85.25 173 ALA B N 1
ATOM 2993 C CA . ALA B 1 173 ? -10.375 9.461 12.328 1 85.25 173 ALA B CA 1
ATOM 2994 C C . ALA B 1 173 ? -11.586 10.062 13.031 1 85.25 173 ALA B C 1
ATOM 2996 O O . ALA B 1 173 ? -12.711 9.594 12.852 1 85.25 173 ALA B O 1
ATOM 2997 N N . ALA B 1 174 ? -11.352 11.062 13.789 1 82.69 174 ALA B N 1
ATOM 2998 C CA . ALA B 1 174 ? -12.406 11.727 14.547 1 82.69 174 ALA B CA 1
ATOM 2999 C C . ALA B 1 174 ? -13.438 12.359 13.617 1 82.69 174 ALA B C 1
ATOM 3001 O O . ALA B 1 174 ? -14.641 12.234 13.844 1 82.69 174 ALA B O 1
ATOM 3002 N N . THR B 1 175 ? -12.953 13.016 12.602 1 81.81 175 THR B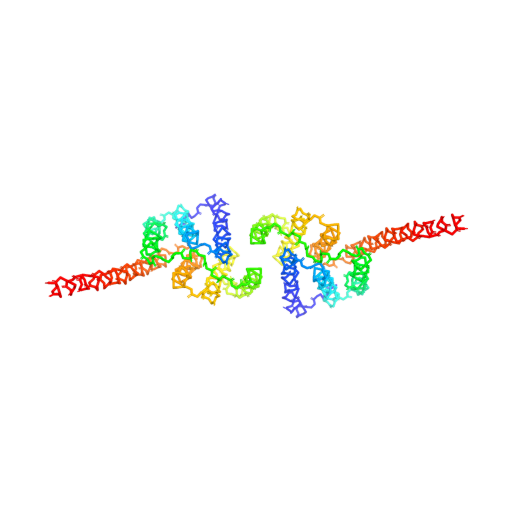 N 1
ATOM 3003 C CA . THR B 1 175 ? -13.852 13.68 11.664 1 81.81 175 THR B CA 1
ATOM 3004 C C . THR B 1 175 ? -14.617 12.656 10.828 1 81.81 175 THR B C 1
ATOM 3006 O O . THR B 1 175 ? -15.789 12.859 10.516 1 81.81 175 THR B O 1
ATOM 3009 N N . SER B 1 176 ? -13.938 11.555 10.477 1 78 176 SER B N 1
ATOM 3010 C CA . SER B 1 176 ? -14.578 10.516 9.672 1 78 176 SER B CA 1
ATOM 3011 C C . SER B 1 176 ? -15.586 9.727 10.492 1 78 176 SER B C 1
ATOM 3013 O O . SER B 1 176 ? -16.641 9.344 9.984 1 78 176 SER B O 1
ATOM 3015 N N . ALA B 1 177 ? -15.266 9.453 11.695 1 73.62 177 ALA B N 1
ATOM 3016 C CA . ALA B 1 177 ? -16.141 8.672 12.57 1 73.62 177 ALA B CA 1
ATOM 3017 C C . ALA B 1 177 ? -17.406 9.461 12.922 1 73.62 177 ALA B C 1
ATOM 3019 O O . ALA B 1 177 ? -18.469 8.875 13.125 1 73.62 177 ALA B O 1
ATOM 3020 N N . THR B 1 178 ? -17.25 10.68 13.016 1 70.88 178 THR B N 1
ATOM 3021 C CA . THR B 1 178 ? -18.375 11.492 13.461 1 70.88 178 THR B CA 1
ATOM 3022 C C . THR B 1 178 ? -19.016 12.219 12.281 1 70.88 178 THR B C 1
ATOM 3024 O O . THR B 1 178 ? -19.938 13.016 12.461 1 70.88 178 THR B O 1
ATOM 3027 N N . LEU B 1 179 ? -18.578 11.852 11.133 1 65.5 179 LEU B N 1
ATOM 3028 C CA . LEU B 1 179 ? -19.047 12.5 9.914 1 65.5 179 LEU B CA 1
ATOM 3029 C C . LEU B 1 179 ? -18.953 14.016 10.031 1 65.5 179 LEU B C 1
ATOM 3031 O O . LEU B 1 179 ? -19.891 14.727 9.648 1 65.5 179 LEU B O 1
ATOM 3035 N N . GLY B 1 180 ? -17.812 14.406 10.703 1 63.19 180 GLY B N 1
ATOM 3036 C CA . GLY B 1 180 ? -17.516 15.828 10.742 1 63.19 180 GLY B CA 1
ATOM 3037 C C . GLY B 1 180 ? -18.281 16.578 11.812 1 63.19 180 GLY B C 1
ATOM 3038 O O . GLY B 1 180 ? -18.625 17.75 11.633 1 63.19 180 GLY B O 1
ATOM 3039 N N . MET B 1 181 ? -18.734 15.867 12.852 1 70.94 181 MET B N 1
ATOM 3040 C CA . MET B 1 181 ? -19.359 16.594 13.945 1 70.94 181 MET B CA 1
ATOM 3041 C C . MET B 1 181 ? -18.5 17.781 14.367 1 70.94 181 MET B C 1
ATOM 3043 O O . MET B 1 181 ? -17.328 17.625 14.688 1 70.94 181 MET B O 1
ATOM 3047 N N . PRO B 1 182 ? -19.125 18.891 14.258 1 70.75 182 PRO B N 1
ATOM 3048 C CA . PRO B 1 182 ? -18.359 20.109 14.484 1 70.75 182 PRO B CA 1
ATOM 3049 C C . PRO B 1 182 ? -17.594 20.094 15.805 1 70.75 182 PRO B C 1
ATOM 3051 O O . PRO B 1 182 ? -16.438 20.547 15.867 1 70.75 182 PRO B O 1
ATOM 3054 N N . MET B 1 183 ? -18.219 19.453 16.859 1 74.38 183 MET B N 1
ATOM 3055 C CA . MET B 1 183 ? -17.594 19.453 18.188 1 74.38 183 MET B CA 1
ATOM 3056 C C . MET B 1 183 ? -16.281 18.688 18.172 1 74.38 183 MET B C 1
ATOM 3058 O O . MET B 1 183 ? -15.281 19.141 18.719 1 74.38 183 MET B O 1
ATOM 3062 N N . ILE B 1 184 ? -16.219 17.562 17.562 1 74.94 184 ILE B N 1
ATOM 3063 C CA . ILE B 1 184 ? -15.039 16.703 17.516 1 74.94 184 ILE B CA 1
ATOM 3064 C C . ILE B 1 184 ? -13.945 17.375 16.688 1 74.94 184 ILE B C 1
ATOM 3066 O O . ILE B 1 184 ? -12.773 17.375 17.078 1 74.94 184 ILE B O 1
ATOM 3070 N N . VAL B 1 185 ? -14.336 17.953 15.664 1 74.5 185 VAL B N 1
ATOM 3071 C CA . VAL B 1 185 ? -13.398 18.641 14.781 1 74.5 185 VAL B CA 1
ATOM 3072 C C . VAL B 1 185 ? -12.797 19.844 15.508 1 74.5 185 VAL B C 1
ATOM 3074 O O . VAL B 1 185 ? -11.578 20.062 15.453 1 74.5 185 VAL B O 1
ATOM 3077 N N . GLU B 1 186 ? -13.633 20.516 16.203 1 73.62 186 GLU B N 1
ATOM 3078 C CA . GLU B 1 186 ? -13.172 21.688 16.938 1 73.62 186 GLU B CA 1
ATOM 3079 C C . GLU B 1 186 ? -12.18 21.297 18.031 1 73.62 186 GLU B C 1
ATOM 3081 O O . GLU B 1 186 ? -11.156 21.953 18.219 1 73.62 186 GLU B O 1
ATOM 3086 N N . LEU B 1 187 ? -12.484 20.203 18.672 1 75.38 187 LEU B N 1
ATOM 3087 C CA . LEU B 1 187 ? -11.594 19.734 19.719 1 75.38 187 LEU B CA 1
ATOM 3088 C C . LEU B 1 187 ? -10.242 19.328 19.156 1 75.38 187 LEU B C 1
ATOM 3090 O O . LEU B 1 187 ? -9.203 19.609 19.75 1 75.38 187 LEU B O 1
ATOM 3094 N N . GLY B 1 188 ? -10.273 18.672 18.047 1 76.5 188 GLY B N 1
ATOM 3095 C CA . GLY B 1 188 ? -9.039 18.266 17.391 1 76.5 188 GLY B CA 1
ATOM 3096 C C . GLY B 1 188 ? -8.18 19.438 16.969 1 76.5 188 GLY B C 1
ATOM 3097 O O . GLY B 1 188 ? -6.965 19.438 17.172 1 76.5 188 GLY B O 1
ATOM 3098 N N . VAL B 1 189 ? -8.82 20.438 16.484 1 75.31 189 VAL B N 1
ATOM 3099 C CA . VAL B 1 189 ? -8.125 21.625 16.031 1 75.31 189 VAL B CA 1
ATOM 3100 C C . VAL B 1 189 ? -7.531 22.375 17.219 1 75.31 189 VAL B C 1
ATOM 3102 O O . VAL B 1 189 ? -6.418 22.891 17.156 1 75.31 189 VAL B O 1
ATOM 3105 N N . ALA B 1 190 ? -8.336 22.359 18.188 1 76.69 190 ALA B N 1
ATOM 3106 C CA . ALA B 1 190 ? -7.859 23.016 19.406 1 76.69 190 ALA B CA 1
ATOM 3107 C C . ALA B 1 190 ? -6.617 22.312 19.938 1 76.69 190 ALA B C 1
ATOM 3109 O O . ALA B 1 190 ? -5.66 22.953 20.359 1 76.69 190 ALA B O 1
ATOM 3110 N N . LEU B 1 191 ? -6.668 21.031 19.938 1 77.12 191 LEU B N 1
ATOM 3111 C CA . LEU B 1 191 ? -5.523 20.25 20.375 1 77.12 191 LEU B CA 1
ATOM 3112 C C . LEU B 1 191 ? -4.305 20.516 19.5 1 77.12 191 LEU B C 1
ATOM 3114 O O . LEU B 1 191 ? -3.186 20.625 20 1 77.12 191 LEU B O 1
ATOM 3118 N N . ASP B 1 192 ? -4.531 20.688 18.281 1 76.62 192 ASP B N 1
ATOM 3119 C CA . ASP B 1 192 ? -3.461 21 17.344 1 76.62 192 ASP B CA 1
ATOM 3120 C C . ASP B 1 192 ? -2.828 22.359 17.672 1 76.62 192 ASP B C 1
ATOM 3122 O O . ASP B 1 192 ? -1.61 22.516 17.578 1 76.62 192 ASP B O 1
ATOM 3126 N N . ALA B 1 193 ? -3.748 23.188 17.953 1 74.69 193 ALA B N 1
ATOM 3127 C CA . ALA B 1 193 ? -3.252 24.516 18.297 1 74.69 193 ALA B CA 1
ATOM 3128 C C . ALA B 1 193 ? -2.369 24.469 19.531 1 74.69 193 ALA B C 1
ATOM 3130 O O . ALA B 1 193 ? -1.336 25.141 19.594 1 74.69 193 ALA B O 1
ATOM 3131 N N . LEU B 1 194 ? -2.74 23.656 20.406 1 77.62 194 LEU B N 1
ATOM 3132 C CA . LEU B 1 194 ? -1.965 23.5 21.625 1 77.62 194 LEU B CA 1
ATOM 3133 C C . LEU B 1 194 ? -0.602 22.875 21.328 1 77.62 194 LEU B C 1
ATOM 3135 O O . LEU B 1 194 ? 0.424 23.375 21.812 1 77.62 194 LEU B O 1
ATOM 3139 N N . ILE B 1 195 ? -0.604 21.891 20.594 1 73.19 195 ILE B N 1
ATOM 3140 C CA . ILE B 1 195 ? 0.63 21.203 20.219 1 73.19 195 ILE B CA 1
ATOM 3141 C C . ILE B 1 195 ? 1.548 22.156 19.469 1 73.19 195 ILE B C 1
ATOM 3143 O O . ILE B 1 195 ? 2.754 22.203 19.719 1 73.19 195 ILE B O 1
ATOM 3147 N N . GLY B 1 196 ? 0.988 22.844 18.547 1 68.88 196 GLY B N 1
ATOM 3148 C CA . GLY B 1 196 ? 1.756 23.859 17.828 1 68.88 196 GLY B CA 1
ATOM 3149 C C . GLY B 1 196 ? 2.412 24.859 18.75 1 68.88 196 GLY B C 1
ATOM 3150 O O . GLY B 1 196 ? 3.588 25.188 18.578 1 68.88 196 GLY B O 1
ATOM 3151 N N . PHE B 1 197 ? 1.632 25.219 19.672 1 70.75 197 PHE B N 1
ATOM 3152 C CA . PHE B 1 197 ? 2.131 26.172 20.641 1 70.75 197 PHE B CA 1
ATOM 3153 C C . PHE B 1 197 ? 3.295 25.594 21.438 1 70.75 197 PHE B C 1
ATOM 3155 O O . PHE B 1 197 ? 4.293 26.266 21.688 1 70.75 197 PHE B O 1
ATOM 3162 N N . VAL B 1 198 ? 3.197 24.406 21.734 1 72.19 198 VAL B N 1
ATOM 3163 C CA . VAL B 1 198 ? 4.238 23.75 22.516 1 72.19 198 VAL B CA 1
ATOM 3164 C C . VAL B 1 198 ? 5.504 23.609 21.672 1 72.19 198 VAL B C 1
ATOM 3166 O O . VAL B 1 198 ? 6.609 23.875 22.141 1 72.19 198 VAL B O 1
ATOM 3169 N N . ILE B 1 199 ? 5.348 23.219 20.516 1 66.25 199 ILE B N 1
ATOM 3170 C CA . ILE B 1 199 ? 6.473 23.031 19.609 1 66.25 199 ILE B CA 1
ATOM 3171 C C . ILE B 1 199 ? 7.203 24.359 19.422 1 66.25 199 ILE B C 1
ATOM 3173 O O . ILE B 1 199 ? 8.438 24.406 19.469 1 66.25 199 ILE B O 1
ATOM 3177 N N . LEU B 1 200 ? 6.445 25.344 19.203 1 66 200 LEU B N 1
ATOM 3178 C CA . LEU B 1 200 ? 7.02 26.672 19.047 1 66 200 LEU B CA 1
ATOM 3179 C C . LEU B 1 200 ? 7.758 27.094 20.328 1 66 200 LEU B C 1
ATOM 3181 O O . LEU B 1 200 ? 8.828 27.703 20.25 1 66 200 LEU B O 1
ATOM 3185 N N . GLY B 1 201 ? 7.18 26.812 21.391 1 63.75 201 GLY B N 1
ATOM 3186 C CA . GLY B 1 201 ? 7.793 27.125 22.672 1 63.75 201 GLY B CA 1
ATOM 3187 C C . GLY B 1 201 ? 9.133 26.438 22.875 1 63.75 201 GLY B C 1
ATOM 3188 O O . GLY B 1 201 ? 10.109 27.062 23.281 1 63.75 201 GLY B O 1
ATOM 3189 N N . VAL B 1 202 ? 9.141 25.234 22.672 1 65.12 202 VAL B N 1
ATOM 3190 C CA . VAL B 1 202 ? 10.367 24.453 22.828 1 65.12 202 VAL B CA 1
ATOM 3191 C C . VAL B 1 202 ? 11.445 25 21.891 1 65.12 202 VAL B C 1
ATOM 3193 O O . VAL B 1 202 ? 12.609 25.125 22.281 1 65.12 202 VAL B O 1
ATOM 3196 N N . PHE B 1 203 ? 11.086 25.297 20.75 1 59.94 203 PHE B N 1
ATOM 3197 C CA . PHE B 1 203 ? 12.016 25.844 19.766 1 59.94 203 PHE B CA 1
ATOM 3198 C C . PHE B 1 203 ? 12.547 27.203 20.219 1 59.94 203 PHE B C 1
ATOM 3200 O O . PHE B 1 203 ? 13.734 27.484 20.078 1 59.94 203 PHE B O 1
ATOM 3207 N N . PHE B 1 204 ? 11.641 27.906 20.594 1 59.72 204 PHE B N 1
ATOM 3208 C CA . PHE B 1 204 ? 12.023 29.219 21.078 1 59.72 204 PHE B CA 1
ATOM 3209 C C . PHE B 1 204 ? 13 29.109 22.25 1 59.72 204 PHE B C 1
ATOM 3211 O O . PHE B 1 204 ? 13.984 29.859 22.312 1 59.72 204 PHE B O 1
ATOM 3218 N N . PHE B 1 205 ? 12.773 28.203 23.031 1 58.62 205 PHE B N 1
ATOM 3219 C CA . PHE B 1 205 ? 13.633 28.016 24.188 1 58.62 205 PHE B CA 1
ATOM 3220 C C . PHE B 1 205 ? 14.984 27.453 23.781 1 58.62 205 PHE B C 1
ATOM 3222 O O . PHE B 1 205 ? 16.016 27.844 24.312 1 58.62 205 PHE B O 1
ATOM 3229 N N . GLN B 1 206 ? 15.008 26.547 22.906 1 56.31 206 GLN B N 1
ATOM 3230 C CA . GLN B 1 206 ? 16.266 25.969 22.453 1 56.31 206 GLN B CA 1
ATOM 3231 C C . GLN B 1 206 ? 17.094 26.984 21.688 1 56.31 206 GLN B C 1
ATOM 3233 O O . GLN B 1 206 ? 18.328 27 21.781 1 56.31 206 GLN B O 1
ATOM 3238 N N . ILE B 1 207 ? 16.453 27.703 20.922 1 55.06 207 ILE B N 1
ATOM 3239 C CA . ILE B 1 207 ? 17.156 28.766 20.188 1 55.06 207 ILE B CA 1
ATOM 3240 C C . ILE B 1 207 ? 17.734 29.766 21.188 1 55.06 207 ILE B C 1
ATOM 3242 O O . ILE B 1 207 ? 18.875 30.219 21.016 1 55.06 207 ILE B O 1
ATOM 3246 N N . ARG B 1 208 ? 17.062 30.062 22.125 1 53.69 208 ARG B N 1
ATOM 3247 C CA . ARG B 1 208 ? 17.516 31.031 23.109 1 53.69 208 ARG B CA 1
ATOM 3248 C C . ARG B 1 208 ? 18.703 30.469 23.906 1 53.69 208 ARG B C 1
ATOM 3250 O O . ARG B 1 208 ? 19.656 31.203 24.203 1 53.69 208 ARG B O 1
ATOM 3257 N N . GLU B 1 209 ? 18.578 29.25 24.172 1 53.59 209 GLU B N 1
ATOM 3258 C CA . GLU B 1 209 ? 19.672 28.656 24.938 1 53.59 209 GLU B CA 1
ATOM 3259 C 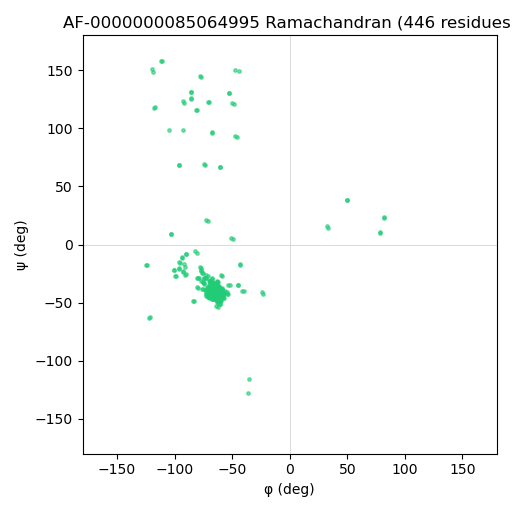C . GLU B 1 209 ? 20.953 28.594 24.109 1 53.59 209 GLU B C 1
ATOM 3261 O O . GLU B 1 209 ? 22.047 28.797 24.625 1 53.59 209 GLU B O 1
ATOM 3266 N N . THR B 1 210 ? 20.766 28.344 22.906 1 51.5 210 THR B N 1
ATOM 3267 C CA . THR B 1 210 ? 21.938 28.312 22.047 1 51.5 210 THR B CA 1
ATOM 3268 C C . THR B 1 210 ? 22.5 29.703 21.844 1 51.5 210 THR B C 1
ATOM 3270 O O . THR B 1 210 ? 23.719 29.891 21.828 1 51.5 210 THR B O 1
ATOM 3273 N N . PHE B 1 211 ? 21.641 30.656 21.734 1 50.09 211 PHE B N 1
ATOM 3274 C CA . PHE B 1 211 ? 22.094 32.031 21.625 1 50.09 211 PHE B CA 1
ATOM 3275 C C . PHE B 1 211 ? 22.766 32.5 22.906 1 50.09 211 PHE B C 1
ATOM 3277 O O . PHE B 1 211 ? 23.766 33.188 22.875 1 50.09 211 PHE B O 1
ATOM 3284 N N . ASP B 1 212 ? 22.188 32.125 23.953 1 52.47 212 ASP B N 1
ATOM 3285 C CA . ASP B 1 212 ? 22.766 32.5 25.234 1 52.47 212 ASP B CA 1
ATOM 3286 C C . ASP B 1 212 ? 24.141 31.875 25.438 1 52.47 212 ASP B C 1
ATOM 3288 O O . ASP B 1 212 ? 25.062 32.5 25.953 1 52.47 212 ASP B O 1
ATOM 3292 N N . SER B 1 213 ? 24.234 30.641 25 1 53.56 213 SER B N 1
ATOM 3293 C CA . SER B 1 213 ? 25.516 29.969 25.125 1 53.56 213 SER B CA 1
ATOM 3294 C C . SER B 1 213 ? 26.562 30.594 24.188 1 53.56 213 SER B C 1
ATOM 3296 O O . SER B 1 213 ? 27.719 30.75 24.578 1 53.56 213 SER B O 1
ATOM 3298 N N . MET B 1 214 ? 26.094 30.922 23.094 1 52.34 214 MET B N 1
ATOM 3299 C CA . MET B 1 214 ? 26.984 31.562 22.125 1 52.34 214 MET B CA 1
ATOM 3300 C C . MET B 1 214 ? 27.406 32.938 22.609 1 52.34 214 MET B C 1
ATOM 3302 O O . MET B 1 214 ? 28.562 33.344 22.438 1 52.34 214 MET B O 1
ATOM 3306 N N . ASP B 1 215 ? 26.5 33.656 23.172 1 54.66 215 ASP B N 1
ATOM 3307 C CA . ASP B 1 215 ? 26.812 34.969 23.719 1 54.66 215 ASP B CA 1
ATOM 3308 C C . ASP B 1 215 ? 27.766 34.875 24.891 1 54.66 215 ASP B C 1
ATOM 3310 O O . ASP B 1 215 ? 28.688 35.688 25.031 1 54.66 215 ASP B O 1
ATOM 3314 N N . LEU B 1 216 ? 27.578 33.906 25.641 1 55.41 216 LEU B N 1
ATOM 3315 C CA . LEU B 1 216 ? 28.453 33.719 26.781 1 55.41 216 LEU B CA 1
ATOM 3316 C C . LEU B 1 216 ? 29.859 33.312 26.344 1 55.41 216 LEU B C 1
ATOM 3318 O O . LEU B 1 216 ? 30.844 33.781 26.906 1 55.41 216 LEU B O 1
ATOM 3322 N N . GLN B 1 217 ? 29.938 32.469 25.375 1 56.38 217 GLN B N 1
ATOM 3323 C CA . GLN B 1 217 ? 31.25 32.062 24.875 1 56.38 217 GLN B CA 1
ATOM 3324 C C . GLN B 1 217 ? 31.984 33.25 24.219 1 56.38 217 GLN B C 1
ATOM 3326 O O . GLN B 1 217 ? 33.188 33.375 24.391 1 56.38 217 GLN B O 1
ATOM 3331 N N . ASN B 1 218 ? 31.297 34.062 23.609 1 58.91 218 ASN B N 1
ATOM 3332 C CA . ASN B 1 218 ? 31.891 35.25 23.016 1 58.91 218 ASN B CA 1
ATOM 3333 C C . ASN B 1 218 ? 32.312 36.25 24.078 1 58.91 218 ASN B C 1
ATOM 3335 O O . ASN B 1 218 ? 33.375 36.906 23.938 1 58.91 218 ASN B O 1
ATOM 3339 N N . LEU B 1 219 ? 31.609 36.406 25.094 1 58.56 219 LEU B N 1
ATOM 3340 C CA . LEU B 1 219 ? 31.953 37.281 26.188 1 58.56 219 LEU B CA 1
ATOM 3341 C C . LEU B 1 219 ? 33.156 36.781 26.953 1 58.56 219 LEU B C 1
ATOM 3343 O O . LEU B 1 219 ? 34.031 37.594 27.359 1 58.56 219 LEU B O 1
ATOM 3347 N N . GLU B 1 220 ? 33.25 35.469 27.078 1 60.72 220 GLU B N 1
ATOM 3348 C CA . GLU B 1 220 ? 34.406 34.906 27.766 1 60.72 220 GLU B CA 1
ATOM 3349 C C . GLU B 1 220 ? 35.688 35.094 26.953 1 60.72 220 GLU B C 1
ATOM 3351 O O . GLU B 1 220 ? 36.75 35.344 27.516 1 60.72 220 GLU B O 1
ATOM 3356 N N . HIS B 1 221 ? 35.562 35.094 25.672 1 61.41 221 HIS B N 1
ATOM 3357 C CA . HIS B 1 221 ? 36.719 35.312 24.797 1 61.41 221 HIS B CA 1
ATOM 3358 C C . HIS B 1 221 ? 37.156 36.781 24.844 1 61.41 221 HIS B C 1
ATOM 3360 O O . HIS B 1 221 ? 38.344 37.062 24.781 1 61.41 221 HIS B O 1
ATOM 3366 N N . ILE B 1 222 ? 36.281 37.719 25.141 1 62.28 222 ILE B N 1
ATOM 3367 C CA . ILE B 1 222 ? 36.594 39.156 25.219 1 62.28 222 ILE B CA 1
ATOM 3368 C C . ILE B 1 222 ? 37.25 39.438 26.562 1 62.28 222 ILE B C 1
ATOM 3370 O O . ILE B 1 222 ? 38.188 40.25 26.656 1 62.28 222 ILE B O 1
ATOM 3374 N N . ARG B 1 223 ? 36.906 38.656 27.547 1 61.59 223 ARG B N 1
ATOM 3375 C CA . ARG B 1 223 ? 37.5 38.906 28.859 1 61.59 223 ARG B CA 1
ATOM 3376 C C . ARG B 1 223 ? 38.906 38.344 28.922 1 61.59 223 ARG B C 1
ATOM 3378 O O . ARG B 1 223 ? 39.75 38.875 29.656 1 61.59 223 ARG B O 1
ATOM 3385 N N . GLU B 1 224 ? 39.125 37.312 28.156 1 59.75 224 GLU B N 1
ATOM 3386 C CA . GLU B 1 224 ? 40.438 36.719 28.219 1 59.75 224 GLU B CA 1
ATOM 3387 C C . GLU B 1 224 ? 41.438 37.469 27.344 1 59.75 224 GLU B C 1
ATOM 3389 O O . GLU B 1 224 ? 42.656 37.219 27.422 1 59.75 224 GLU B O 1
ATOM 3394 N N . GLU B 1 225 ? 40.969 38.531 26.5 1 52 225 GLU B N 1
ATOM 3395 C CA . GLU B 1 225 ? 41.938 39.406 25.844 1 52 225 GLU B CA 1
ATOM 3396 C C . GLU B 1 225 ? 42.094 40.719 26.609 1 52 225 GLU B C 1
ATOM 3398 O O . GLU B 1 225 ? 41.125 41.219 27.203 1 52 225 GLU B O 1
#

pLDDT: mean 80.08, std 15.15, range [37.56, 97.88]

InterPro domains:
  IPR038730 Hydrogenase-4 component E-like [PTHR38601] (14-225)

Nearest PDB structures (foldseek):
  4iwb-assembly1_A  TM=2.683E-01  e=3.554E+00  Aquifex aeolicus
  9g2r-assembly1_E  TM=3.067E-01  e=4.369E+00  Homo sapiens
  2v0o-assembly2_C  TM=1.743E-01  e=8.116E+00  Homo sapiens
  9g2r-assembly1_E  TM=2.937E-01  e=4.520E+00  Homo sapiens
  4iwb-assembly1_A  TM=2.750E-01  e=6.413E+00  Aquifex aeolicus

Sequence (450 aa):
MTITAQGLAWGIPLLRLLAALLLLLAFAMLAQRRLLTLIHLLAWQGVVLATGTALVALLTGQTELWFSAALTLGLKAILIPTVLHRLLRRLQVRGDVEAVLNIPLTLLAGIALVIFAFSLAAPITALTGPVTRGMVGIALAAVLLAFLMMITRRKAISQVVGFLAVDNGLFFAATSATLGMPMIVELGVALDALIGFVILGVFFFQIRETFDSMDLQNLEHIREEMTITAQGLAWGIPLLRLLAALLLLLAFAMLAQRRLLTLIHLLAWQGVVLATGTALVALLTGQTELWFSAALTLGLKAILIPTVLHRLLRRLQVRGDVEAVLNIPLTLLAGIALVIFAFSLAAPITALTGPVTRGMVGIALAAVLLAFLMMITRRKAISQVVGFLAVDNGLFFAATSATLGMPMIVELGVALDALIGFVILGVFFFQIRETFDSMDLQNLEHIREE

Radius of gyration: 27.23 Å; Cα contacts (8 Å, |Δi|>4): 547; chains: 2; bounding box: 73×71×66 Å

Foldseek 3Di:
DCLDPVLCVVLLVVLLVLLVVLLVLLLVLLLAFFLLVNLQSQLVLLLSLLVNLVSLCVRVVDPLSPVLSVLSNCQRNPLQSVLLVVVVVVVCPVPRTWPFPDSVVLSVVLVVLLVVLLVVLVVVCVVPDPSLSSQLSSLSSQLVSLVSQLVRTDDPSSNVSSVSSNLSSVLSNQCSNVVHPSVSSVVSSVVSVVVSVVSVVVVVVVVVVVVVVVVVVVVVVVVVD/DCLDPVLCVVLLVVLLVLLVVLLVLLLVLLLAFFLLVNLQSQLVLLLSLLVNLVSLCVRVVPVLSPVLSVLSNCQRNPLQSVLLVVVCVVVCPVPRTWPFPDSVVLSVVLVVLLVVLLVVLVVVCVVPDPSLSSQLSSLSSQLVSLVSQLVRTDDPSSNVSSVSSNLSSVLSNQCSNVVHPSVSSVVSSVVSVVVSVVSNVVSVVVVVVVVVVVVVVVVVVVVVD

Solvent-accessible surface area (backbone atoms only — not comparable to full-atom values): 22309 Å² total; per-residue (Å²): 119,76,57,48,71,69,51,50,63,58,45,51,58,51,48,50,49,45,48,51,47,46,41,50,44,46,51,50,45,60,54,47,40,40,53,67,60,37,42,52,44,48,18,49,47,18,42,45,52,16,52,48,37,36,49,47,18,68,47,55,62,42,67,70,27,46,54,45,16,50,49,33,30,48,42,42,34,42,48,48,36,51,52,50,51,51,50,51,61,67,61,58,57,77,68,51,55,52,72,58,78,56,56,59,58,51,51,50,51,41,51,53,44,37,56,49,25,42,62,60,26,52,71,65,20,73,79,42,59,76,71,38,27,58,44,33,14,44,16,47,21,30,26,52,42,19,50,48,39,34,72,56,43,80,51,67,68,57,36,53,51,17,52,52,41,27,50,52,16,50,44,46,26,49,26,38,70,50,72,49,38,53,68,55,42,44,52,45,49,50,50,47,52,49,51,50,50,47,53,50,48,53,48,54,50,51,52,46,50,51,51,51,50,50,50,49,54,53,50,52,57,53,66,76,97,121,77,57,48,71,68,52,50,62,59,45,51,59,51,48,50,49,45,47,51,47,44,41,50,44,45,51,50,44,60,54,48,40,39,52,68,59,36,42,52,44,48,17,50,46,18,43,45,51,17,52,49,38,38,50,48,17,67,47,56,63,43,67,68,27,46,53,45,16,51,49,34,30,48,42,42,32,42,48,48,38,51,51,51,51,51,48,51,62,67,61,58,57,78,68,49,54,52,73,59,74,58,56,58,57,52,51,49,50,42,51,53,44,36,54,50,24,42,62,61,27,52,72,66,20,74,77,42,58,75,71,39,28,56,45,33,13,43,17,47,20,30,26,52,43,19,50,48,40,34,71,56,40,79,50,66,67,57,37,53,52,18,52,53,39,28,50,53,16,50,43,47,25,47,27,39,68,49,72,50,39,54,68,56,41,45,50,44,47,50,51,47,51,51,50,49,50,48,53,52,48,54,48,53,50,52,52,47,50,51,51,50,50,51,50,48,55,52,51,52,57,55,67,76,97

Organism: Acidithiobacillus ferrooxidans (strain ATCC 23270 / DSM 14882 / CIP 104768 / NCIMB 8455) (NCBI:txid243159)

Secondary structure (DSSP, 8-state):
----HHHHHHHHHHHHHHHHHHHHHHHHHHH--BHHHHHHHHHHHHHHHHHHHHHHHHHH--THHHHHHHHHIIIIIIIHHHHHHHHHHHTT----B---S-HHHHHHHHHHHHHHHHHHHHHHHTTS-HHHHHHHHHHHHHHHHHHHHHHH--SHHHHHHHHHHHHHHHHHHHHHHTTS-HHHHHHHHHHHHHHHHHHHHHHHHHHHHHHHHHHHHHHHHHHT-/----HHHHHHHHHHHHHHHHHHHHHHHHHHH--BHHHHHHHHHHHHHHHHHHHHHHHHHH--HHHHHHHHHHIIIIIIIHHHHHHHHHHHTT----B---S-HHHHHHHHHHHHHHHHHHHHHHHTTS-HHHHHHHHHHHHHHHHHHHHHHH--SHHHHHHHHHHHHHHHHHHHHHHTTS-HHHHHHHHHHHHHHHHHHHHHHHHHHHHHHHHHHHHHHHHHHT-